Protein AF-0000000073381919 (afdb_homodimer)

Sequence (530 aa):
MAPTLNITHIGTATAILEINGVNFLTDPFFSPAGTTWDLGIAVLKVTEDPALRLNQLPVIDAVLLSHEDHPDNLDDLGRQLLDGRRVFTTVDGAKNLAPRPAVHGMKPWEEIDSIIAGKKFKIIATPTKHVPGDECTGFIITGEDFGHHHDGLPNAIYFTGDTVYIEELDSIADRYHVCAAVMNLGNAHAPNKEDPNGPLMQITMGGKDGARLFRALKADVLVPMHYESWGHFTQFGDELRQAFEDEGISDKVCWLKGGEEVSVLMAPTLNITHIGTATAILEINGVNFLTDPFFSPAGTTWDLGIAVLKVTEDPALRLNQLPVIDAVLLSHEDHPDNLDDLGRQLLDGRRVFTTVDGAKNLAPRPAVHGMKPWEEIDSIIAGKKFKIIATPTKHVPGDECTGFIITGEDFGHHHDGLPNAIYFTGDTVYIEELDSIADRYHVCAAVMNLGNAHAPNKEDPNGPLMQITMGGKDGARLFRALKADVLVPMHYESWGHFTQFGDELRQAFEDEGISDKVCWLKGGEEVSVL

Radius of gyration: 26.04 Å; Cα contacts (8 Å, |Δi|>4): 1425; chains: 2; bounding box: 35×80×71 Å

pLDDT: mean 95.93, std 5.43, range [66.31, 99.0]

Foldseek 3Di:
DAWWWKWAFFAQQWIWTQINNATETFQDAADAFQDWDCPPVDIKGFHHGTLDHPVRDDDHFEYEQFFDPDRSRPNPRRLVVLAPHAYEYAPVRPVVNPPRVRYDHDDAQDWDFDQTPNFTKIWGWHAAFAQPPGGGTKIKIFGPPNDADPVGAGEIAIEGTFHFQDPVLLCLLVHHAHQEYEANEQQFW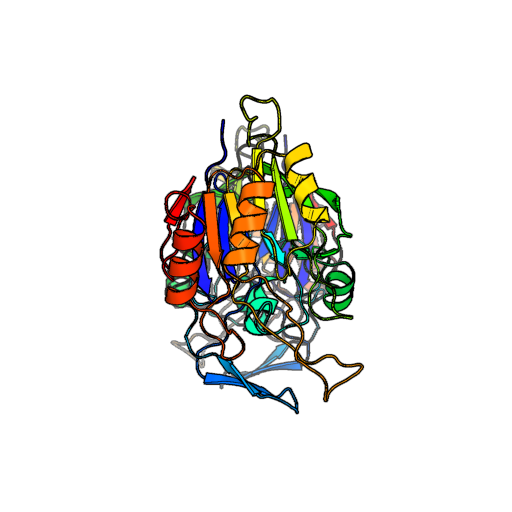AARPVCNPDDTHGGGHHLQRQLVSCVSNVYQAYEYGNNDRIDRGDAHDVNNCVSCVVSPNNVRYDYHDHRDIDTND/DAWWWKWAFFAQQWIWTQINNATETFQDAADAFQDWDCPPVDIKGFHHGGLDHPVRDDDHFEYEQFADPDNSRPNPRRLVVLAPHAYEYAPVRPVVNPPRVRYDHDDAQDWDWDQTPNFTKIWGWHAAFAQPPGGGTKIKIFGPPNDADPVGAGEIAIEGTFHFQDPVLLCLLVHHAHQEYEANEQQFWAARPVCNPDDTHGGGHHLQRQLVSCVSNVYQAYEYGNNDRIDRGDAHDVNNCVSCVVSPNNVRYDYHDHRDIDTND

Solvent-accessible surface area (backbone atoms only — not comparable to full-atom values): 26059 Å² total; per-residue (Å²): 86,75,57,39,32,35,38,28,33,29,38,43,50,14,29,38,43,28,46,74,86,41,29,32,35,25,16,41,40,51,67,47,47,72,45,68,47,80,69,84,88,49,72,49,45,32,70,43,59,36,50,51,55,66,49,53,32,55,58,54,57,31,34,46,32,25,33,59,89,43,57,72,27,27,26,77,70,24,52,51,62,50,42,23,28,40,30,42,29,19,49,65,38,26,61,72,54,52,69,29,70,34,44,39,48,39,51,67,64,37,72,44,81,43,74,53,61,60,38,58,32,37,42,28,27,32,74,45,49,40,56,88,93,52,74,43,21,16,36,38,40,33,38,80,69,18,33,61,42,96,86,66,30,41,28,26,38,34,38,44,30,52,16,36,83,52,78,74,60,40,57,50,40,78,63,28,34,29,53,32,35,38,34,34,31,10,33,25,58,40,68,34,87,92,39,66,86,47,72,65,36,74,27,21,15,35,38,60,45,46,50,52,51,41,60,51,31,62,39,62,29,38,30,70,37,32,33,52,54,45,76,63,43,71,34,39,69,68,57,33,52,49,34,26,47,76,70,69,44,52,92,35,50,50,81,76,45,75,53,36,80,39,81,77,80,87,76,56,39,33,34,37,29,34,28,38,43,52,15,31,38,41,31,46,73,85,41,31,32,35,25,15,41,39,50,67,46,46,74,44,69,47,79,69,84,87,48,71,49,43,31,71,45,59,35,50,52,55,66,48,54,33,55,60,54,57,32,33,48,32,24,32,58,91,42,57,73,27,27,27,78,69,24,52,52,63,51,42,23,28,40,30,42,29,20,50,65,37,28,61,72,54,54,69,30,69,33,45,41,48,40,52,67,65,36,70,44,79,43,75,54,61,59,38,58,31,36,45,27,28,32,73,46,48,41,58,88,94,56,73,44,20,16,38,38,41,34,39,80,69,18,34,61,42,96,87,65,30,41,28,27,38,34,37,45,30,54,16,37,82,51,76,73,60,41,56,50,39,76,62,29,34,29,53,33,37,38,35,35,32,11,33,24,56,40,68,35,88,92,40,66,87,48,72,64,37,73,26,21,15,34,38,61,45,48,50,51,50,42,59,52,29,62,40,64,30,40,30,70,38,31,32,53,53,45,76,63,41,72,36,38,69,68,56,34,52,49,32,29,48,75,70,69,44,54,92,37,51,48,81,75,44,76,55,36,78,38,80,76,80

Nearest PDB structures (foldseek):
  6brm-assembly3_F  TM=8.005E-01  e=1.665E-14  Pectobacterium carotovorum
  6brm-assembly4_G  TM=7.868E-01  e=1.182E-14  Pectobacterium carotovorum
  6brm-assembly4_H  TM=8.138E-01  e=2.216E-14  Pectobacterium carotovorum
  3rpc-assembly2_C  TM=7.813E-01  e=6.952E-14  Veillonella parvula DSM 2008
  2wym-assembly1_A  TM=7.587E-01  e=1.665E-14  Escherichia coli

Structure (mmCIF, N/CA/C/O backbone):
data_AF-0000000073381919-model_v1
#
loop_
_entity.id
_entity.type
_entity.pdbx_description
1 polymer 'Metallo-beta-lactamase domain-containing protein'
#
loop_
_atom_site.group_PDB
_atom_site.id
_atom_site.type_symbol
_atom_site.label_atom_id
_atom_site.label_alt_id
_atom_site.label_comp_id
_atom_site.label_asym_id
_atom_site.label_entity_id
_atom_site.label_seq_id
_atom_site.pdbx_PDB_ins_code
_atom_site.Cartn_x
_atom_site.Cartn_y
_atom_site.Cartn_z
_atom_site.occupancy
_atom_site.B_iso_or_equiv
_atom_site.auth_seq_id
_atom_site.auth_comp_id
_atom_site.auth_asym_id
_atom_site.auth_atom_id
_atom_site.pdbx_PDB_model_num
ATOM 1 N N . MET A 1 1 ? -2.705 23.25 -15.555 1 77.69 1 MET A N 1
ATOM 2 C CA . MET A 1 1 ? -4.004 23.344 -14.891 1 77.69 1 MET A CA 1
ATOM 3 C C . MET A 1 1 ? -3.857 23.219 -13.375 1 77.69 1 MET A C 1
ATOM 5 O O . MET A 1 1 ? -2.906 22.609 -12.891 1 77.69 1 MET A O 1
ATOM 9 N N . ALA A 1 2 ? -4.715 23.922 -12.609 1 90.19 2 ALA A N 1
ATOM 10 C CA . ALA A 1 2 ? -4.691 23.859 -11.148 1 90.19 2 ALA A CA 1
ATOM 11 C C . ALA A 1 2 ? -4.93 22.438 -10.641 1 90.19 2 ALA A C 1
ATOM 13 O O . ALA A 1 2 ? -5.637 21.656 -11.281 1 90.19 2 ALA A O 1
ATOM 14 N N . PRO A 1 3 ? -4.305 22.062 -9.57 1 97.75 3 PRO A N 1
ATOM 15 C CA . PRO A 1 3 ? -4.516 20.719 -9.055 1 97.75 3 PRO A CA 1
ATOM 16 C C . PRO A 1 3 ? -5.93 20.5 -8.516 1 97.75 3 PRO A C 1
ATOM 18 O O . PRO A 1 3 ? -6.586 21.469 -8.102 1 97.75 3 PRO A O 1
ATOM 21 N N . THR A 1 4 ? -6.402 19.266 -8.617 1 98.56 4 THR A N 1
ATOM 22 C CA . THR A 1 4 ? -7.598 18.875 -7.875 1 98.56 4 THR A CA 1
ATOM 23 C C . THR A 1 4 ? -7.227 18.344 -6.496 1 98.56 4 THR A C 1
ATOM 25 O O . THR A 1 4 ? -6.145 17.781 -6.312 1 98.56 4 THR A O 1
ATOM 28 N N . LEU A 1 5 ? -8.109 18.578 -5.531 1 98.81 5 LEU A N 1
ATOM 29 C CA . LEU A 1 5 ? -7.93 18.062 -4.176 1 98.81 5 LEU A CA 1
ATOM 30 C C . LEU A 1 5 ? -9.266 17.641 -3.578 1 98.81 5 LEU A C 1
ATOM 32 O O . LEU A 1 5 ? -10.164 18.469 -3.404 1 98.81 5 LEU A O 1
ATOM 36 N N . ASN A 1 6 ? -9.453 16.375 -3.367 1 98.88 6 ASN A N 1
ATOM 37 C CA . ASN A 1 6 ? -10.531 15.828 -2.555 1 98.88 6 ASN A CA 1
ATOM 38 C C . ASN A 1 6 ? -10.016 15.258 -1.239 1 98.88 6 ASN A C 1
ATOM 40 O O . ASN A 1 6 ? -8.992 14.57 -1.217 1 98.88 6 ASN A O 1
ATOM 44 N N . ILE A 1 7 ? -10.688 15.586 -0.137 1 98.88 7 ILE A N 1
ATOM 45 C CA . ILE A 1 7 ? -10.188 15.148 1.16 1 98.88 7 ILE A CA 1
ATOM 46 C C . ILE A 1 7 ? -11.25 14.305 1.867 1 98.88 7 ILE A C 1
ATOM 48 O O . ILE A 1 7 ? -12.414 14.711 1.953 1 98.88 7 ILE A O 1
ATOM 52 N N . THR A 1 8 ? -10.93 13.141 2.297 1 98.88 8 THR A N 1
ATOM 53 C CA . THR A 1 8 ? -11.695 12.336 3.238 1 98.88 8 THR A CA 1
ATOM 54 C C . THR A 1 8 ? -11.031 12.328 4.613 1 98.88 8 THR A C 1
ATOM 56 O O . THR A 1 8 ? -9.977 11.719 4.793 1 98.88 8 THR A O 1
ATOM 59 N N . HIS A 1 9 ? -11.633 13.039 5.5 1 98.69 9 HIS A N 1
ATOM 60 C CA . HIS A 1 9 ? -11.109 13.07 6.859 1 98.69 9 HIS A CA 1
ATOM 61 C C . HIS A 1 9 ? -11.469 11.797 7.621 1 98.69 9 HIS A C 1
ATOM 63 O O . HIS A 1 9 ? -12.625 11.359 7.59 1 98.69 9 HIS A O 1
ATOM 69 N N . ILE A 1 10 ? -10.539 11.195 8.258 1 98.38 10 ILE A N 1
ATOM 70 C CA . ILE A 1 10 ? -10.773 9.938 8.953 1 98.38 10 ILE A CA 1
ATOM 71 C C . ILE A 1 10 ? -10.812 10.172 10.461 1 98.38 10 ILE A C 1
ATOM 73 O O . ILE A 1 10 ? -11.664 9.617 11.156 1 98.38 10 ILE A O 1
ATOM 77 N N . GLY A 1 11 ? -9.852 10.93 10.914 1 96 11 GLY A N 1
ATOM 78 C CA . GLY A 1 11 ? -9.797 11.273 12.328 1 96 11 GLY A CA 1
ATOM 79 C C . GLY A 1 11 ? -8.531 12.016 12.719 1 96 11 GLY A C 1
ATOM 80 O O . GLY A 1 11 ? -7.453 11.719 12.203 1 96 11 GLY A O 1
ATOM 81 N N . THR A 1 12 ? -8.68 12.945 13.586 1 95 12 THR A N 1
ATOM 82 C CA . THR A 1 12 ? -7.559 13.727 14.102 1 95 12 THR A CA 1
ATOM 83 C C . THR A 1 12 ? -6.719 14.281 12.953 1 95 12 THR A C 1
ATOM 85 O O . THR A 1 12 ? -7.164 15.18 12.227 1 95 12 THR A O 1
ATOM 88 N N . ALA A 1 13 ? -5.469 13.766 12.758 1 97.62 13 ALA A N 1
ATOM 89 C CA . ALA A 1 13 ? -4.582 14.266 11.711 1 97.62 13 ALA A CA 1
ATOM 90 C C . ALA A 1 13 ? -4.594 13.336 10.492 1 97.62 13 ALA A C 1
ATOM 92 O O . ALA A 1 13 ? -3.811 13.523 9.562 1 97.62 13 ALA A O 1
ATOM 93 N N . THR A 1 14 ? -5.484 12.352 10.5 1 98.69 14 THR A N 1
ATOM 94 C CA . THR A 1 14 ? -5.535 11.336 9.445 1 98.69 14 THR A CA 1
ATOM 95 C C . THR A 1 14 ? -6.562 11.711 8.383 1 98.69 14 THR A C 1
ATOM 97 O O . THR A 1 14 ? -7.754 11.836 8.68 1 98.69 14 THR A O 1
ATOM 100 N N . ALA A 1 15 ? -6.121 11.859 7.176 1 98.88 15 ALA A N 1
ATOM 101 C CA . ALA A 1 15 ? -6.992 12.141 6.039 1 98.88 15 ALA A CA 1
ATOM 102 C C . ALA A 1 15 ? -6.418 11.57 4.746 1 98.88 15 ALA A C 1
ATOM 104 O O . ALA A 1 15 ? -5.199 11.453 4.605 1 98.88 15 ALA A O 1
ATOM 105 N N . ILE A 1 16 ? -7.266 11.156 3.869 1 98.94 16 ILE A N 1
ATOM 106 C CA . ILE A 1 16 ? -6.879 10.867 2.492 1 98.94 16 ILE A CA 1
ATOM 107 C C . ILE A 1 16 ? -6.918 12.148 1.664 1 98.94 16 ILE A C 1
ATOM 109 O O . ILE A 1 16 ? -7.961 12.797 1.557 1 98.94 16 ILE A O 1
ATOM 113 N N . LEU A 1 17 ? -5.773 12.594 1.229 1 98.94 17 LEU A N 1
ATOM 114 C CA . LEU A 1 17 ? -5.664 13.672 0.253 1 98.94 17 LEU A CA 1
ATOM 115 C C . LEU A 1 17 ? -5.566 13.117 -1.164 1 98.94 17 LEU A C 1
ATOM 117 O O . LEU A 1 17 ? -4.504 12.648 -1.579 1 98.94 17 LEU A O 1
ATOM 121 N N . GLU A 1 18 ? -6.656 13.094 -1.863 1 98.88 18 GLU A N 1
ATOM 122 C CA . GLU A 1 18 ? -6.602 12.727 -3.275 1 98.88 18 GLU A CA 1
ATOM 123 C C . GLU A 1 18 ? -6.199 13.922 -4.137 1 98.88 18 GLU A C 1
ATOM 125 O O . GLU A 1 18 ? -6.992 14.852 -4.328 1 98.88 18 GLU A O 1
ATOM 130 N N . ILE A 1 19 ? -5.008 13.93 -4.602 1 98.75 19 ILE A N 1
ATOM 131 C CA . ILE A 1 19 ? -4.445 15.016 -5.398 1 98.75 19 ILE A CA 1
ATOM 132 C C . ILE A 1 19 ? -4.242 14.547 -6.84 1 98.75 19 ILE A C 1
ATOM 134 O O . ILE A 1 19 ? -3.408 13.68 -7.105 1 98.75 19 ILE A O 1
ATOM 138 N N . ASN A 1 20 ? -5 15.133 -7.816 1 98.06 20 ASN A N 1
ATOM 139 C CA . ASN A 1 20 ? -4.938 14.742 -9.219 1 98.06 20 ASN A CA 1
ATOM 140 C C . ASN A 1 20 ? -5.059 13.227 -9.383 1 98.06 20 ASN A C 1
ATOM 142 O O . ASN A 1 20 ? -4.324 12.625 -10.164 1 98.06 20 ASN A O 1
ATOM 146 N N . GLY A 1 21 ? -5.855 12.609 -8.594 1 97.5 21 GLY A N 1
ATOM 147 C CA . GLY A 1 21 ? -6.168 11.195 -8.734 1 97.5 21 GLY A CA 1
ATOM 148 C C . GLY A 1 21 ? -5.242 10.297 -7.938 1 97.5 21 GLY A C 1
ATOM 149 O O . GLY A 1 21 ? -5.359 9.07 -7.992 1 97.5 21 GLY A O 1
ATOM 150 N N . VAL A 1 22 ? -4.242 10.852 -7.207 1 98.5 22 VAL A N 1
ATOM 151 C CA . VAL A 1 22 ? -3.285 10.102 -6.402 1 98.5 22 VAL A CA 1
ATOM 152 C C . VAL A 1 22 ? -3.619 10.258 -4.918 1 98.5 22 VAL A C 1
ATOM 154 O O . VAL A 1 22 ? -3.799 11.375 -4.434 1 98.5 22 VAL A O 1
ATOM 157 N N . ASN A 1 23 ? -3.711 9.133 -4.164 1 98.88 23 ASN A N 1
ATOM 158 C CA . ASN A 1 23 ? -4.141 9.172 -2.77 1 98.88 23 ASN A CA 1
ATOM 159 C C . ASN A 1 23 ? -2.947 9.219 -1.818 1 98.88 23 ASN A C 1
ATOM 161 O O . ASN A 1 23 ? -2.164 8.273 -1.744 1 98.88 23 ASN A O 1
ATOM 165 N N . PHE A 1 24 ? -2.828 10.297 -1.091 1 98.94 24 PHE A N 1
ATOM 166 C CA . PHE A 1 24 ? -1.902 10.422 0.029 1 98.94 24 PHE A CA 1
ATOM 167 C C . PHE A 1 24 ? -2.629 10.242 1.355 1 98.94 24 PHE A C 1
ATOM 169 O O . PHE A 1 24 ? -3.738 10.75 1.536 1 98.94 24 PHE A O 1
ATOM 176 N N . LEU A 1 25 ? -2.092 9.484 2.23 1 98.94 25 LEU A N 1
ATOM 177 C CA . LEU A 1 25 ? -2.611 9.344 3.588 1 98.94 25 LEU A CA 1
ATOM 178 C C . LEU A 1 25 ? -1.743 10.109 4.582 1 98.94 25 LEU A C 1
ATOM 180 O O . LEU A 1 25 ? -0.52 9.953 4.59 1 98.94 25 LEU A O 1
ATOM 184 N N . THR A 1 26 ? -2.346 10.977 5.355 1 98.94 26 THR A N 1
ATOM 185 C CA . THR A 1 26 ? -1.575 11.719 6.352 1 98.94 26 THR A CA 1
ATOM 186 C C . THR A 1 26 ? -1.679 11.047 7.719 1 98.94 26 THR A C 1
ATOM 188 O O . THR A 1 26 ? -2.748 10.562 8.102 1 98.94 26 THR A O 1
ATOM 191 N N . ASP A 1 27 ? -0.639 10.883 8.492 1 98.88 27 ASP A N 1
ATOM 192 C CA . ASP A 1 27 ? -0.553 10.562 9.914 1 98.88 27 ASP A CA 1
ATOM 193 C C . ASP A 1 27 ? -1.546 9.461 10.289 1 98.88 27 ASP A C 1
ATOM 195 O O . ASP A 1 27 ? -2.518 9.719 11.008 1 98.88 27 ASP A O 1
ATOM 199 N N . PRO A 1 28 ? -1.252 8.25 9.891 1 98.81 28 PRO A N 1
ATOM 200 C CA . PRO A 1 28 ? -2.213 7.152 10.047 1 98.81 28 PRO A CA 1
ATOM 201 C C . PRO A 1 28 ? -2.484 6.809 11.508 1 98.81 28 PRO A C 1
ATOM 203 O O . PRO A 1 28 ? -1.624 6.234 12.18 1 98.81 28 PRO A O 1
ATOM 206 N N . PHE A 1 29 ? -3.641 7.152 11.961 1 97.88 29 PHE A N 1
ATOM 207 C CA . PHE A 1 29 ? -4.191 6.809 13.266 1 97.88 29 PHE A CA 1
ATOM 208 C C . PHE A 1 29 ? -5.559 6.148 13.117 1 97.88 29 PHE A C 1
ATOM 210 O O . PHE A 1 29 ? -6.465 6.715 12.5 1 97.88 29 PHE A O 1
ATOM 217 N N . PHE A 1 30 ? -5.707 4.848 13.766 1 98.38 30 PHE A N 1
ATOM 218 C CA . PHE A 1 30 ? -6.938 4.121 13.492 1 98.38 30 PHE A CA 1
ATOM 219 C C . PHE A 1 30 ? -7.461 3.447 14.758 1 98.38 30 PHE A C 1
ATOM 221 O O . PHE A 1 30 ? -8.367 2.613 14.695 1 98.38 30 PHE A O 1
ATOM 228 N N . SER A 1 31 ? -6.859 3.727 15.906 1 97.19 31 SER A N 1
ATOM 229 C CA . SER A 1 31 ? -7.344 3.133 17.141 1 97.19 31 SER A CA 1
ATOM 230 C C . SER A 1 31 ? -8.766 3.582 17.453 1 97.19 31 SER A C 1
ATOM 232 O O . SER A 1 31 ? -9.117 4.746 17.25 1 97.19 31 SER A O 1
ATOM 234 N N . PRO A 1 32 ? -9.578 2.727 17.969 1 96.69 32 PRO A N 1
ATOM 235 C CA . PRO A 1 32 ? -10.977 3.059 18.234 1 96.69 32 PRO A CA 1
ATOM 236 C C . PRO A 1 32 ? -11.148 3.906 19.5 1 96.69 32 PRO A C 1
ATOM 238 O O . PRO A 1 32 ? -10.219 4.02 20.297 1 96.69 32 PRO A O 1
ATOM 241 N N . ALA A 1 33 ? -12.391 4.477 19.625 1 95.75 33 ALA A N 1
ATOM 242 C CA . ALA A 1 33 ? -12.773 5.172 20.859 1 95.75 33 ALA A CA 1
ATOM 243 C C . ALA A 1 33 ? -12.523 4.293 22.078 1 95.75 33 ALA A C 1
ATOM 245 O O . ALA A 1 33 ? -12.758 3.082 22.047 1 95.75 33 ALA A O 1
ATOM 246 N N . GLY A 1 34 ? -12.062 4.906 23.109 1 94.12 34 GLY A N 1
ATOM 247 C CA . GLY A 1 34 ? -11.812 4.188 24.344 1 94.12 34 GLY A CA 1
ATOM 248 C C . GLY A 1 34 ? -10.359 3.773 24.5 1 94.12 34 GLY A C 1
ATOM 249 O O . GLY A 1 34 ? -9.93 3.436 25.609 1 94.12 34 GLY A O 1
ATOM 250 N N . THR A 1 35 ? -9.57 3.797 23.406 1 94.69 35 THR A N 1
ATOM 251 C CA . THR A 1 35 ? -8.148 3.516 23.5 1 94.69 35 THR A CA 1
ATOM 252 C C . THR A 1 35 ? -7.449 4.566 24.359 1 94.69 35 THR A C 1
ATOM 254 O O . THR A 1 35 ? -7.738 5.762 24.25 1 94.69 35 THR A O 1
ATOM 257 N N . THR A 1 36 ? -6.52 4.145 25.172 1 92.94 36 THR A N 1
ATOM 258 C CA . THR A 1 36 ? -5.832 5.066 26.078 1 92.94 36 THR A CA 1
ATOM 259 C C . THR A 1 36 ? -4.324 4.828 26.047 1 92.94 36 THR A C 1
ATOM 261 O O . THR A 1 36 ? -3.873 3.723 25.734 1 92.94 36 THR A O 1
ATOM 264 N N . TRP A 1 37 ? -3.607 5.855 26.188 1 90.31 37 TRP A N 1
ATOM 265 C CA . TRP A 1 37 ? -2.17 5.809 26.438 1 90.31 37 TRP A CA 1
ATOM 266 C C . TRP A 1 37 ? -1.821 6.48 27.766 1 90.31 37 TRP A C 1
ATOM 268 O O . TRP A 1 37 ? -2.152 7.648 27.984 1 90.31 37 TRP A O 1
ATOM 278 N N . ASP A 1 38 ? -1.198 5.758 28.594 1 86.69 38 ASP A N 1
ATOM 279 C CA . ASP A 1 38 ? -0.774 6.289 29.891 1 86.69 38 ASP A CA 1
ATOM 280 C C . ASP A 1 38 ? 0.603 6.938 29.797 1 86.69 38 ASP A C 1
ATOM 282 O O . ASP A 1 38 ? 1.613 6.25 29.641 1 86.69 38 ASP A O 1
ATOM 286 N N . LEU A 1 39 ? 0.657 8.25 29.891 1 77 39 LEU A N 1
ATOM 287 C CA . LEU A 1 39 ? 1.909 8.984 29.781 1 77 39 LEU A CA 1
ATOM 288 C C . LEU A 1 39 ? 2.518 9.242 31.156 1 77 39 LEU A C 1
ATOM 290 O O . LEU A 1 39 ? 3.537 9.93 31.266 1 77 39 LEU A O 1
ATOM 294 N N . GLY A 1 40 ? 1.993 8.57 32.156 1 75.31 40 GLY A N 1
ATOM 295 C CA . GLY A 1 40 ? 2.432 8.797 33.531 1 75.31 40 GLY A CA 1
ATOM 296 C C . GLY A 1 40 ? 1.765 10 34.188 1 75.31 40 GLY A C 1
ATOM 297 O O . GLY A 1 40 ? 1.055 9.859 35.156 1 75.31 40 GLY A O 1
ATOM 298 N N . ILE A 1 41 ? 1.952 11.211 33.594 1 67.25 41 ILE A N 1
ATOM 299 C CA . ILE A 1 41 ? 1.439 12.461 34.156 1 67.25 41 ILE A CA 1
ATOM 300 C C . ILE A 1 41 ? 0.031 12.719 33.625 1 67.25 41 ILE A C 1
ATOM 302 O O . ILE A 1 41 ? -0.728 13.492 34.219 1 67.25 41 ILE A O 1
ATOM 306 N N . ALA A 1 42 ? -0.295 12.133 32.531 1 73.25 42 ALA A N 1
ATOM 307 C CA . ALA A 1 42 ? -1.604 12.289 31.891 1 73.25 42 ALA A CA 1
ATOM 308 C C . ALA A 1 42 ? -1.991 11.039 31.109 1 73.25 42 ALA A C 1
ATOM 310 O O . ALA A 1 42 ? -1.125 10.258 30.703 1 73.25 42 ALA A O 1
ATOM 311 N N . VAL A 1 43 ? -3.256 10.82 31.078 1 82.38 43 VAL A N 1
ATOM 312 C CA . VAL A 1 43 ? -3.775 9.742 30.25 1 82.38 43 VAL A CA 1
ATOM 313 C C . VAL A 1 43 ? -4.449 10.328 29 1 82.38 43 VAL A C 1
ATOM 315 O O . VAL A 1 43 ? -5.359 11.156 29.109 1 82.38 43 VAL A O 1
ATOM 318 N N . LEU A 1 44 ? -3.906 9.992 27.875 1 86.12 44 LEU A N 1
ATOM 319 C CA . LEU A 1 44 ? -4.543 10.344 26.609 1 86.12 44 LEU A CA 1
ATOM 320 C C . LEU A 1 44 ? -5.629 9.336 26.25 1 86.12 44 LEU A C 1
ATOM 322 O O . LEU A 1 44 ? -5.438 8.125 26.406 1 86.12 44 LEU A O 1
ATOM 326 N N . LYS A 1 45 ? -6.75 9.875 25.875 1 89.31 45 LYS A N 1
ATOM 327 C CA . LYS A 1 45 ? -7.871 9 25.531 1 89.31 45 LYS A CA 1
ATOM 328 C C . LYS A 1 45 ? -8.492 9.406 24.203 1 89.31 45 LYS A C 1
ATOM 330 O O . LYS A 1 45 ? -8.688 10.594 23.938 1 89.31 45 LYS A O 1
ATOM 335 N N . VAL A 1 46 ? -8.75 8.414 23.406 1 92.69 46 VAL A N 1
ATOM 336 C CA . VAL A 1 46 ? -9.477 8.602 22.156 1 92.69 46 VAL A CA 1
ATOM 337 C C . VAL A 1 46 ? -10.977 8.57 22.422 1 92.69 46 VAL A C 1
ATOM 339 O O . VAL A 1 46 ? -11.484 7.645 23.062 1 92.69 46 VAL A O 1
ATOM 342 N N . THR A 1 47 ? -11.711 9.539 21.906 1 93.44 47 THR A N 1
ATOM 343 C CA . THR A 1 47 ? -13.117 9.641 22.297 1 93.44 47 THR A CA 1
ATOM 344 C C . THR A 1 47 ? -14.023 9.266 21.125 1 93.44 47 THR A C 1
ATOM 346 O O . THR A 1 47 ? -15.219 9.047 21.312 1 93.44 47 THR A O 1
ATOM 349 N N . GLU A 1 48 ? -13.477 9.242 19.969 1 94.38 48 GLU A N 1
ATOM 350 C CA . GLU A 1 48 ? -14.273 8.938 18.781 1 94.38 48 GLU A CA 1
ATOM 351 C C . GLU A 1 48 ? -13.602 7.875 17.922 1 94.38 48 GLU A C 1
ATOM 353 O O . GLU A 1 48 ? -12.375 7.82 17.828 1 94.38 48 GLU A O 1
ATOM 358 N N . ASP A 1 49 ? -14.438 7.035 17.297 1 96.31 49 ASP A N 1
ATOM 359 C CA . ASP A 1 49 ? -13.93 6.07 16.328 1 96.31 49 ASP A CA 1
ATOM 360 C C . ASP A 1 49 ? -13.43 6.77 15.055 1 96.31 49 ASP A C 1
ATOM 362 O O . ASP A 1 49 ? -13.961 7.812 14.672 1 96.31 49 ASP A O 1
ATOM 366 N N . PRO A 1 50 ? -12.352 6.184 14.453 1 97.25 50 PRO A N 1
ATOM 367 C CA . PRO A 1 50 ? -12.039 6.688 13.117 1 97.25 50 PRO A CA 1
ATOM 368 C C . PRO A 1 50 ? -13.211 6.531 12.148 1 97.25 50 PRO A C 1
ATOM 370 O O . PRO A 1 50 ? -13.977 5.566 12.242 1 97.25 50 PRO A O 1
ATOM 373 N N . ALA A 1 51 ? -13.32 7.438 11.266 1 98.12 51 ALA A N 1
ATOM 374 C CA . ALA A 1 51 ? -14.453 7.426 10.336 1 98.12 51 ALA A CA 1
ATOM 375 C C . ALA A 1 51 ? -14.344 6.266 9.352 1 98.12 51 ALA A C 1
ATOM 377 O O . ALA A 1 51 ? -15.352 5.801 8.82 1 98.12 51 ALA A O 1
ATOM 378 N N . LEU A 1 52 ? -13.172 5.809 9.047 1 98.25 52 LEU A N 1
ATOM 379 C CA . LEU A 1 52 ? -12.867 4.625 8.25 1 98.25 52 LEU A CA 1
ATOM 380 C C . LEU A 1 52 ? -11.906 3.703 8.992 1 98.25 52 LEU A C 1
ATOM 382 O O . LEU A 1 52 ? -10.961 4.168 9.633 1 98.25 52 LEU A O 1
ATOM 386 N N . ARG A 1 53 ? -12.125 2.443 8.867 1 97.88 53 ARG A N 1
ATOM 387 C CA . ARG A 1 53 ? -11.188 1.444 9.375 1 97.88 53 ARG A CA 1
ATOM 388 C C . ARG A 1 53 ? -10.164 1.065 8.305 1 97.88 53 ARG A C 1
ATOM 390 O O . ARG A 1 53 ? -10.305 1.441 7.141 1 97.88 53 ARG A O 1
ATOM 397 N N . LEU A 1 54 ? -9.156 0.308 8.758 1 98.5 54 LEU A N 1
ATOM 398 C CA . LEU A 1 54 ? -8.078 -0.082 7.855 1 98.5 54 LEU A CA 1
ATOM 399 C C . LEU A 1 54 ? -8.633 -0.792 6.625 1 98.5 54 LEU A C 1
ATOM 401 O O . LEU A 1 54 ? -8.219 -0.507 5.5 1 98.5 54 LEU A O 1
ATOM 405 N N . ASN A 1 55 ? -9.539 -1.727 6.785 1 98.25 55 ASN A N 1
ATOM 406 C CA . ASN A 1 55 ? -10.055 -2.561 5.703 1 98.25 55 ASN A CA 1
ATOM 407 C C . ASN A 1 55 ? -11.125 -1.832 4.895 1 98.25 55 ASN A C 1
ATOM 409 O O . ASN A 1 55 ? -11.836 -2.449 4.102 1 98.25 55 ASN A O 1
ATOM 413 N N . GLN A 1 56 ? -11.258 -0.51 5.094 1 98.56 56 GLN A N 1
ATOM 414 C CA . GLN A 1 56 ? -12.203 0.295 4.336 1 98.56 56 GLN A CA 1
ATOM 415 C C . GLN A 1 56 ? -11.484 1.315 3.459 1 98.56 56 GLN A C 1
ATOM 417 O O . GLN A 1 56 ? -12.117 2.047 2.697 1 98.56 56 GLN A O 1
ATOM 422 N N . LEU A 1 57 ? -10.203 1.348 3.531 1 98.75 57 LEU A N 1
ATOM 423 C CA . LEU A 1 57 ? -9.414 2.348 2.822 1 98.75 57 LEU A CA 1
ATOM 424 C C . LEU A 1 57 ? -9.367 2.049 1.328 1 98.75 57 LEU A C 1
ATOM 426 O O . LEU A 1 57 ? -9.258 0.889 0.925 1 98.75 57 LEU A O 1
ATOM 430 N N . PRO A 1 58 ? -9.492 3.094 0.484 1 98.56 58 PRO A N 1
ATOM 431 C CA . PRO A 1 58 ? -9.125 2.906 -0.92 1 98.56 58 PRO A CA 1
ATOM 432 C C . PRO A 1 58 ? -7.625 2.688 -1.11 1 98.56 58 PRO A C 1
ATOM 434 O O . PRO A 1 58 ? -6.875 2.648 -0.132 1 98.56 58 PRO A O 1
ATOM 437 N N . VAL A 1 59 ? -7.203 2.523 -2.355 1 98.69 59 VAL A N 1
ATOM 438 C CA . VAL A 1 59 ? -5.773 2.422 -2.625 1 98.69 59 VAL A CA 1
ATOM 439 C C . VAL A 1 59 ? -5.059 3.664 -2.096 1 98.69 59 VAL A C 1
ATOM 441 O O . VAL A 1 59 ? -5.469 4.793 -2.383 1 98.69 59 VAL A O 1
ATOM 444 N N . ILE A 1 60 ? -4.074 3.48 -1.246 1 98.88 60 ILE A N 1
ATOM 445 C CA . ILE A 1 60 ? -3.199 4.535 -0.752 1 98.88 60 ILE A CA 1
ATOM 446 C C . ILE A 1 60 ? -1.848 4.461 -1.461 1 98.88 60 ILE A C 1
ATOM 448 O O . ILE A 1 60 ? -1.185 3.42 -1.436 1 98.88 60 ILE A O 1
ATOM 452 N N . ASP A 1 61 ? -1.462 5.551 -2.064 1 98.81 61 ASP A N 1
ATOM 453 C CA . ASP A 1 61 ? -0.284 5.527 -2.926 1 98.81 61 ASP A CA 1
ATOM 454 C C . ASP A 1 61 ? 0.968 5.941 -2.156 1 98.81 61 ASP A C 1
ATOM 456 O O . ASP A 1 61 ? 2.074 5.508 -2.484 1 98.81 61 ASP A O 1
ATOM 460 N N . ALA A 1 62 ? 0.81 6.77 -1.167 1 98.94 62 ALA A N 1
ATOM 461 C CA . ALA A 1 62 ? 1.921 7.234 -0.34 1 98.94 62 ALA A CA 1
ATOM 462 C C . ALA A 1 62 ? 1.42 7.777 0.995 1 98.94 62 ALA A C 1
ATOM 464 O O . ALA A 1 62 ? 0.228 8.055 1.152 1 98.94 62 ALA A O 1
ATOM 465 N N . VAL A 1 63 ? 2.318 7.871 1.933 1 99 63 VAL A N 1
ATOM 466 C CA . VAL A 1 63 ? 1.988 8.375 3.262 1 99 63 VAL A CA 1
ATOM 467 C C . VAL A 1 63 ? 2.816 9.625 3.559 1 99 63 VAL A C 1
ATOM 469 O O . VAL A 1 63 ? 4.023 9.648 3.301 1 99 63 VAL A O 1
ATOM 472 N N . LEU A 1 64 ? 2.166 10.672 3.904 1 99 64 LEU A N 1
ATOM 473 C CA . LEU A 1 64 ? 2.785 11.844 4.508 1 99 64 LEU A CA 1
ATOM 474 C C . LEU A 1 64 ? 2.697 11.781 6.027 1 99 64 LEU A C 1
ATOM 476 O O . LEU A 1 64 ? 1.644 12.062 6.605 1 99 64 LEU A O 1
ATOM 480 N N . LEU A 1 65 ? 3.791 11.414 6.648 1 98.94 65 LEU A N 1
ATOM 481 C CA . LEU A 1 65 ? 3.85 11.188 8.086 1 98.94 65 LEU A CA 1
ATOM 482 C C . LEU A 1 65 ? 4.598 12.32 8.781 1 98.94 65 LEU A C 1
ATOM 484 O O . LEU A 1 65 ? 5.828 12.391 8.719 1 98.94 65 LEU A O 1
ATOM 488 N N . SER A 1 66 ? 3.832 13.18 9.438 1 98.88 66 SER A N 1
ATOM 489 C CA . SER A 1 66 ? 4.449 14.336 10.07 1 98.88 66 SER A CA 1
ATOM 490 C C . SER A 1 66 ? 5.445 13.914 11.148 1 98.88 66 SER A C 1
ATOM 492 O O . SER A 1 66 ? 6.535 14.484 11.25 1 98.88 66 SER A O 1
ATOM 494 N N . HIS A 1 67 ? 5.09 12.969 11.977 1 98.62 67 HIS A N 1
ATOM 495 C CA . HIS A 1 67 ? 5.996 12.398 12.969 1 98.62 67 HIS A CA 1
ATOM 496 C C . HIS A 1 67 ? 5.461 11.078 13.508 1 98.62 67 HIS A C 1
ATOM 498 O O . HIS A 1 67 ? 4.254 10.828 13.461 1 98.62 67 HIS A O 1
ATOM 504 N N . GLU A 1 68 ? 6.363 10.258 13.969 1 98.06 68 GLU A N 1
ATOM 505 C CA . GLU A 1 68 ? 6 8.875 14.266 1 98.06 68 GLU A CA 1
ATOM 506 C C . GLU A 1 68 ? 5.918 8.633 15.766 1 98.06 68 GLU A C 1
ATOM 508 O O . GLU A 1 68 ? 5.445 7.586 16.203 1 98.06 68 GLU A O 1
ATOM 513 N N . ASP A 1 69 ? 6.289 9.531 16.609 1 95.69 69 ASP A N 1
ATOM 514 C CA . ASP A 1 69 ? 6.543 9.25 18.016 1 95.69 69 ASP A CA 1
ATOM 515 C C . ASP A 1 69 ? 5.367 9.695 18.875 1 95.69 69 ASP A C 1
ATOM 517 O O . ASP A 1 69 ? 5.418 9.594 20.109 1 95.69 69 ASP A O 1
ATOM 521 N N . HIS A 1 70 ? 4.281 10.18 18.312 1 94.06 70 HIS A N 1
ATOM 522 C CA . HIS A 1 70 ? 3.041 10.461 19.031 1 94.06 70 HIS A CA 1
ATOM 523 C C . HIS A 1 70 ? 1.904 9.578 18.531 1 94.06 70 HIS A C 1
ATOM 525 O O . HIS A 1 70 ? 1.64 9.531 17.328 1 94.06 70 HIS A O 1
ATOM 531 N N . PRO A 1 71 ? 1.187 8.977 19.438 1 93.56 71 PRO A N 1
ATOM 532 C CA . PRO A 1 71 ? 0.177 8 19.016 1 93.56 71 PRO A CA 1
ATOM 533 C C . PRO A 1 71 ? -0.987 8.641 18.266 1 93.56 71 PRO A C 1
ATOM 535 O O . PRO A 1 71 ? -1.65 7.969 17.469 1 93.56 71 PRO A O 1
ATOM 538 N N . ASP A 1 72 ? -1.261 9.914 18.5 1 93.88 72 ASP A N 1
ATOM 539 C CA . ASP A 1 72 ? -2.393 10.547 17.828 1 93.88 72 ASP A CA 1
ATOM 540 C C . ASP A 1 72 ? -2.051 10.883 16.391 1 93.88 72 ASP A C 1
ATOM 542 O O . ASP A 1 72 ? -2.926 11.289 15.617 1 93.88 72 ASP A O 1
ATOM 546 N N . ASN A 1 73 ? -0.78 10.664 15.961 1 96.81 73 ASN A N 1
ATOM 547 C CA . ASN A 1 73 ? -0.379 10.852 14.57 1 96.81 73 ASN A CA 1
ATOM 548 C C . ASN A 1 73 ? 0.034 9.539 13.922 1 96.81 73 ASN A C 1
ATOM 550 O O . ASN A 1 73 ? -0.044 9.391 12.703 1 96.81 73 ASN A O 1
ATOM 554 N N . LEU A 1 74 ? 0.489 8.617 14.727 1 98.06 74 LEU A N 1
ATOM 555 C CA . LEU A 1 74 ? 0.786 7.27 14.242 1 98.06 74 LEU A CA 1
ATOM 556 C C . LEU A 1 74 ? 0.615 6.242 15.352 1 98.06 74 LEU A C 1
ATOM 558 O O . LEU A 1 74 ? 1.457 6.145 16.25 1 98.06 74 LEU A O 1
ATOM 562 N N . ASP A 1 75 ? -0.362 5.453 15.266 1 97.5 75 ASP A N 1
ATOM 563 C CA . ASP A 1 75 ? -0.56 4.406 16.266 1 97.5 75 ASP A CA 1
ATOM 564 C C . ASP A 1 75 ? -0.15 3.041 15.719 1 97.5 75 ASP A C 1
ATOM 566 O O . ASP A 1 75 ? 0.451 2.949 14.641 1 97.5 75 ASP A O 1
ATOM 570 N N . ASP A 1 76 ? -0.378 1.989 16.469 1 97.12 76 ASP A N 1
ATOM 571 C CA . ASP A 1 76 ? 0.059 0.652 16.078 1 97.12 76 ASP A CA 1
ATOM 572 C C . ASP A 1 76 ? -0.69 0.169 14.836 1 97.12 76 ASP A C 1
ATOM 574 O O . ASP A 1 76 ? -0.101 -0.458 13.953 1 97.12 76 ASP A O 1
ATOM 578 N N . LEU A 1 77 ? -1.996 0.412 14.773 1 97.94 77 LEU A N 1
ATOM 579 C CA . LEU A 1 77 ? -2.783 0.018 13.609 1 97.94 77 LEU A CA 1
ATOM 580 C C . LEU A 1 77 ? -2.322 0.768 12.367 1 97.94 77 LEU A C 1
ATOM 582 O O . LEU A 1 77 ? -2.133 0.163 11.305 1 97.94 77 LEU A O 1
ATOM 586 N N . GLY A 1 78 ? -2.096 2.062 12.5 1 98.56 78 GLY A N 1
ATOM 587 C CA . GLY A 1 78 ? -1.618 2.865 11.391 1 98.56 78 GLY A CA 1
ATOM 588 C C . GLY A 1 78 ? -0.251 2.438 10.891 1 98.56 78 GLY A C 1
ATOM 589 O O . GLY A 1 78 ? 0.029 2.51 9.688 1 98.56 78 GLY A O 1
ATOM 590 N N . ARG A 1 79 ? 0.601 2.008 11.766 1 98.44 79 ARG A N 1
ATOM 591 C CA . ARG A 1 79 ? 1.953 1.583 11.422 1 98.44 79 ARG A CA 1
ATOM 592 C C . ARG A 1 79 ? 1.926 0.448 10.398 1 98.44 79 ARG A C 1
ATOM 594 O O . ARG A 1 79 ? 2.844 0.314 9.586 1 98.44 79 ARG A O 1
ATOM 601 N N . GLN A 1 80 ? 0.906 -0.371 10.406 1 98.06 80 GLN A N 1
ATOM 602 C CA . GLN A 1 80 ? 0.771 -1.489 9.484 1 98.06 80 GLN A CA 1
ATOM 603 C C . GLN A 1 80 ? 0.698 -1.002 8.039 1 98.06 80 GLN A C 1
ATOM 605 O O . GLN A 1 80 ? 1.118 -1.706 7.117 1 98.06 80 GLN A O 1
ATOM 610 N N . LEU A 1 81 ? 0.186 0.22 7.832 1 98.69 81 LEU A N 1
ATOM 611 C CA . LEU A 1 81 ? -0.005 0.768 6.492 1 98.69 81 LEU A CA 1
ATOM 612 C C . LEU A 1 81 ? 1.322 1.225 5.898 1 98.69 81 LEU A C 1
ATOM 614 O O . LEU A 1 81 ? 1.405 1.513 4.699 1 98.69 81 LEU A O 1
ATOM 618 N N . LEU A 1 82 ? 2.377 1.224 6.707 1 98.88 82 LEU A N 1
ATOM 619 C CA . LEU A 1 82 ? 3.658 1.729 6.227 1 98.88 82 LEU A CA 1
ATOM 620 C C . LEU A 1 82 ? 4.438 0.636 5.504 1 98.88 82 LEU A C 1
ATOM 622 O O . LEU A 1 82 ? 5.355 0.929 4.734 1 98.88 82 LEU A O 1
ATOM 626 N N . ASP A 1 83 ? 4.148 -0.638 5.781 1 98.75 83 ASP A N 1
ATOM 627 C CA . ASP A 1 83 ? 4.867 -1.755 5.18 1 98.75 83 ASP A CA 1
ATOM 628 C C . ASP A 1 83 ? 4.605 -1.832 3.676 1 98.75 83 ASP A C 1
ATOM 630 O O . ASP A 1 83 ? 3.453 -1.928 3.246 1 98.75 83 ASP A O 1
ATOM 634 N N . GLY A 1 84 ? 5.68 -1.805 2.924 1 98.62 84 GLY A N 1
ATOM 635 C CA . GLY A 1 84 ? 5.559 -1.91 1.479 1 98.62 84 GLY A CA 1
ATOM 636 C C . GLY A 1 84 ? 4.992 -0.66 0.834 1 98.62 84 GLY A C 1
ATOM 637 O O . GLY A 1 84 ? 4.387 -0.728 -0.237 1 98.62 84 GLY A O 1
ATOM 638 N N . ARG A 1 85 ? 5.125 0.469 1.51 1 98.81 85 ARG A N 1
ATOM 639 C CA . ARG A 1 85 ? 4.512 1.696 1.012 1 98.81 85 ARG A CA 1
ATOM 640 C C . ARG A 1 85 ? 5.488 2.865 1.086 1 98.81 85 ARG A C 1
ATOM 642 O O . ARG A 1 85 ? 6.289 2.955 2.021 1 98.81 85 ARG A O 1
ATOM 649 N N . ARG A 1 86 ? 5.414 3.768 0.104 1 98.81 86 ARG A N 1
ATOM 650 C CA . ARG A 1 86 ? 6.211 4.988 0.115 1 98.81 86 ARG A CA 1
ATOM 651 C C . ARG A 1 86 ? 5.789 5.91 1.255 1 98.81 86 ARG A C 1
ATOM 653 O O . ARG A 1 86 ? 4.605 6.219 1.402 1 98.81 86 ARG A O 1
ATOM 660 N N . VAL A 1 87 ? 6.738 6.309 2.096 1 98.94 87 VAL A N 1
ATOM 661 C CA . VAL A 1 87 ? 6.477 7.16 3.248 1 98.94 87 VAL A CA 1
ATOM 662 C C . VAL A 1 87 ? 7.473 8.32 3.273 1 98.94 87 VAL A C 1
ATOM 664 O O . VAL A 1 87 ? 8.672 8.117 3.047 1 98.94 87 VAL A O 1
ATOM 667 N N . PHE A 1 88 ? 7.016 9.508 3.406 1 98.94 88 PHE A N 1
ATOM 668 C CA . PHE A 1 88 ? 7.848 10.672 3.699 1 98.94 88 PHE A CA 1
ATOM 669 C C . PHE A 1 88 ? 7.676 11.109 5.148 1 98.94 88 PHE A C 1
ATOM 671 O O . PHE A 1 88 ? 6.547 11.234 5.633 1 98.94 88 PHE A O 1
ATOM 678 N N . THR A 1 89 ? 8.781 11.273 5.867 1 98.94 89 THR A N 1
ATOM 679 C CA . THR A 1 89 ? 8.703 11.625 7.281 1 98.94 89 THR A CA 1
ATOM 680 C C . THR A 1 89 ? 9.977 12.336 7.738 1 98.94 89 THR A C 1
ATOM 682 O O . THR A 1 89 ? 10.75 12.828 6.914 1 98.94 89 THR A O 1
ATOM 685 N N . THR A 1 90 ? 10.109 12.523 9.055 1 98.81 90 THR A N 1
ATOM 686 C CA . THR A 1 90 ? 11.297 13.133 9.641 1 98.81 90 THR A CA 1
ATOM 687 C C . THR A 1 90 ? 12.492 12.188 9.562 1 98.81 90 THR A C 1
ATOM 689 O O . THR A 1 90 ? 12.312 10.977 9.398 1 98.81 90 THR A O 1
ATOM 692 N N . VAL A 1 91 ? 13.703 12.773 9.688 1 98.44 91 VAL A N 1
ATOM 693 C CA . VAL A 1 91 ? 14.914 11.969 9.68 1 98.44 91 VAL A CA 1
ATOM 694 C C . VAL A 1 91 ? 14.883 10.977 10.844 1 98.44 91 VAL A C 1
ATOM 696 O O . VAL A 1 91 ? 15.164 9.789 10.664 1 98.44 91 VAL A O 1
ATOM 699 N N . ASP A 1 92 ? 14.508 11.445 11.984 1 97.88 92 ASP A N 1
ATOM 700 C CA . ASP A 1 92 ? 14.422 10.547 13.133 1 97.88 92 ASP A CA 1
ATOM 701 C C . ASP A 1 92 ? 13.32 9.508 12.938 1 97.88 92 ASP A C 1
ATOM 703 O O . ASP A 1 92 ? 13.477 8.352 13.328 1 97.88 92 ASP A O 1
ATOM 707 N N . GLY A 1 93 ? 12.188 9.953 12.375 1 98.56 93 GLY A N 1
ATOM 708 C CA . GLY A 1 93 ? 11.133 9 12.055 1 98.56 93 GLY A CA 1
ATOM 709 C C . GLY A 1 93 ? 11.594 7.875 11.156 1 98.56 93 GLY A C 1
ATOM 710 O O . GLY A 1 93 ? 11.289 6.707 11.398 1 98.56 93 GLY A O 1
ATOM 711 N N . ALA A 1 94 ? 12.328 8.25 10.102 1 98.69 94 ALA A N 1
ATOM 712 C CA . ALA A 1 94 ? 12.859 7.238 9.188 1 98.69 94 ALA A CA 1
ATOM 713 C C . ALA A 1 94 ? 13.789 6.273 9.922 1 98.69 94 ALA A C 1
ATOM 715 O O . ALA A 1 94 ? 13.75 5.062 9.688 1 98.69 94 ALA A O 1
ATOM 716 N N . LYS A 1 95 ? 14.633 6.816 10.797 1 98.44 95 LYS A N 1
ATOM 717 C CA . LYS A 1 95 ? 15.531 5.977 11.586 1 98.44 95 LYS A CA 1
ATOM 718 C C . LYS A 1 95 ? 14.75 5.016 12.469 1 98.44 95 LYS A C 1
ATOM 720 O O . LYS A 1 95 ? 15.047 3.818 12.516 1 98.44 95 LYS A O 1
ATOM 725 N N . ASN A 1 96 ? 13.734 5.5 13.133 1 98.38 96 ASN A N 1
ATOM 726 C CA . ASN A 1 96 ? 12.953 4.719 14.086 1 98.38 96 ASN A CA 1
ATOM 727 C C . ASN A 1 96 ? 12.086 3.684 13.383 1 98.38 96 ASN A C 1
ATOM 729 O O . ASN A 1 96 ? 11.719 2.666 13.977 1 98.38 96 ASN A O 1
ATOM 733 N N . LEU A 1 97 ? 11.766 3.918 12.148 1 98.62 97 LEU A N 1
ATOM 734 C CA . LEU A 1 97 ? 10.891 3.035 11.391 1 98.62 97 LEU A CA 1
ATOM 735 C C . LEU A 1 97 ? 11.695 2.098 10.5 1 98.62 97 LEU A C 1
ATOM 737 O O . LEU A 1 97 ? 11.125 1.317 9.734 1 98.62 97 LEU A O 1
ATOM 741 N N . ALA A 1 98 ? 13.039 2.248 10.641 1 98.06 98 ALA A N 1
ATOM 742 C CA . ALA A 1 98 ? 13.906 1.311 9.93 1 98.06 98 ALA A CA 1
ATOM 743 C C . ALA A 1 98 ? 13.602 -0.129 10.336 1 98.06 98 ALA A C 1
ATOM 745 O O . ALA A 1 98 ? 13.141 -0.384 11.453 1 98.06 98 ALA A O 1
ATOM 746 N N . PRO A 1 99 ? 13.672 -1.192 9.336 1 98.31 99 PRO A N 1
ATOM 747 C CA . PRO A 1 99 ? 14.414 -1.101 8.078 1 98.31 99 PRO A CA 1
ATOM 748 C C . PRO A 1 99 ? 13.508 -0.924 6.867 1 98.31 99 PRO A C 1
ATOM 750 O O . PRO A 1 99 ? 13.844 -1.365 5.766 1 98.31 99 PRO A O 1
ATOM 753 N N . ARG A 1 100 ? 12.266 -0.399 7.055 1 98.62 100 ARG A N 1
ATOM 754 C CA . ARG A 1 100 ? 11.414 -0.149 5.898 1 98.62 100 ARG A CA 1
ATOM 755 C C . ARG A 1 100 ? 12.164 0.632 4.824 1 98.62 100 ARG A C 1
ATOM 757 O O . ARG A 1 100 ? 12.5 1.803 5.02 1 98.62 100 ARG A O 1
ATOM 764 N N . PRO A 1 101 ? 12.359 0.045 3.648 1 98.38 101 PRO A N 1
ATOM 765 C CA . PRO A 1 101 ? 13.266 0.668 2.678 1 98.38 101 PRO A CA 1
ATOM 766 C C . PRO A 1 101 ? 12.633 1.865 1.97 1 98.38 101 PRO A C 1
ATOM 768 O O . PRO A 1 101 ? 13.344 2.666 1.354 1 98.38 101 PRO A O 1
ATOM 771 N N . ALA A 1 102 ? 11.297 1.986 2.078 1 98.12 102 ALA A N 1
ATOM 772 C CA . ALA A 1 102 ? 10.625 3.033 1.312 1 98.12 102 ALA A CA 1
ATOM 773 C C . ALA A 1 102 ? 10.188 4.18 2.219 1 98.12 102 ALA A C 1
ATOM 775 O O . ALA A 1 102 ? 9.336 4.992 1.838 1 98.12 102 ALA A O 1
ATOM 776 N N . VAL A 1 103 ? 10.68 4.246 3.463 1 98.81 103 VAL A N 1
ATOM 777 C CA . VAL A 1 103 ? 10.469 5.371 4.367 1 98.81 103 VAL A CA 1
ATOM 778 C C . VAL A 1 103 ? 11.602 6.383 4.215 1 98.81 103 VAL A C 1
ATOM 780 O O . VAL A 1 103 ? 12.758 6.07 4.504 1 98.81 103 VAL A O 1
ATOM 783 N N . HIS A 1 104 ? 11.266 7.566 3.783 1 98.75 104 HIS A N 1
ATOM 784 C CA . HIS A 1 104 ? 12.258 8.594 3.496 1 98.75 104 HIS A CA 1
ATOM 785 C C . HIS A 1 104 ? 12.234 9.695 4.555 1 98.75 104 HIS A C 1
ATOM 787 O O . HIS A 1 104 ? 11.211 10.359 4.734 1 98.75 104 HIS A O 1
ATOM 793 N N . GLY A 1 105 ? 13.352 9.828 5.195 1 98.81 105 GLY A N 1
ATOM 794 C CA . GLY A 1 105 ? 13.516 10.938 6.121 1 98.81 105 GLY A CA 1
ATOM 795 C C . GLY A 1 105 ? 13.922 12.234 5.438 1 98.81 105 GLY A C 1
ATOM 796 O O . GLY A 1 105 ? 14.758 12.227 4.535 1 98.81 105 GLY A O 1
ATOM 797 N N . MET A 1 106 ? 13.312 13.305 5.859 1 98.88 106 MET A N 1
ATOM 798 C CA . MET A 1 106 ? 13.57 14.594 5.219 1 98.88 106 MET A CA 1
ATOM 799 C C . MET A 1 106 ? 13.922 15.656 6.258 1 98.88 106 MET A C 1
ATOM 801 O O . MET A 1 106 ? 13.273 15.758 7.297 1 98.88 106 MET A O 1
ATOM 805 N N . LYS A 1 107 ? 14.914 16.453 5.996 1 98.56 107 LYS A N 1
ATOM 806 C CA . LYS A 1 107 ? 15.219 17.656 6.77 1 98.56 107 LYS A CA 1
ATOM 807 C C . LYS A 1 107 ? 14.336 18.828 6.344 1 98.56 107 LYS A C 1
ATOM 809 O O . LYS A 1 107 ? 13.781 18.828 5.242 1 98.56 107 LYS A O 1
ATOM 814 N N . PRO A 1 108 ? 14.195 19.797 7.258 1 98.5 108 PRO A N 1
ATOM 815 C CA . PRO A 1 108 ? 13.438 20.984 6.844 1 98.5 108 PRO A CA 1
ATOM 816 C C . PRO A 1 108 ? 13.914 21.547 5.508 1 98.5 108 PRO A C 1
ATOM 818 O O . PRO A 1 108 ? 15.117 21.703 5.293 1 98.5 108 PRO A O 1
ATOM 821 N N . TRP A 1 109 ? 13.039 21.703 4.586 1 98.75 109 TRP A N 1
ATOM 822 C CA . TRP A 1 109 ? 13.18 22.328 3.271 1 98.75 109 TRP A CA 1
ATOM 823 C C . TRP A 1 109 ? 13.828 21.359 2.285 1 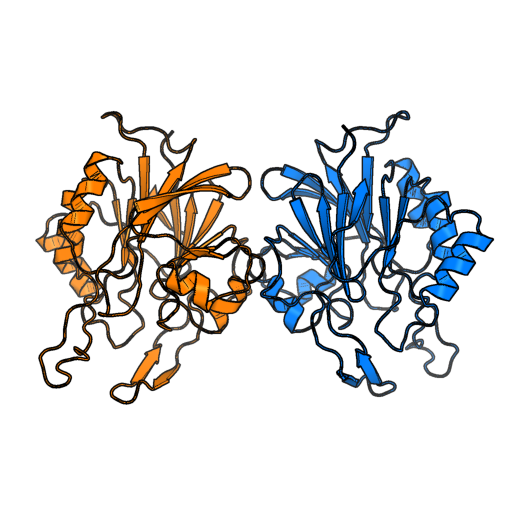98.75 109 TRP A C 1
ATOM 825 O O . TRP A 1 109 ? 14.07 21.719 1.128 1 98.75 109 TRP A O 1
ATOM 835 N N . GLU A 1 110 ? 14.156 20.156 2.756 1 98.81 110 GLU A N 1
ATOM 836 C CA . GLU A 1 110 ? 14.609 19.172 1.787 1 98.81 110 GLU A CA 1
ATOM 837 C C . GLU A 1 110 ? 13.523 18.844 0.772 1 98.81 110 GLU A C 1
ATOM 839 O O . GLU A 1 110 ? 12.344 18.75 1.128 1 98.81 110 GLU A O 1
ATOM 844 N N . GLU A 1 111 ? 13.922 18.719 -0.462 1 98.75 111 GLU A N 1
ATOM 845 C CA . GLU A 1 111 ? 13.023 18.406 -1.569 1 98.75 111 GLU A CA 1
ATOM 846 C C . GLU A 1 111 ? 13.297 17.016 -2.125 1 98.75 111 GLU A C 1
ATOM 848 O O . GLU A 1 111 ? 14.453 16.609 -2.297 1 98.75 111 GLU A O 1
ATOM 853 N N . ILE A 1 112 ? 12.273 16.25 -2.346 1 98.62 112 ILE A N 1
ATOM 854 C CA . ILE A 1 112 ? 12.391 14.93 -2.973 1 98.62 112 ILE A CA 1
ATOM 855 C C . ILE A 1 112 ? 11.484 14.859 -4.199 1 98.62 112 ILE A C 1
ATOM 857 O O . ILE A 1 112 ? 10.266 15.039 -4.09 1 98.62 112 ILE A O 1
ATOM 861 N N . ASP A 1 113 ? 12.117 14.68 -5.383 1 98.62 113 ASP A N 1
ATOM 862 C CA . ASP A 1 113 ? 11.344 14.289 -6.555 1 98.62 113 ASP A CA 1
ATOM 863 C C . ASP A 1 113 ? 10.969 12.812 -6.496 1 98.62 113 ASP A C 1
ATOM 865 O O . ASP A 1 113 ? 11.82 11.961 -6.234 1 98.62 113 ASP A O 1
ATOM 869 N N . SER A 1 114 ? 9.695 12.562 -6.68 1 97.88 114 SER A N 1
ATOM 870 C CA . SER A 1 114 ? 9.234 11.188 -6.57 1 97.88 114 SER A CA 1
ATOM 871 C C . SER A 1 114 ? 8.156 10.883 -7.609 1 97.88 114 SER A C 1
ATOM 873 O O . SER A 1 114 ? 7.305 11.727 -7.895 1 97.88 114 SER A O 1
ATOM 875 N N . ILE A 1 115 ? 8.227 9.688 -8.172 1 97.88 115 ILE A N 1
ATOM 876 C CA . ILE A 1 115 ? 7.145 9.195 -9.008 1 97.88 115 ILE A CA 1
ATOM 877 C C . ILE A 1 115 ? 6.172 8.375 -8.156 1 97.88 115 ILE A C 1
ATOM 879 O O . ILE A 1 115 ? 6.523 7.312 -7.648 1 97.88 115 ILE A O 1
ATOM 883 N N . ILE A 1 116 ? 4.973 8.867 -7.973 1 98.31 116 ILE A N 1
ATOM 884 C CA . ILE A 1 116 ? 3.934 8.234 -7.172 1 98.31 116 ILE A CA 1
ATOM 885 C C . ILE A 1 116 ? 2.711 7.949 -8.039 1 98.31 116 ILE A C 1
ATOM 887 O O . ILE A 1 116 ? 2.107 8.867 -8.594 1 98.31 116 ILE A O 1
ATOM 891 N N . ALA A 1 117 ? 2.383 6.652 -8.125 1 97.25 117 ALA A N 1
ATOM 892 C CA . ALA A 1 117 ? 1.289 6.219 -8.992 1 97.25 117 ALA A CA 1
ATOM 893 C C . ALA A 1 117 ? 1.482 6.727 -10.414 1 97.25 117 ALA A C 1
ATOM 895 O O . ALA A 1 117 ? 0.524 7.156 -11.062 1 97.25 117 ALA A O 1
ATOM 896 N N . GLY A 1 118 ? 2.705 6.82 -10.82 1 96 118 GLY A N 1
ATOM 897 C CA . GLY A 1 118 ? 3.064 7.141 -12.195 1 96 118 GLY A CA 1
ATOM 898 C C . GLY A 1 118 ? 3.125 8.633 -12.461 1 96 118 GLY A C 1
ATOM 899 O O . GLY A 1 118 ? 3.402 9.055 -13.586 1 96 118 GLY A O 1
ATOM 900 N N . LYS A 1 119 ? 2.891 9.438 -11.492 1 97.19 119 LYS A N 1
ATOM 901 C CA . LYS A 1 119 ? 2.934 10.891 -11.633 1 97.19 119 LYS A CA 1
ATOM 902 C C . LYS A 1 119 ? 4.133 11.484 -10.898 1 97.19 119 LYS A C 1
ATOM 904 O O . LYS A 1 119 ? 4.512 11 -9.836 1 97.19 119 LYS A O 1
ATOM 909 N N . LYS A 1 120 ? 4.688 12.508 -11.453 1 97.81 120 LYS A N 1
ATOM 910 C CA . LYS A 1 120 ? 5.855 13.156 -10.859 1 97.81 120 LYS A CA 1
ATOM 911 C C . LYS A 1 120 ? 5.445 14.172 -9.797 1 97.81 120 LYS A C 1
ATOM 913 O O . LYS A 1 120 ? 4.77 15.156 -10.109 1 97.81 120 LYS A O 1
ATOM 918 N N . PHE A 1 121 ? 5.781 13.945 -8.633 1 98.69 121 PHE A N 1
ATOM 919 C CA . PHE A 1 121 ? 5.555 14.867 -7.52 1 98.69 121 PHE A CA 1
ATOM 920 C C . PHE A 1 121 ? 6.879 15.375 -6.961 1 98.69 121 PHE A C 1
ATOM 922 O O . PHE A 1 121 ? 7.91 14.711 -7.098 1 98.69 121 PHE A O 1
ATOM 929 N N . LYS A 1 122 ? 6.859 16.531 -6.5 1 98.75 122 LYS A N 1
ATOM 930 C CA . LYS A 1 122 ? 7.895 17.062 -5.609 1 98.75 122 LYS A CA 1
ATOM 931 C C . LYS A 1 122 ? 7.355 17.25 -4.195 1 98.75 122 LYS A C 1
ATOM 933 O O . LYS A 1 122 ? 6.352 17.938 -3.998 1 98.75 122 LYS A O 1
ATOM 938 N N . ILE A 1 123 ? 7.961 16.547 -3.242 1 98.94 123 ILE A N 1
ATOM 939 C CA . ILE A 1 123 ? 7.602 16.656 -1.832 1 98.94 123 ILE A CA 1
ATOM 940 C C . ILE A 1 123 ? 8.648 17.484 -1.099 1 98.94 123 ILE A C 1
ATOM 942 O O . ILE A 1 123 ? 9.844 17.188 -1.168 1 98.94 123 ILE A O 1
ATOM 946 N N . ILE A 1 124 ? 8.203 18.531 -0.448 1 98.94 124 ILE A N 1
ATOM 947 C CA . ILE A 1 124 ? 9.117 19.406 0.294 1 98.94 124 ILE A CA 1
ATOM 948 C C . ILE A 1 124 ? 8.75 19.375 1.777 1 98.94 124 ILE A C 1
ATOM 950 O O . ILE A 1 124 ? 7.613 19.656 2.15 1 98.94 124 ILE A O 1
ATOM 954 N N . ALA A 1 125 ? 9.727 19.031 2.568 1 98.88 125 ALA A N 1
ATOM 955 C CA . ALA A 1 125 ? 9.516 19.078 4.016 1 98.88 125 ALA A CA 1
ATOM 956 C C . ALA A 1 125 ? 9.586 20.5 4.531 1 98.88 125 ALA A C 1
ATOM 958 O O . ALA A 1 125 ? 10.422 21.297 4.086 1 98.88 125 ALA A O 1
ATOM 959 N N . THR A 1 126 ? 8.711 20.844 5.469 1 98.88 126 THR A N 1
ATOM 960 C CA . THR A 1 126 ? 8.742 22.188 6.051 1 98.88 126 THR A CA 1
ATOM 961 C C . THR A 1 126 ? 9.117 22.125 7.527 1 98.88 126 THR A C 1
ATOM 963 O O . THR A 1 126 ? 8.867 21.109 8.195 1 98.88 126 THR A O 1
ATOM 966 N N . PRO A 1 127 ? 9.727 23.188 8.031 1 98.31 127 PRO A N 1
ATOM 967 C CA . PRO A 1 127 ? 10.023 23.203 9.469 1 98.31 127 PRO A CA 1
ATOM 968 C C . PRO A 1 127 ? 8.766 23.281 10.328 1 98.31 127 PRO A C 1
ATOM 970 O O . PRO A 1 127 ? 7.75 23.828 9.898 1 98.31 127 PRO A O 1
ATOM 973 N N . THR A 1 128 ? 8.875 22.688 11.461 1 98.5 128 THR A N 1
ATOM 974 C CA . THR A 1 128 ? 7.824 22.75 12.477 1 98.5 128 THR A CA 1
ATOM 975 C C . THR A 1 128 ? 8.422 23.016 13.852 1 98.5 128 THR A C 1
ATOM 977 O O . THR A 1 128 ? 9.625 22.812 14.062 1 98.5 128 THR A O 1
ATOM 980 N N . LYS A 1 129 ? 7.703 23.656 14.672 1 97.56 129 LYS A N 1
ATOM 981 C CA . LYS A 1 129 ? 7.953 23.734 16.109 1 97.56 129 LYS A CA 1
ATOM 982 C C . LYS A 1 129 ? 6.828 23.062 16.891 1 97.56 129 LYS A C 1
ATOM 984 O O . LYS A 1 129 ? 5.691 23.531 16.891 1 97.56 129 LYS A O 1
ATOM 989 N N . HIS A 1 130 ? 7.18 21.938 17.484 1 95.94 130 HIS A N 1
ATOM 990 C CA . HIS A 1 130 ? 6.223 21.094 18.188 1 95.94 130 HIS A CA 1
ATOM 991 C C . HIS A 1 130 ? 6.723 20.75 19.594 1 95.94 130 HIS A C 1
ATOM 993 O O . HIS A 1 130 ? 7.148 21.641 20.344 1 95.94 130 HIS A O 1
ATOM 999 N N . VAL A 1 131 ? 6.723 19.516 20.047 1 92.12 131 VAL A N 1
ATOM 1000 C CA . VAL A 1 131 ? 7.246 19.156 21.359 1 92.12 131 VAL A CA 1
ATOM 1001 C C . VAL A 1 131 ? 8.773 19.172 21.328 1 92.12 131 VAL A C 1
ATOM 1003 O O . VAL A 1 131 ? 9.391 18.5 20.5 1 92.12 131 VAL A O 1
ATOM 1006 N N . PRO A 1 132 ? 9.359 20.047 22.234 1 90.56 132 PRO A N 1
ATOM 1007 C CA . PRO A 1 132 ? 10.82 20.109 22.234 1 90.56 132 PRO A CA 1
ATOM 1008 C C . PRO A 1 132 ? 11.469 18.719 22.297 1 90.56 132 PRO A C 1
ATOM 1010 O O . PRO A 1 132 ? 11.062 17.891 23.109 1 90.56 132 PRO A O 1
ATOM 1013 N N . GLY A 1 133 ? 12.375 18.5 21.375 1 88.88 133 GLY A N 1
ATOM 1014 C CA . GLY A 1 133 ? 13.078 17.234 21.359 1 88.88 133 GLY A CA 1
ATOM 1015 C C . GLY A 1 133 ? 12.477 16.219 20.391 1 88.88 133 GLY A C 1
ATOM 1016 O O . GLY A 1 133 ? 13.141 15.273 19.984 1 88.88 133 GLY A O 1
ATOM 1017 N N . ASP A 1 134 ? 11.242 16.375 20.078 1 88.56 134 ASP A N 1
ATOM 1018 C CA . ASP A 1 134 ? 10.57 15.5 19.125 1 88.56 134 ASP A CA 1
ATOM 1019 C C . ASP A 1 134 ? 10.531 16.141 17.734 1 88.56 134 ASP A C 1
ATOM 1021 O O . ASP A 1 134 ? 10.102 17.281 17.594 1 88.56 134 ASP A O 1
ATOM 1025 N N . GLU A 1 135 ? 10.984 15.398 16.766 1 93.75 135 GLU A N 1
ATOM 1026 C CA . GLU A 1 135 ? 10.953 15.938 15.414 1 93.75 135 GLU A CA 1
ATOM 1027 C C . GLU A 1 135 ? 9.562 15.812 14.805 1 93.75 135 GLU A C 1
ATOM 1029 O O . GLU A 1 135 ? 8.875 14.812 15.008 1 93.75 135 GLU A O 1
ATOM 1034 N N . CYS A 1 136 ? 9.156 16.797 14.156 1 98.38 136 CYS A N 1
ATOM 1035 C CA . CYS A 1 136 ? 7.934 16.891 13.375 1 98.38 136 CYS A CA 1
ATOM 1036 C C . CYS A 1 136 ? 8.172 17.656 12.078 1 98.38 136 CYS A C 1
ATOM 1038 O O . CYS A 1 136 ? 9.117 18.438 11.977 1 98.38 136 CYS A O 1
ATOM 1040 N N . THR A 1 137 ? 7.43 17.344 11.055 1 98.81 137 THR A N 1
ATOM 1041 C CA . THR A 1 137 ? 7.578 18.016 9.766 1 98.81 137 THR A CA 1
ATOM 1042 C C . THR A 1 137 ? 6.219 18.25 9.117 1 98.81 137 THR A C 1
ATOM 1044 O O . THR A 1 137 ? 5.246 17.562 9.438 1 98.81 137 THR A O 1
ATOM 1047 N N . GLY A 1 138 ? 6.047 19.312 8.32 1 98.88 138 GLY A N 1
ATOM 1048 C CA . GLY A 1 138 ? 4.992 19.469 7.328 1 98.88 138 GLY A CA 1
ATOM 1049 C C . GLY A 1 138 ? 5.445 19.172 5.914 1 98.88 138 GLY A C 1
ATOM 1050 O O . GLY A 1 138 ? 6.613 18.828 5.691 1 98.88 138 GLY A O 1
ATOM 1051 N N . PHE A 1 139 ? 4.512 19.281 4.957 1 98.94 139 PHE A N 1
ATOM 1052 C CA . PHE A 1 139 ? 4.852 18.953 3.58 1 98.94 139 PHE A CA 1
ATOM 1053 C C . PHE A 1 139 ? 4.207 19.938 2.607 1 98.94 139 PHE A C 1
ATOM 1055 O O . PHE A 1 139 ? 3.02 20.25 2.732 1 98.94 139 PHE A O 1
ATOM 1062 N N . ILE A 1 140 ? 5 20.406 1.7 1 98.94 140 ILE A N 1
ATOM 1063 C CA . ILE A 1 140 ? 4.484 21.031 0.48 1 98.94 140 ILE A CA 1
ATOM 1064 C C . ILE A 1 140 ? 4.492 20 -0.653 1 98.94 140 ILE A C 1
ATOM 1066 O O . ILE A 1 140 ? 5.508 19.344 -0.893 1 98.94 140 ILE A O 1
ATOM 1070 N N . ILE A 1 141 ? 3.352 19.812 -1.266 1 98.94 141 ILE A N 1
ATOM 1071 C CA . ILE A 1 141 ? 3.215 18.891 -2.393 1 98.94 141 ILE A CA 1
ATOM 1072 C C . ILE A 1 141 ? 2.971 19.688 -3.676 1 98.94 141 ILE A C 1
ATOM 1074 O O . ILE A 1 141 ? 2.07 20.516 -3.73 1 98.94 141 ILE A O 1
ATOM 1078 N N . THR A 1 142 ? 3.777 19.469 -4.59 1 98.75 142 THR A N 1
ATOM 1079 C CA . THR A 1 142 ? 3.605 20.031 -5.922 1 98.75 142 THR A CA 1
ATOM 1080 C C . THR A 1 142 ? 4.008 19.031 -6.992 1 98.75 142 THR A C 1
ATOM 1082 O O . THR A 1 142 ? 4.254 17.859 -6.691 1 98.75 142 THR A O 1
ATOM 1085 N N . GLY A 1 143 ? 3.801 19.406 -8.219 1 96.62 143 GLY A N 1
ATOM 1086 C CA . GLY A 1 143 ? 4.109 18.469 -9.281 1 96.62 143 GLY A CA 1
ATOM 1087 C C . GLY A 1 143 ? 4.059 19.094 -10.664 1 96.62 143 GLY A C 1
ATOM 1088 O O . GLY A 1 143 ? 3.709 20.266 -10.812 1 96.62 143 GLY A O 1
ATOM 1089 N N . GLU A 1 144 ? 4.449 18.25 -11.57 1 93.5 144 GLU A N 1
ATOM 1090 C CA . GLU A 1 144 ? 4.523 18.703 -12.953 1 93.5 144 GLU A CA 1
ATOM 1091 C C . GLU A 1 144 ? 3.154 19.125 -13.477 1 93.5 144 GLU A C 1
ATOM 1093 O O . GLU A 1 144 ? 3.051 20.031 -14.297 1 93.5 144 GLU A O 1
ATOM 1098 N N . ASP A 1 145 ? 2.148 18.578 -12.93 1 95.44 145 ASP A N 1
ATOM 1099 C CA . ASP A 1 145 ? 0.822 18.844 -13.477 1 95.44 145 ASP A CA 1
ATOM 1100 C C . ASP A 1 145 ? 0.04 19.797 -12.578 1 95.44 145 ASP A C 1
ATOM 1102 O O . ASP A 1 145 ? -1.186 19.891 -12.672 1 95.44 145 ASP A O 1
ATOM 1106 N N . PHE A 1 146 ? 0.664 20.516 -11.727 1 97.75 146 PHE A N 1
ATOM 1107 C CA . PHE A 1 146 ? -0.017 21.406 -10.797 1 97.75 146 PHE A CA 1
ATOM 1108 C C . PHE A 1 146 ? -0.251 22.766 -11.422 1 97.75 146 PHE A C 1
ATOM 1110 O O . PHE A 1 146 ? -1.069 23.547 -10.93 1 97.75 146 PHE A O 1
ATOM 1117 N N . GLY A 1 147 ? 0.496 23.125 -12.492 1 97.31 147 GLY A N 1
ATOM 1118 C CA . GLY A 1 147 ? 0.382 24.422 -13.133 1 97.31 147 GLY A CA 1
ATOM 1119 C C . GLY A 1 147 ? 0.939 25.547 -12.289 1 97.31 147 GLY A C 1
ATOM 1120 O O . GLY A 1 147 ? 1.685 25.312 -11.336 1 97.31 147 GLY A O 1
ATOM 1121 N N . HIS A 1 148 ? 0.709 26.797 -12.75 1 97.69 148 HIS A N 1
ATOM 1122 C CA . HIS A 1 148 ? 1.223 28 -12.102 1 97.69 148 HIS A CA 1
ATOM 1123 C C . HIS A 1 148 ? 0.101 29 -11.812 1 97.69 148 HIS A C 1
ATOM 1125 O O . HIS A 1 148 ? -0.89 29.047 -12.547 1 97.69 148 HIS A O 1
ATOM 1131 N N . HIS A 1 149 ? 0.321 29.672 -10.719 1 96.56 149 HIS A N 1
ATOM 1132 C CA . HIS A 1 149 ? -0.532 30.828 -10.445 1 96.56 149 HIS A CA 1
ATOM 1133 C C . HIS A 1 149 ? -0.265 31.953 -11.43 1 96.56 149 HIS A C 1
ATOM 1135 O O . HIS A 1 149 ? 0.731 31.938 -12.156 1 96.56 149 HIS A O 1
ATOM 1141 N N . HIS A 1 150 ? -1.18 32.938 -11.484 1 95.62 150 HIS A N 1
ATOM 1142 C CA . HIS A 1 150 ? -1.033 34.062 -12.422 1 95.62 150 HIS A CA 1
ATOM 1143 C C . HIS A 1 150 ? 0.228 34.844 -12.125 1 95.62 150 HIS A C 1
ATOM 1145 O O . HIS A 1 150 ? 0.767 35.531 -13.008 1 95.62 150 HIS A O 1
ATOM 1151 N N . ASP A 1 151 ? 0.715 34.781 -10.953 1 95.62 151 ASP A N 1
ATOM 1152 C CA . ASP A 1 151 ? 1.905 35.531 -10.586 1 95.62 151 ASP A CA 1
ATOM 1153 C C . ASP A 1 151 ? 3.178 34.781 -10.938 1 95.62 151 ASP A C 1
ATOM 1155 O O . ASP A 1 151 ? 4.285 35.219 -10.625 1 95.62 151 ASP A O 1
ATOM 1159 N N . GLY A 1 152 ? 3.053 33.594 -11.43 1 96.94 152 GLY A N 1
ATOM 1160 C CA . GLY A 1 152 ? 4.191 32.844 -11.93 1 96.94 152 GLY A CA 1
ATOM 1161 C C . GLY A 1 152 ? 4.648 31.75 -10.977 1 96.94 152 GLY A C 1
ATOM 1162 O O . GLY A 1 152 ? 5.465 30.891 -11.344 1 96.94 152 GLY A O 1
ATOM 1163 N N . LEU A 1 153 ? 4.156 31.703 -9.789 1 98 153 LEU A N 1
ATOM 1164 C CA . LEU A 1 153 ? 4.582 30.719 -8.797 1 98 153 LEU A CA 1
ATOM 1165 C C . LEU A 1 153 ? 3.922 29.375 -9.055 1 98 153 LEU A C 1
ATOM 1167 O O . LEU A 1 153 ? 2.75 29.312 -9.438 1 98 153 LEU A O 1
ATOM 1171 N N . PRO A 1 154 ? 4.691 28.297 -8.906 1 98.44 154 PRO A N 1
ATOM 1172 C CA . PRO A 1 154 ? 4.055 26.969 -9.023 1 98.44 154 PRO A CA 1
ATOM 1173 C C . PRO A 1 154 ? 2.973 26.75 -7.969 1 98.44 154 PRO A C 1
ATOM 1175 O O . PRO A 1 154 ? 3.133 27.156 -6.816 1 98.44 154 PRO A O 1
ATOM 1178 N N . ASN A 1 155 ? 1.856 26.109 -8.359 1 98.81 155 ASN A N 1
ATOM 1179 C CA . ASN A 1 155 ? 0.796 25.75 -7.426 1 98.81 155 ASN A CA 1
ATOM 1180 C C . ASN A 1 155 ? 1.226 24.609 -6.508 1 98.81 155 ASN A C 1
ATOM 1182 O O . ASN A 1 155 ? 1.993 23.734 -6.91 1 98.81 155 ASN A O 1
ATOM 1186 N N . ALA A 1 156 ? 0.73 24.641 -5.309 1 98.81 156 ALA A N 1
ATOM 1187 C CA . ALA A 1 156 ? 1.095 23.609 -4.328 1 98.81 156 ALA A CA 1
ATOM 1188 C C . ALA A 1 156 ? -0.021 23.406 -3.309 1 98.81 156 ALA A C 1
ATOM 1190 O O . ALA A 1 156 ? -0.943 24.219 -3.215 1 98.81 156 ALA A O 1
ATOM 1191 N N . ILE A 1 157 ? -0.003 22.297 -2.678 1 98.94 157 ILE A N 1
ATOM 1192 C CA . ILE A 1 157 ? -0.799 21.984 -1.497 1 98.94 157 ILE A CA 1
ATOM 1193 C C . ILE A 1 157 ? 0.108 21.875 -0.274 1 98.94 157 ILE A C 1
ATOM 1195 O O . ILE A 1 157 ? 1.197 21.297 -0.347 1 98.94 157 ILE A O 1
ATOM 1199 N N . TYR A 1 158 ? -0.304 22.484 0.773 1 98.94 158 TYR A N 1
ATOM 1200 C CA . TYR A 1 158 ? 0.516 22.516 1.979 1 98.94 158 TYR A CA 1
ATOM 1201 C C . TYR A 1 158 ? -0.174 21.781 3.123 1 98.94 158 TYR A C 1
ATOM 1203 O O . TYR A 1 158 ? -1.326 22.078 3.451 1 98.94 158 TYR A O 1
ATOM 1211 N N . PHE A 1 159 ? 0.4 20.734 3.719 1 98.94 159 PHE A N 1
ATOM 1212 C CA . PHE A 1 159 ? 0.015 20.047 4.945 1 98.94 159 PHE A CA 1
ATOM 1213 C C . PHE A 1 159 ? 0.942 20.438 6.094 1 98.94 159 PHE A C 1
ATOM 1215 O O . PHE A 1 159 ? 2.129 20.094 6.078 1 98.94 159 PHE A O 1
ATOM 1222 N N . THR A 1 160 ? 0.447 21 7.141 1 98.88 160 THR A N 1
ATOM 1223 C CA . THR A 1 160 ? 1.288 21.719 8.086 1 98.88 160 THR A CA 1
ATOM 1224 C C . THR A 1 160 ? 2 20.75 9.023 1 98.88 160 THR A C 1
ATOM 1226 O O . THR A 1 160 ? 3.053 21.078 9.578 1 98.88 160 THR A O 1
ATOM 1229 N N . GLY A 1 161 ? 1.401 19.531 9.219 1 98.56 161 GLY A N 1
ATOM 1230 C CA . GLY A 1 161 ? 1.831 18.797 10.398 1 98.56 161 GLY A CA 1
ATOM 1231 C C . GLY A 1 161 ? 1.532 19.516 11.695 1 98.56 161 GLY A C 1
ATOM 1232 O O . GLY A 1 161 ? 0.786 20.5 11.711 1 98.56 161 GLY A O 1
ATOM 1233 N N . ASP A 1 162 ? 2.1 18.969 12.797 1 98.19 162 ASP A N 1
ATOM 1234 C CA . ASP A 1 162 ? 1.904 19.609 14.094 1 98.19 162 ASP A CA 1
ATOM 1235 C C . ASP A 1 162 ? 2.951 20.703 14.336 1 98.19 162 ASP A C 1
ATOM 1237 O O . ASP A 1 162 ? 4.148 20.406 14.422 1 98.19 162 ASP A O 1
ATOM 1241 N N . THR A 1 163 ? 2.51 21.938 14.406 1 98.5 163 THR A N 1
ATOM 1242 C CA . THR A 1 163 ? 3.436 23.047 14.633 1 98.5 163 THR A CA 1
ATOM 1243 C C . THR A 1 163 ? 2.707 24.234 15.234 1 98.5 163 THR A C 1
ATOM 1245 O O . THR A 1 163 ? 1.5 24.406 15.047 1 98.5 163 THR A O 1
ATOM 1248 N N . VAL A 1 164 ? 3.426 25.031 15.977 1 98.19 164 VAL A N 1
ATOM 1249 C CA . VAL A 1 164 ? 2.979 26.391 16.266 1 98.19 164 VAL A CA 1
ATOM 1250 C C . VAL A 1 164 ? 3.354 27.312 15.109 1 98.19 164 VAL A C 1
ATOM 1252 O O . VAL A 1 164 ? 4.047 26.906 14.18 1 98.19 164 VAL A O 1
ATOM 1255 N N . TYR A 1 165 ? 2.814 28.531 15.148 1 98.44 165 TYR A N 1
ATOM 1256 C CA . TYR A 1 165 ? 3.193 29.5 14.125 1 98.44 165 TYR A CA 1
ATOM 1257 C C . TYR A 1 165 ? 4.672 29.859 14.234 1 98.44 165 TYR A C 1
ATOM 1259 O O . TYR A 1 165 ? 5.152 30.203 15.312 1 98.44 165 TYR A O 1
ATOM 1267 N N . ILE A 1 166 ? 5.359 29.641 13.188 1 97.56 166 ILE A N 1
ATOM 1268 C CA . ILE A 1 166 ? 6.746 30.078 13.078 1 97.56 166 ILE A CA 1
ATOM 1269 C C . ILE A 1 166 ? 6.91 30.969 11.859 1 97.56 166 ILE A C 1
ATOM 1271 O O . ILE A 1 166 ? 6.492 30.625 10.758 1 97.56 166 ILE A O 1
ATOM 1275 N N . GLU A 1 167 ? 7.547 32.094 12.07 1 97.94 167 GLU A N 1
ATOM 1276 C CA . GLU A 1 167 ? 7.645 33.125 11.039 1 97.94 167 GLU A CA 1
ATOM 1277 C C . GLU A 1 167 ? 8.289 32.562 9.773 1 97.94 167 GLU A C 1
ATOM 1279 O O . GLU A 1 167 ? 7.961 33 8.664 1 97.94 167 GLU A O 1
ATOM 1284 N N . GLU A 1 168 ? 9.133 31.625 9.969 1 98.25 168 GLU A N 1
ATOM 1285 C CA . GLU A 1 168 ? 9.844 31.031 8.844 1 98.25 168 GLU A CA 1
ATOM 1286 C C . GLU A 1 168 ? 8.867 30.453 7.82 1 98.25 168 GLU A C 1
ATOM 1288 O O . GLU A 1 168 ? 9.18 30.406 6.625 1 98.25 168 GLU A O 1
ATOM 1293 N N . LEU A 1 169 ? 7.719 30.062 8.195 1 98.56 169 LEU A N 1
ATOM 1294 C CA . LEU A 1 169 ? 6.746 29.438 7.309 1 98.56 169 LEU A CA 1
ATOM 1295 C C . LEU A 1 169 ? 6.18 30.453 6.32 1 98.56 169 LEU A C 1
ATOM 1297 O O . LEU A 1 169 ? 5.648 30.062 5.273 1 98.56 169 LEU A O 1
ATOM 1301 N N . ASP A 1 170 ? 6.32 31.734 6.641 1 98.56 170 ASP A N 1
ATOM 1302 C CA . ASP A 1 170 ? 5.832 32.781 5.75 1 98.56 170 ASP A CA 1
ATOM 1303 C C . ASP A 1 170 ? 6.539 32.719 4.398 1 98.56 170 ASP A C 1
ATOM 1305 O O . ASP A 1 170 ? 5.973 33.125 3.379 1 98.56 170 ASP A O 1
ATOM 1309 N N . SER A 1 171 ? 7.742 32.219 4.398 1 98.31 171 SER A N 1
ATOM 1310 C CA . SER A 1 171 ? 8.57 32.219 3.201 1 98.31 171 SER A CA 1
ATOM 1311 C C . SER A 1 171 ? 8.047 31.25 2.156 1 98.31 171 SER A C 1
ATOM 1313 O O . SER A 1 171 ? 8.453 31.297 0.994 1 98.31 171 SER A O 1
ATOM 1315 N N . ILE A 1 172 ? 7.125 30.359 2.549 1 98.81 172 ILE A N 1
ATOM 1316 C CA . ILE A 1 172 ? 6.504 29.438 1.597 1 98.81 172 ILE A CA 1
ATOM 1317 C C . ILE A 1 172 ? 5.844 30.234 0.471 1 98.81 172 ILE A C 1
ATOM 1319 O O . ILE A 1 172 ? 5.922 29.844 -0.697 1 98.81 172 ILE A O 1
ATOM 1323 N N . ALA A 1 173 ? 5.277 31.375 0.803 1 98.69 173 ALA A N 1
ATOM 1324 C CA . ALA A 1 173 ? 4.539 32.188 -0.152 1 98.69 173 ALA A CA 1
ATOM 1325 C C . ALA A 1 173 ? 5.48 32.812 -1.188 1 98.69 173 ALA A C 1
ATOM 1327 O O . ALA A 1 173 ? 5.035 33.281 -2.238 1 98.69 173 ALA A O 1
ATOM 1328 N N . ASP A 1 174 ? 6.762 32.844 -0.887 1 98.38 174 ASP A N 1
ATOM 1329 C CA . ASP A 1 174 ? 7.75 33.375 -1.816 1 98.38 174 ASP A CA 1
ATOM 1330 C C . ASP A 1 174 ? 8.062 32.375 -2.922 1 98.38 174 ASP A C 1
ATOM 1332 O O . ASP A 1 174 ? 8.594 32.719 -3.973 1 98.38 174 ASP A O 1
ATOM 1336 N N . ARG A 1 175 ? 7.723 31.156 -2.699 1 98.38 175 ARG A N 1
ATOM 1337 C CA . ARG A 1 175 ? 8.195 30.109 -3.604 1 98.38 175 ARG A CA 1
ATOM 1338 C C . ARG A 1 175 ? 7.031 29.375 -4.258 1 98.38 175 ARG A C 1
ATOM 1340 O O . ARG A 1 175 ? 7.172 28.828 -5.355 1 98.38 175 ARG A O 1
ATOM 1347 N N . TYR A 1 176 ? 5.902 29.359 -3.598 1 98.56 176 TYR A N 1
ATOM 1348 C CA . TYR A 1 176 ? 4.758 28.594 -4.07 1 98.56 176 TYR A CA 1
ATOM 1349 C C . TYR A 1 176 ? 3.463 29.375 -3.91 1 98.56 176 TYR A C 1
ATOM 1351 O O . TYR A 1 176 ? 3.336 30.203 -2.994 1 98.56 176 TYR A O 1
ATOM 1359 N N . HIS A 1 177 ? 2.615 29.156 -4.793 1 98.75 177 HIS A N 1
ATOM 1360 C CA . HIS A 1 177 ? 1.225 29.531 -4.543 1 98.75 177 HIS A CA 1
ATOM 1361 C C . HIS A 1 177 ? 0.465 28.391 -3.873 1 98.75 177 HIS A C 1
ATOM 1363 O O . HIS A 1 177 ? 0.209 27.359 -4.496 1 98.75 177 HIS A O 1
ATOM 1369 N N . VAL A 1 178 ? 0.091 28.562 -2.678 1 98.81 178 VAL A N 1
ATOM 1370 C CA . VAL A 1 178 ? -0.599 27.531 -1.918 1 98.81 178 VAL A CA 1
ATOM 1371 C C . VAL A 1 178 ? -2.088 27.547 -2.254 1 98.81 178 VAL A C 1
ATOM 1373 O O . VAL A 1 178 ? -2.824 28.422 -1.799 1 98.81 178 VAL A O 1
ATOM 1376 N N . CYS A 1 179 ? -2.482 26.531 -3.018 1 98.88 179 CYS A N 1
ATOM 1377 C CA . CYS A 1 179 ? -3.889 26.438 -3.393 1 98.88 179 CYS A CA 1
ATOM 1378 C C . CYS A 1 179 ? -4.746 26.031 -2.203 1 98.88 179 CYS A C 1
ATOM 1380 O O . CYS A 1 179 ? -5.863 26.516 -2.035 1 98.88 179 CYS A O 1
ATOM 1382 N N . ALA A 1 180 ? -4.234 25.172 -1.403 1 98.88 180 ALA A N 1
ATOM 1383 C CA . ALA A 1 180 ? -4.906 24.719 -0.191 1 98.88 180 ALA A CA 1
ATOM 1384 C C . ALA A 1 180 ? -3.904 24.484 0.937 1 98.88 180 ALA A C 1
ATOM 1386 O O . ALA A 1 180 ? -2.85 23.875 0.725 1 98.88 180 ALA A O 1
ATOM 1387 N N . ALA A 1 181 ? -4.234 25.016 2.043 1 98.94 181 ALA A N 1
ATOM 1388 C CA . ALA A 1 181 ? -3.475 24.75 3.266 1 98.94 181 ALA A CA 1
ATOM 1389 C C . ALA A 1 181 ? -4.254 23.859 4.215 1 98.94 181 ALA A C 1
ATOM 1391 O O . ALA A 1 181 ? -5.25 24.281 4.809 1 98.94 181 ALA A O 1
ATOM 1392 N N . VAL A 1 182 ? -3.852 22.625 4.348 1 98.94 182 VAL A N 1
ATOM 1393 C CA . VAL A 1 182 ? -4.414 21.672 5.297 1 98.94 182 VAL A CA 1
ATOM 1394 C C . VAL A 1 182 ? -3.697 21.797 6.641 1 98.94 182 VAL A C 1
ATOM 1396 O O . VAL A 1 182 ? -2.521 21.453 6.762 1 98.94 182 VAL A O 1
ATOM 1399 N N . MET A 1 183 ? -4.398 22.266 7.645 1 98.81 183 MET A N 1
ATOM 1400 C CA . MET A 1 183 ? -3.709 22.703 8.859 1 98.81 183 MET A CA 1
ATOM 1401 C C . MET A 1 183 ? -4.113 21.828 10.047 1 98.81 183 MET A C 1
ATOM 1403 O O . MET A 1 183 ? -5.305 21.641 10.305 1 98.81 183 MET A O 1
ATOM 1407 N N . ASN A 1 184 ? -3.135 21.281 10.711 1 98.38 184 ASN A N 1
ATOM 1408 C CA . ASN A 1 184 ? -3.367 20.703 12.023 1 98.38 184 ASN A CA 1
ATOM 1409 C C . ASN A 1 184 ? -3.551 21.781 13.094 1 98.38 184 ASN A C 1
ATOM 1411 O O . ASN A 1 184 ? -2.629 22.547 13.359 1 98.38 184 ASN A O 1
ATOM 1415 N N . LEU A 1 185 ? -4.66 21.812 13.633 1 97.94 185 LEU A N 1
ATOM 1416 C CA . LEU A 1 185 ? -4.992 22.797 14.656 1 97.94 185 LEU A CA 1
ATOM 1417 C C . LEU A 1 185 ? -5.348 22.125 15.969 1 97.94 185 LEU A C 1
ATOM 1419 O O . LEU A 1 185 ? -4.953 20.984 16.219 1 97.94 185 LEU A O 1
ATOM 1423 N N . GLY A 1 186 ? -5.922 22.828 16.938 1 95.75 186 GLY A N 1
ATOM 1424 C CA . GLY A 1 186 ? -6.34 22.25 18.203 1 95.75 186 GLY A CA 1
ATOM 1425 C C . GLY A 1 186 ? -5.742 22.953 19.406 1 95.75 186 GLY A C 1
ATOM 1426 O O . GLY A 1 186 ? -6.184 22.734 20.547 1 95.75 186 GLY A O 1
ATOM 1427 N N . ASN A 1 187 ? -4.766 23.812 19.156 1 96.62 187 ASN A N 1
ATOM 1428 C CA . ASN A 1 187 ? -4.176 24.578 20.25 1 96.62 187 ASN A CA 1
ATOM 1429 C C . ASN A 1 187 ? -3.777 23.672 21.406 1 96.62 187 ASN A C 1
ATOM 1431 O O . ASN A 1 187 ? -4.172 23.922 22.547 1 96.62 187 ASN A O 1
ATOM 1435 N N . ALA A 1 188 ? -3.119 22.656 21.062 1 93.56 188 ALA A N 1
ATOM 1436 C CA . ALA A 1 188 ? -2.666 21.703 22.078 1 93.56 188 ALA A CA 1
ATOM 1437 C C . ALA A 1 188 ? -1.511 22.297 22.891 1 93.56 188 ALA A C 1
ATOM 1439 O O . ALA A 1 188 ? -0.709 23.078 22.375 1 93.56 188 ALA A O 1
ATOM 1440 N N . HIS A 1 189 ? -1.438 21.922 24.203 1 91.62 189 HIS A N 1
ATOM 1441 C CA . HIS A 1 189 ? -0.376 22.344 25.109 1 91.62 189 HIS A CA 1
ATOM 1442 C C . HIS A 1 189 ? 0.253 21.125 25.797 1 91.62 189 HIS A C 1
ATOM 1444 O O . HIS A 1 189 ? -0.429 20.141 26.078 1 91.62 189 HIS A O 1
ATOM 1450 N N . ALA A 1 190 ? 1.481 21.203 25.953 1 87.62 190 ALA A N 1
ATOM 1451 C CA . ALA A 1 190 ? 2.223 20.156 26.641 1 87.62 190 ALA A CA 1
ATOM 1452 C C . ALA A 1 190 ? 3.164 20.734 27.688 1 87.62 190 ALA A C 1
ATOM 1454 O O . ALA A 1 190 ? 3.557 21.891 27.609 1 87.62 190 ALA A O 1
ATOM 1455 N N . PRO A 1 191 ? 3.422 19.875 28.688 1 84.5 191 PRO A N 1
ATOM 1456 C CA . PRO A 1 191 ? 4.398 20.328 29.688 1 84.5 191 PRO A CA 1
ATOM 1457 C C . PRO A 1 191 ? 5.797 20.5 29.094 1 84.5 191 PRO A C 1
ATOM 1459 O O . PRO A 1 191 ? 6.156 19.812 28.141 1 84.5 191 PRO A O 1
ATOM 1462 N N . ASN A 1 192 ? 6.43 21.438 29.672 1 82.25 192 ASN A N 1
ATOM 1463 C CA . ASN A 1 192 ? 7.844 21.562 29.344 1 82.25 192 ASN A CA 1
ATOM 1464 C C . ASN A 1 192 ? 8.695 20.562 30.125 1 82.25 192 ASN A C 1
ATOM 1466 O O . ASN A 1 192 ? 8.641 20.516 31.359 1 82.25 192 ASN A O 1
ATOM 1470 N N . LYS A 1 193 ? 9.43 19.688 29.531 1 78.69 193 LYS A N 1
ATOM 1471 C CA . LYS A 1 193 ? 10.227 18.641 30.156 1 78.69 193 LYS A CA 1
ATOM 1472 C C . LYS A 1 193 ? 11.258 19.219 31.125 1 78.69 193 LYS A C 1
ATOM 1474 O O . LYS A 1 193 ? 11.625 18.594 32.125 1 78.69 193 LYS A O 1
ATOM 1479 N N . GLU A 1 194 ? 11.797 20.484 30.797 1 80.81 194 GLU A N 1
ATOM 1480 C CA . GLU A 1 194 ? 12.812 21.156 31.609 1 80.81 194 GLU A CA 1
ATOM 1481 C C . GLU A 1 194 ? 12.195 21.797 32.844 1 80.81 194 GLU A C 1
ATOM 1483 O O . GLU A 1 194 ? 12.891 22.047 33.844 1 80.81 194 GLU A O 1
ATOM 1488 N N . ASP A 1 195 ? 10.992 22.141 32.75 1 81.5 195 ASP A N 1
ATOM 1489 C CA . ASP A 1 195 ? 10.258 22.719 33.875 1 81.5 195 ASP A CA 1
ATOM 1490 C C . ASP A 1 195 ? 8.859 22.109 33.969 1 81.5 195 ASP A C 1
ATOM 1492 O O . ASP A 1 195 ? 7.863 22.766 33.688 1 81.5 195 ASP A O 1
ATOM 1496 N N . PRO A 1 196 ? 8.781 20.891 34.469 1 76.81 196 PRO A N 1
ATOM 1497 C CA . PRO A 1 196 ? 7.512 20.156 34.469 1 76.81 196 PRO A CA 1
ATOM 1498 C C . PRO A 1 196 ? 6.422 20.844 35.281 1 76.81 196 PRO A C 1
ATOM 1500 O O . PRO A 1 196 ? 5.234 20.594 35.062 1 76.81 196 PRO A O 1
ATOM 1503 N N . ASN A 1 197 ? 6.898 21.656 36.188 1 80.75 197 ASN A N 1
ATOM 1504 C CA . ASN A 1 197 ? 5.93 22.359 37 1 80.75 197 ASN A CA 1
ATOM 1505 C C . ASN A 1 197 ? 5.617 23.75 36.469 1 80.75 197 ASN A C 1
ATOM 1507 O O . ASN A 1 197 ? 4.859 24.5 37.062 1 80.75 197 ASN A O 1
ATOM 1511 N N . GLY A 1 198 ? 6.191 24.047 35.375 1 84.19 198 GLY A N 1
ATOM 1512 C CA . GLY A 1 198 ? 5.961 25.328 34.75 1 84.19 198 GLY A CA 1
ATOM 1513 C C . GLY A 1 198 ? 4.711 25.359 33.875 1 84.19 198 GLY A C 1
ATOM 1514 O O . GLY A 1 198 ? 3.918 24.406 33.906 1 84.19 198 GLY A O 1
ATOM 1515 N N . PRO A 1 199 ? 4.496 26.5 33.312 1 87.75 199 PRO A N 1
ATOM 1516 C CA . PRO A 1 199 ? 3.332 26.625 32.438 1 87.75 199 PRO A CA 1
ATOM 1517 C C . PRO A 1 199 ? 3.396 25.688 31.234 1 87.75 199 PRO A C 1
ATOM 1519 O O . PRO A 1 199 ? 4.488 25.328 30.781 1 87.75 199 PRO A O 1
ATOM 1522 N N . LEU A 1 200 ? 2.238 25.234 30.812 1 89.31 200 LEU A N 1
ATOM 1523 C CA . LEU A 1 200 ? 2.17 24.406 29.625 1 89.31 200 LEU A CA 1
ATOM 1524 C C . LEU A 1 200 ? 2.582 25.188 28.391 1 89.31 200 LEU A C 1
ATOM 1526 O O . LEU A 1 200 ? 2.34 26.406 28.297 1 89.31 200 LEU A O 1
ATOM 1530 N N . MET A 1 201 ? 3.221 24.547 27.531 1 92 201 MET A N 1
ATOM 1531 C CA . MET A 1 201 ? 3.689 25.156 26.297 1 92 201 MET A CA 1
ATOM 1532 C C . MET A 1 201 ? 2.789 24.766 25.125 1 92 201 MET A C 1
ATOM 1534 O O . MET A 1 201 ? 2.416 23.609 24.984 1 92 201 MET A O 1
ATOM 1538 N N . GLN A 1 202 ? 2.434 25.828 24.359 1 95.06 202 GLN A N 1
ATOM 1539 C CA . GLN A 1 202 ? 1.669 25.547 23.141 1 95.06 202 GLN A CA 1
ATOM 1540 C C . GLN A 1 202 ? 2.498 24.734 22.141 1 95.06 202 GLN A C 1
ATOM 1542 O O . GLN A 1 202 ? 3.65 25.078 21.875 1 95.06 202 GLN A O 1
ATOM 1547 N N . ILE A 1 203 ? 1.823 23.625 21.531 1 95.69 203 ILE A N 1
ATOM 1548 C CA . ILE A 1 203 ? 2.623 22.766 20.656 1 95.69 203 ILE A CA 1
ATOM 1549 C C . ILE A 1 203 ? 1.915 22.594 19.312 1 95.69 203 ILE A C 1
ATOM 1551 O O . ILE A 1 203 ? 2.473 22.016 18.375 1 95.69 203 ILE A O 1
ATOM 1555 N N . THR A 1 204 ? 0.714 23.094 19.141 1 97.44 204 THR A N 1
ATOM 1556 C CA . THR A 1 204 ? 0.033 23.203 17.844 1 97.44 204 THR A CA 1
ATOM 1557 C C . THR A 1 204 ? -0.693 24.547 17.734 1 97.44 204 THR A C 1
ATOM 1559 O O . THR A 1 204 ? -1.018 25.172 18.734 1 97.44 204 THR A O 1
ATOM 1562 N N . MET A 1 205 ? -0.98 24.906 16.531 1 98.38 205 MET A N 1
ATOM 1563 C CA . MET A 1 205 ? -1.657 26.172 16.266 1 98.38 205 MET A CA 1
ATOM 1564 C C . MET A 1 205 ? -3.111 26.125 16.719 1 98.38 205 MET A C 1
ATOM 1566 O O . MET A 1 205 ? -3.742 25.062 16.672 1 98.38 205 MET A O 1
ATOM 1570 N N . GLY A 1 206 ? -3.568 27.281 17.156 1 97.81 206 GLY A N 1
ATOM 1571 C CA . GLY A 1 206 ? -5 27.516 17.266 1 97.81 206 GLY A CA 1
ATOM 1572 C C . GLY A 1 206 ? -5.562 28.266 16.062 1 97.81 206 GLY A C 1
ATOM 1573 O O . GLY A 1 206 ? -4.887 28.422 15.047 1 97.81 206 GLY A O 1
ATOM 1574 N N . GLY A 1 207 ? -6.805 28.688 16.203 1 98 207 GLY A N 1
ATOM 1575 C CA . GLY A 1 207 ? -7.477 29.344 15.094 1 98 207 GLY A CA 1
ATOM 1576 C C . GLY A 1 207 ? -6.82 30.656 14.695 1 98 207 GLY A C 1
ATOM 1577 O O . GLY A 1 207 ? -6.691 30.953 13.5 1 98 207 GLY A O 1
ATOM 1578 N N . LYS A 1 208 ? -6.434 31.438 15.68 1 98 208 LYS A N 1
ATOM 1579 C CA . LYS A 1 208 ? -5.812 32.719 15.391 1 98 208 LYS A CA 1
ATOM 1580 C C . LYS A 1 208 ? -4.492 32.531 14.648 1 98 208 LYS A C 1
ATOM 1582 O O . LYS A 1 208 ? -4.238 33.219 13.648 1 98 208 LYS A O 1
ATOM 1587 N N . ASP A 1 209 ? -3.686 31.656 15.188 1 98.38 209 ASP A N 1
ATOM 1588 C CA . ASP A 1 209 ? -2.414 31.359 14.531 1 98.38 209 ASP A CA 1
ATOM 1589 C C . ASP A 1 209 ? -2.637 30.781 13.133 1 98.38 209 ASP A C 1
ATOM 1591 O O . ASP A 1 209 ? -1.904 31.109 12.195 1 98.38 209 ASP A O 1
ATOM 1595 N N . GLY A 1 210 ? -3.596 29.891 13.008 1 98.56 210 GLY A N 1
ATOM 1596 C CA . GLY A 1 210 ? -3.936 29.344 11.703 1 98.56 210 GLY A CA 1
ATOM 1597 C C . GLY A 1 210 ? -4.324 30.406 10.695 1 98.56 210 GLY A C 1
ATOM 1598 O O . GLY A 1 210 ? -3.881 30.375 9.539 1 98.56 210 GLY A O 1
ATOM 1599 N N . ALA A 1 211 ? -5.125 31.344 11.141 1 98.75 211 ALA A N 1
ATOM 1600 C CA . ALA A 1 211 ? -5.547 32.438 10.281 1 98.75 211 ALA A CA 1
ATOM 1601 C C . ALA A 1 211 ? -4.355 33.312 9.875 1 98.75 211 ALA A C 1
ATOM 1603 O O . ALA A 1 211 ? -4.25 33.75 8.727 1 98.75 211 ALA A O 1
ATOM 1604 N N . ARG A 1 212 ? -3.525 33.594 10.836 1 98.69 212 ARG A N 1
ATOM 1605 C CA . ARG A 1 212 ? -2.318 34.344 10.57 1 98.69 212 ARG A CA 1
ATOM 1606 C C . ARG A 1 212 ? -1.467 33.688 9.492 1 98.69 212 ARG A C 1
ATOM 1608 O O . ARG A 1 212 ? -1.056 34.344 8.531 1 98.69 212 ARG A O 1
ATOM 1615 N N . LEU A 1 213 ? -1.195 32.406 9.664 1 98.88 213 LEU A N 1
ATOM 1616 C CA . LEU A 1 213 ? -0.4 31.672 8.68 1 98.88 213 LEU A CA 1
ATOM 1617 C C . LEU A 1 213 ? -1.089 31.656 7.324 1 98.88 213 LEU A C 1
ATOM 1619 O O . LEU A 1 213 ? -0.438 31.828 6.289 1 98.88 213 LEU A O 1
ATOM 1623 N N . PHE A 1 214 ? -2.383 31.469 7.301 1 98.88 214 PHE A N 1
ATOM 1624 C CA . PHE A 1 214 ? -3.174 31.453 6.078 1 98.88 214 PHE A CA 1
ATOM 1625 C C . PHE A 1 214 ? -2.959 32.719 5.281 1 98.88 214 PHE A C 1
ATOM 1627 O O . PHE A 1 214 ? -2.725 32.688 4.074 1 98.88 214 PHE A O 1
ATOM 1634 N N . ARG A 1 215 ? -3.02 33.844 5.965 1 98.62 215 ARG A N 1
ATOM 1635 C CA . ARG A 1 215 ? -2.828 35.156 5.32 1 98.62 215 ARG A CA 1
ATOM 1636 C C . ARG A 1 215 ? -1.392 35.312 4.828 1 98.62 215 ARG A C 1
ATOM 1638 O O . ARG A 1 215 ? -1.159 35.781 3.723 1 98.62 215 ARG A O 1
ATOM 1645 N N . ALA A 1 216 ? -0.491 34.875 5.688 1 98.75 216 ALA A N 1
ATOM 1646 C CA . ALA A 1 216 ? 0.918 35 5.32 1 98.75 216 ALA A CA 1
ATOM 1647 C C . ALA A 1 216 ? 1.218 34.188 4.062 1 98.75 216 ALA A C 1
ATOM 1649 O O . ALA A 1 216 ? 2.039 34.594 3.236 1 98.75 216 ALA A O 1
ATOM 1650 N N . LEU A 1 217 ? 0.55 33.062 3.92 1 98.81 217 LEU A N 1
ATOM 1651 C CA . LEU A 1 217 ? 0.757 32.156 2.795 1 98.81 217 LEU A CA 1
ATOM 1652 C C . LEU A 1 217 ? 0.05 32.656 1.546 1 98.81 217 LEU A C 1
ATOM 1654 O O . LEU A 1 217 ? 0.326 32.219 0.437 1 98.81 217 LEU A O 1
ATOM 1658 N N . LYS A 1 218 ? -0.833 33.594 1.76 1 98.38 218 LYS A N 1
ATOM 1659 C CA . LYS A 1 218 ? -1.712 34.031 0.673 1 98.38 218 LYS A CA 1
ATOM 1660 C C . LYS A 1 218 ? -2.396 32.844 0.023 1 98.38 218 LYS A C 1
ATOM 1662 O O . LYS A 1 218 ? -2.502 32.75 -1.203 1 98.38 218 LYS A O 1
ATOM 1667 N N . ALA A 1 219 ? -2.762 31.844 0.864 1 98.75 219 ALA A N 1
ATOM 1668 C CA . ALA A 1 219 ? -3.369 30.625 0.361 1 98.75 219 ALA A CA 1
ATOM 1669 C C . ALA A 1 219 ? -4.797 30.875 -0.114 1 98.75 219 ALA A C 1
ATOM 1671 O O . ALA A 1 219 ? -5.441 31.828 0.313 1 98.75 219 ALA A O 1
ATOM 1672 N N . ASP A 1 220 ? -5.293 30 -1.026 1 98.69 220 ASP A N 1
ATOM 1673 C CA . ASP A 1 220 ? -6.645 30.156 -1.547 1 98.69 220 ASP A CA 1
ATOM 1674 C C . ASP A 1 220 ? -7.676 29.594 -0.568 1 98.69 220 ASP A C 1
ATOM 1676 O O . ASP A 1 220 ? -8.742 30.172 -0.38 1 98.69 220 ASP A O 1
ATOM 1680 N N . VAL A 1 221 ? -7.41 28.406 0.038 1 98.81 221 VAL A N 1
ATOM 1681 C CA . VAL A 1 221 ? -8.367 27.703 0.893 1 98.81 221 VAL A CA 1
ATOM 1682 C C . VAL A 1 221 ? -7.66 27.172 2.137 1 98.81 221 VAL A C 1
ATOM 1684 O O . VAL A 1 221 ? -6.539 26.672 2.053 1 98.81 221 VAL A O 1
ATOM 1687 N N . LEU A 1 222 ? -8.25 27.375 3.293 1 98.88 222 LEU A N 1
ATOM 1688 C CA . LEU A 1 222 ? -7.805 26.766 4.539 1 98.88 222 LEU A CA 1
ATOM 1689 C C . LEU A 1 222 ? -8.664 25.547 4.887 1 98.88 222 LEU A C 1
ATOM 1691 O O . LEU A 1 222 ? -9.891 25.625 4.867 1 98.88 222 LEU A O 1
ATOM 1695 N N . VAL A 1 223 ? -8.078 24.406 5.137 1 98.88 223 VAL A N 1
ATOM 1696 C CA . VAL A 1 223 ? -8.766 23.188 5.547 1 98.88 223 VAL A CA 1
ATOM 1697 C C . VAL A 1 223 ? -8.328 22.812 6.957 1 98.88 223 VAL A C 1
ATOM 1699 O O . VAL A 1 223 ? -7.227 22.281 7.152 1 98.88 223 VAL A O 1
ATOM 1702 N N . PRO 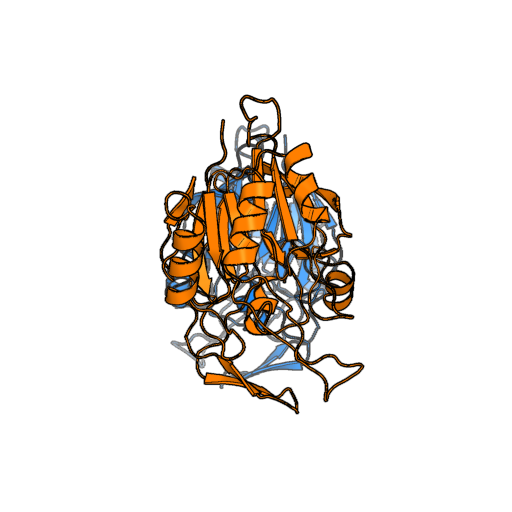A 1 224 ? -9.164 23 7.945 1 98.44 224 PRO A N 1
ATOM 1703 C CA . PRO A 1 224 ? -8.781 22.672 9.32 1 98.44 224 PRO A CA 1
ATOM 1704 C C . PRO A 1 224 ? -8.945 21.188 9.633 1 98.44 224 PRO A C 1
ATOM 1706 O O . PRO A 1 224 ? -9.922 20.562 9.219 1 98.44 224 PRO A O 1
ATOM 1709 N N . MET A 1 225 ? -7.945 20.625 10.336 1 96.62 225 MET A N 1
ATOM 1710 C CA . MET A 1 225 ? -7.977 19.266 10.859 1 96.62 225 MET A CA 1
ATOM 1711 C C . MET A 1 225 ? -7.348 19.203 12.25 1 96.62 225 MET A C 1
ATOM 1713 O O . MET A 1 225 ? -6.844 20.203 12.758 1 96.62 225 MET A O 1
ATOM 1717 N N . HIS A 1 226 ? -7.359 18 12.922 1 95.88 226 HIS A N 1
ATOM 1718 C CA . HIS A 1 226 ? -6.535 17.656 14.07 1 95.88 226 HIS A CA 1
ATOM 1719 C C . HIS A 1 226 ? -7.047 18.328 15.336 1 95.88 226 HIS A C 1
ATOM 1721 O O . HIS A 1 226 ? -6.289 18.547 16.281 1 95.88 226 HIS A O 1
ATOM 1727 N N . TYR A 1 227 ? -8.258 18.766 15.445 1 94.06 227 TYR A N 1
ATOM 1728 C CA . TYR A 1 227 ? -8.734 19.547 16.578 1 94.06 227 TYR A CA 1
ATOM 1729 C C . TYR A 1 227 ? -9.812 18.797 17.344 1 94.06 227 TYR A C 1
ATOM 1731 O O . TYR A 1 227 ? -10.461 19.359 18.234 1 94.06 227 TYR A O 1
ATOM 1739 N N . GLU A 1 228 ? -10.008 17.516 16.953 1 88.19 228 GLU A N 1
ATOM 1740 C CA . GLU A 1 228 ? -11.102 16.766 17.562 1 88.19 228 GLU A CA 1
ATOM 1741 C C . GLU A 1 228 ? -10.617 15.422 18.094 1 88.19 228 GLU A C 1
ATOM 1743 O O . GLU A 1 228 ? -9.484 15.008 17.812 1 88.19 228 GLU A O 1
ATOM 1748 N N . SER A 1 229 ? -11.375 14.82 18.938 1 84.56 229 SER A N 1
ATOM 1749 C CA . SER A 1 229 ? -11.359 13.398 19.281 1 84.56 229 SER A CA 1
ATOM 1750 C C . SER A 1 229 ? -10.352 13.109 20.391 1 84.56 229 SER A C 1
ATOM 1752 O O . SER A 1 229 ? -10.203 11.961 20.812 1 84.56 229 SER A O 1
ATOM 1754 N N . TRP A 1 230 ? -9.625 14.109 20.797 1 84.94 230 TRP A N 1
ATOM 1755 C CA . TRP A 1 230 ? -8.648 13.883 21.859 1 84.94 230 TRP A CA 1
ATOM 1756 C C . TRP A 1 230 ? -8.805 14.922 22.969 1 84.94 230 TRP A C 1
ATOM 1758 O O . TRP A 1 230 ? -9.094 16.094 22.703 1 84.94 230 TRP A O 1
ATOM 1768 N N . GLY A 1 231 ? -8.516 14.57 24.156 1 78.19 231 GLY A N 1
ATOM 1769 C CA . GLY A 1 231 ? -8.719 15.414 25.328 1 78.19 231 GLY A CA 1
ATOM 1770 C C . GLY A 1 231 ? -7.664 16.484 25.484 1 78.19 231 GLY A C 1
ATOM 1771 O O . GLY A 1 231 ? -7.867 17.469 26.203 1 78.19 231 GLY A O 1
ATOM 1772 N N . HIS A 1 232 ? -6.598 16.391 24.812 1 78.12 232 HIS A N 1
ATOM 1773 C CA . HIS A 1 232 ? -5.52 17.359 25 1 78.12 232 HIS A CA 1
ATOM 1774 C C . HIS A 1 232 ? -5.707 18.578 24.109 1 78.12 232 HIS A C 1
ATOM 1776 O O . HIS A 1 232 ? -4.957 19.547 24.219 1 78.12 232 HIS A O 1
ATOM 1782 N N . PHE A 1 233 ? -6.641 18.578 23.25 1 81.62 233 PHE A N 1
ATOM 1783 C CA . PHE A 1 233 ? -6.953 19.781 22.5 1 81.62 233 PHE A CA 1
ATOM 1784 C C . PHE A 1 233 ? -7.738 20.781 23.359 1 81.62 233 PHE A C 1
ATOM 1786 O O . PHE A 1 233 ? -8.547 20.375 24.188 1 81.62 233 PHE A O 1
ATOM 1793 N N . THR A 1 234 ? -7.41 22.078 23.062 1 84 234 THR A N 1
ATOM 1794 C CA . THR A 1 234 ? -8.047 23.109 23.875 1 84 234 THR A CA 1
ATOM 1795 C C . THR A 1 234 ? -8.93 24 23.016 1 84 234 THR A C 1
ATOM 1797 O O . THR A 1 234 ? -9.586 24.922 23.531 1 84 234 THR A O 1
ATOM 1800 N N . GLN A 1 235 ? -8.914 23.859 21.812 1 87.56 235 GLN A N 1
ATOM 1801 C CA . GLN A 1 235 ? -9.773 24.562 20.875 1 87.56 235 GLN A CA 1
ATOM 1802 C C . GLN A 1 235 ? -10.406 23.578 19.875 1 87.56 235 GLN A C 1
ATOM 1804 O O . GLN A 1 235 ? -9.695 22.938 19.094 1 87.56 235 GLN A O 1
ATOM 1809 N N . PHE A 1 236 ? -11.773 23.594 19.906 1 90.56 236 PHE A N 1
ATOM 1810 C CA . PHE A 1 236 ? -12.508 22.656 19.062 1 90.56 236 PHE A CA 1
ATOM 1811 C C . PHE A 1 236 ? -13.227 23.375 17.938 1 90.56 236 PHE A C 1
ATOM 1813 O O . PHE A 1 236 ? -12.898 24.531 17.625 1 90.56 236 PHE A O 1
ATOM 1820 N N . GLY A 1 237 ? -14.109 22.703 17.312 1 92.81 237 GLY A N 1
ATOM 1821 C CA . GLY A 1 237 ? -14.719 23.188 16.078 1 92.81 237 GLY A CA 1
ATOM 1822 C C . GLY A 1 237 ? -15.406 24.516 16.25 1 92.81 237 GLY A C 1
ATOM 1823 O O . GLY A 1 237 ? -15.188 25.438 15.453 1 92.81 237 GLY A O 1
ATOM 1824 N N . ASP A 1 238 ? -16.188 24.641 17.25 1 94.06 238 ASP A N 1
ATOM 1825 C CA . ASP A 1 238 ? -16.938 25.875 17.469 1 94.06 238 ASP A CA 1
ATOM 1826 C C . ASP A 1 238 ? -15.992 27.062 17.734 1 94.06 238 ASP A C 1
ATOM 1828 O O . ASP A 1 238 ? -16.188 28.141 17.172 1 94.06 238 ASP A O 1
ATOM 1832 N N . GLU A 1 239 ? -15.055 26.797 18.531 1 95.62 239 GLU A N 1
ATOM 1833 C CA . GLU A 1 239 ? -14.094 27.844 18.828 1 95.62 239 GLU A CA 1
ATOM 1834 C C . GLU A 1 239 ? -13.266 28.219 17.594 1 95.62 239 GLU A C 1
ATOM 1836 O O . GLU A 1 239 ? -12.914 29.375 17.422 1 95.62 239 GLU A O 1
ATOM 1841 N N . LEU A 1 240 ? -12.922 27.234 16.797 1 96.75 240 LEU A N 1
ATOM 1842 C CA . LEU A 1 240 ? -12.172 27.484 15.57 1 96.75 240 LEU A CA 1
ATOM 1843 C C . LEU A 1 240 ? -13 28.328 14.602 1 96.75 240 LEU A C 1
ATOM 1845 O O . LEU A 1 240 ? -12.484 29.25 13.977 1 96.75 240 LEU A O 1
ATOM 1849 N N . ARG A 1 241 ? -14.273 28.016 14.477 1 97.12 241 ARG A N 1
ATOM 1850 C CA . ARG A 1 241 ? -15.164 28.781 13.609 1 97.12 241 ARG A CA 1
ATOM 1851 C C . ARG A 1 241 ? -15.219 30.25 14.047 1 97.12 241 ARG A C 1
ATOM 1853 O O . ARG A 1 241 ? -15.156 31.141 13.211 1 97.12 241 ARG A O 1
ATOM 1860 N N . GLN A 1 242 ? -15.344 30.406 15.312 1 97.81 242 GLN A N 1
ATOM 1861 C CA . GLN A 1 242 ? -15.383 31.75 15.844 1 97.81 242 GLN A CA 1
ATOM 1862 C C . GLN A 1 242 ? -14.078 32.5 15.57 1 97.81 242 GLN A C 1
ATOM 1864 O O . GLN A 1 242 ? -14.094 33.656 15.18 1 97.81 242 GLN A O 1
ATOM 1869 N N . ALA A 1 243 ? -12.984 31.797 15.773 1 97.69 243 ALA A N 1
ATOM 1870 C CA . ALA A 1 243 ? -11.688 32.406 15.516 1 97.69 243 ALA A CA 1
ATOM 1871 C C . ALA A 1 243 ? -11.562 32.844 14.055 1 97.69 243 ALA A C 1
ATOM 1873 O O . ALA A 1 243 ? -11.078 33.938 13.766 1 97.69 243 ALA A O 1
ATOM 1874 N N . PHE A 1 244 ? -11.992 31.984 13.117 1 98.31 244 PHE A N 1
ATOM 1875 C CA . PHE A 1 244 ? -11.891 32.281 11.695 1 98.31 244 PHE A CA 1
ATOM 1876 C C . PHE A 1 244 ? -12.828 33.438 11.312 1 98.31 244 PHE A C 1
ATOM 1878 O O . PHE A 1 244 ? -12.508 34.25 10.43 1 98.31 244 PHE A O 1
ATOM 1885 N N . GLU A 1 245 ? -13.992 33.469 11.984 1 98.12 245 GLU A N 1
ATOM 1886 C CA . GLU A 1 245 ? -14.898 34.625 11.797 1 98.12 245 GLU A CA 1
ATOM 1887 C C . GLU A 1 245 ? -14.266 35.906 12.273 1 98.12 245 GLU A C 1
ATOM 1889 O O . GLU A 1 245 ? -14.273 36.906 11.555 1 98.12 245 GLU A O 1
ATOM 1894 N N . ASP A 1 246 ? -13.773 35.844 13.445 1 98.25 246 ASP A N 1
ATOM 1895 C CA . ASP A 1 246 ? -13.141 37.031 14.031 1 98.25 246 ASP A CA 1
ATOM 1896 C C . ASP A 1 246 ? -11.984 37.531 13.156 1 98.25 246 ASP A C 1
ATOM 1898 O O . ASP A 1 246 ? -11.727 38.719 13.078 1 98.25 246 ASP A O 1
ATOM 1902 N N . GLU A 1 247 ? -11.289 36.594 12.57 1 97.94 247 GLU A N 1
ATOM 1903 C CA . GLU A 1 247 ? -10.125 36.906 11.758 1 97.94 247 GLU A CA 1
ATOM 1904 C C . GLU A 1 247 ? -10.523 37.219 10.32 1 97.94 247 GLU A C 1
ATOM 1906 O O . GLU A 1 247 ? -9.672 37.594 9.5 1 97.94 247 GLU A O 1
ATOM 1911 N N . GLY A 1 248 ? -11.781 37.062 9.969 1 97.88 248 GLY A N 1
ATOM 1912 C CA . GLY A 1 248 ? -12.32 37.5 8.695 1 97.88 248 GLY A CA 1
ATOM 1913 C C . GLY A 1 248 ? -11.977 36.594 7.551 1 97.88 248 GLY A C 1
ATOM 1914 O O . GLY A 1 248 ? -11.789 37.031 6.414 1 97.88 248 GLY A O 1
ATOM 1915 N N . ILE A 1 249 ? -11.805 35.25 7.82 1 98.19 249 ILE A N 1
ATOM 1916 C CA . ILE A 1 249 ? -11.391 34.375 6.734 1 98.19 249 ILE A CA 1
ATOM 1917 C C . ILE A 1 249 ? -12.398 33.25 6.582 1 98.19 249 ILE A C 1
ATOM 1919 O O . ILE A 1 249 ? -12.125 32.25 5.922 1 98.19 249 ILE A O 1
ATOM 1923 N N . SER A 1 250 ? -13.586 33.344 7.203 1 98.19 250 SER A N 1
ATOM 1924 C CA . SER A 1 250 ? -14.57 32.281 7.23 1 98.19 250 SER A CA 1
ATOM 1925 C C . SER A 1 250 ? -14.938 31.828 5.82 1 98.19 250 SER A C 1
ATOM 1927 O O . SER A 1 250 ? -15.203 30.641 5.594 1 98.19 250 SER A O 1
ATOM 1929 N N . ASP A 1 251 ? -14.922 32.75 4.895 1 98.06 251 ASP A N 1
ATOM 1930 C CA . ASP A 1 251 ? -15.359 32.469 3.535 1 98.06 251 ASP A CA 1
ATOM 1931 C C . ASP A 1 251 ? -14.297 31.656 2.779 1 98.06 251 ASP A C 1
ATOM 1933 O O . ASP A 1 251 ? -14.562 31.125 1.692 1 98.06 251 ASP A O 1
ATOM 1937 N N . LYS A 1 252 ? -13.109 31.484 3.361 1 98.56 252 LYS A N 1
ATOM 1938 C CA . LYS A 1 252 ? -12.008 30.781 2.709 1 98.56 252 LYS A CA 1
ATOM 1939 C C . LYS A 1 252 ? -11.727 29.453 3.385 1 98.56 252 LYS A C 1
ATOM 1941 O O . LYS A 1 252 ? -10.75 28.766 3.055 1 98.56 252 LYS A O 1
ATOM 1946 N N . VAL A 1 253 ? -12.602 29.078 4.316 1 98.81 253 VAL A N 1
ATOM 1947 C CA . VAL A 1 253 ? -12.391 27.844 5.082 1 98.81 253 VAL A CA 1
ATOM 1948 C C . VAL A 1 253 ? -13.25 26.719 4.512 1 98.81 253 VAL A C 1
ATOM 1950 O O . VAL A 1 253 ? -14.445 26.906 4.285 1 98.81 253 VAL A O 1
ATOM 1953 N N . CYS A 1 254 ? -12.625 25.625 4.199 1 98.69 254 CYS A N 1
ATOM 1954 C CA . CYS A 1 254 ? -13.344 24.422 3.797 1 98.69 254 CYS A CA 1
ATOM 1955 C C . CYS A 1 254 ? -13.352 23.391 4.926 1 98.69 254 CYS A C 1
ATOM 1957 O O . CYS A 1 254 ? -12.328 22.781 5.219 1 98.69 254 CYS A O 1
ATOM 1959 N N . TRP A 1 255 ? -14.469 23.25 5.559 1 98.25 255 TRP A N 1
ATOM 1960 C CA . TRP A 1 255 ? -14.625 22.297 6.656 1 98.25 255 TRP A CA 1
ATOM 1961 C C . TRP A 1 255 ? -14.828 20.875 6.125 1 98.25 255 TRP A C 1
ATOM 1963 O O . TRP A 1 255 ? -15.5 20.688 5.109 1 98.25 255 TRP A O 1
ATOM 1973 N N . LEU A 1 256 ? -14.305 19.938 6.863 1 97.69 256 LEU A N 1
ATOM 1974 C CA . LEU A 1 256 ? -14.414 18.531 6.469 1 97.69 256 LEU A CA 1
ATOM 1975 C C . LEU A 1 256 ? -15.492 17.828 7.281 1 97.69 256 LEU A C 1
ATOM 1977 O O . LEU A 1 256 ? -15.945 18.344 8.305 1 97.69 256 LEU A O 1
ATOM 1981 N N . LYS A 1 257 ? -15.914 16.719 6.754 1 92.25 257 LYS A N 1
ATOM 1982 C CA . LYS A 1 257 ? -16.844 15.812 7.418 1 92.25 257 LYS A CA 1
ATOM 1983 C C . LYS A 1 257 ? -16.25 14.406 7.508 1 92.25 257 LYS A C 1
ATOM 1985 O O . LYS A 1 257 ? -15.75 13.875 6.516 1 92.25 257 LYS A O 1
ATOM 1990 N N . GLY A 1 258 ? -16.375 13.844 8.719 1 94.25 258 GLY A N 1
ATOM 1991 C CA . GLY A 1 258 ? -15.758 12.547 8.938 1 94.25 258 GLY A CA 1
ATOM 1992 C C . GLY A 1 258 ? -16.234 11.484 7.965 1 94.25 258 GLY A C 1
ATOM 1993 O O . GLY A 1 258 ? -17.438 11.227 7.867 1 94.25 258 GLY A O 1
ATOM 1994 N N . GLY A 1 259 ? -15.312 10.914 7.223 1 96.81 259 GLY A N 1
ATOM 1995 C CA . GLY A 1 259 ? -15.594 9.766 6.375 1 96.81 259 GLY A CA 1
ATOM 1996 C C . GLY A 1 259 ? -16.156 10.148 5.02 1 96.81 259 GLY A C 1
ATOM 1997 O O . GLY A 1 259 ? -16.328 9.297 4.148 1 96.81 259 GLY A O 1
ATOM 1998 N N . GLU A 1 260 ? -16.438 11.438 4.84 1 97.56 260 GLU A N 1
ATOM 1999 C CA . GLU A 1 260 ? -17.016 11.898 3.58 1 97.56 260 GLU A CA 1
ATOM 2000 C C . GLU A 1 260 ? -15.969 12.602 2.723 1 97.56 260 GLU A C 1
ATOM 2002 O O . GLU A 1 260 ? -15.172 13.391 3.232 1 97.56 260 GLU A O 1
ATOM 2007 N N . GLU A 1 261 ? -16.016 12.242 1.459 1 98.5 261 GLU A N 1
ATOM 2008 C CA . GLU A 1 261 ? -15.133 12.945 0.531 1 98.5 261 GLU A CA 1
ATOM 2009 C C . GLU A 1 261 ? -15.594 14.375 0.3 1 98.5 261 GLU A C 1
ATOM 2011 O O . GLU A 1 261 ? -16.75 14.609 -0.06 1 98.5 261 GLU A O 1
ATOM 2016 N N . VAL A 1 262 ? -14.773 15.328 0.513 1 98.81 262 VAL A N 1
ATOM 2017 C CA . VAL A 1 262 ? -15.062 16.75 0.298 1 98.81 262 VAL A CA 1
ATOM 2018 C C . VAL A 1 262 ? -14.188 17.281 -0.831 1 98.81 262 VAL A C 1
ATOM 2020 O O . VAL A 1 262 ? -12.961 17.125 -0.803 1 98.81 262 VAL A O 1
ATOM 2023 N N . SER A 1 263 ? -14.75 17.859 -1.86 1 98.62 263 SER A N 1
ATOM 2024 C CA . SER A 1 263 ? -14.008 18.516 -2.934 1 98.62 263 SER A CA 1
ATOM 2025 C C . SER A 1 263 ? -13.492 19.891 -2.496 1 98.62 263 SER A C 1
ATOM 2027 O O . SER A 1 263 ? -14.281 20.797 -2.236 1 98.62 263 SER A O 1
ATOM 2029 N N . VAL A 1 264 ? -12.203 20.078 -2.408 1 98.69 264 VAL A N 1
ATOM 2030 C CA . VAL A 1 264 ? -11.602 21.297 -1.88 1 98.69 264 VAL A CA 1
ATOM 2031 C C . VAL A 1 264 ? -11.203 22.219 -3.031 1 98.69 264 VAL A C 1
ATOM 2033 O O . VAL A 1 264 ? -11.414 23.422 -2.967 1 98.69 264 VAL A O 1
ATOM 2036 N N . LEU A 1 265 ? -10.508 21.547 -3.996 1 98.12 265 LEU A N 1
ATOM 2037 C CA . LEU A 1 265 ? -10.07 22.281 -5.18 1 98.12 265 LEU A CA 1
ATOM 2038 C C . LEU A 1 265 ? -10.672 21.672 -6.445 1 98.12 265 LEU A C 1
ATOM 2040 O O . LEU A 1 265 ? -10.719 20.453 -6.586 1 98.12 265 LEU A O 1
ATOM 2044 N N . MET B 1 1 ? 8.312 -3.738 -26.906 1 77.94 1 MET B N 1
ATOM 2045 C CA . MET B 1 1 ? 9.461 -4.414 -26.312 1 77.94 1 MET B CA 1
ATOM 2046 C C . MET B 1 1 ? 9.016 -5.48 -25.312 1 77.94 1 MET B C 1
ATOM 2048 O O . MET B 1 1 ? 7.938 -5.379 -24.734 1 77.94 1 MET B O 1
ATOM 2052 N N . ALA B 1 2 ? 9.766 -6.594 -25.203 1 90.38 2 ALA B N 1
ATOM 2053 C CA . ALA B 1 2 ? 9.453 -7.672 -24.266 1 90.38 2 ALA B CA 1
ATOM 2054 C C . ALA B 1 2 ? 9.461 -7.168 -22.828 1 90.38 2 ALA B C 1
ATOM 2056 O O . ALA B 1 2 ? 10.211 -6.246 -22.484 1 90.38 2 ALA B O 1
ATOM 2057 N N . PRO B 1 3 ? 8.609 -7.68 -22 1 97.75 3 PRO B N 1
ATOM 2058 C CA . PRO B 1 3 ? 8.594 -7.227 -20.609 1 97.75 3 PRO B CA 1
ATOM 2059 C C . PRO B 1 3 ? 9.844 -7.637 -19.828 1 97.75 3 PRO B C 1
ATOM 2061 O O . PRO B 1 3 ? 10.492 -8.625 -20.188 1 97.75 3 PRO B O 1
ATOM 2064 N N . THR B 1 4 ? 10.211 -6.805 -18.859 1 98.56 4 THR B N 1
ATOM 2065 C CA . THR B 1 4 ? 11.195 -7.234 -17.875 1 98.56 4 THR B CA 1
ATOM 2066 C C . THR B 1 4 ? 10.516 -7.906 -16.688 1 98.56 4 THR B C 1
ATOM 2068 O O . THR B 1 4 ? 9.375 -7.594 -16.359 1 98.56 4 THR B O 1
ATOM 2071 N N . LEU B 1 5 ? 11.219 -8.875 -16.094 1 98.81 5 LEU B N 1
ATOM 2072 C CA . LEU B 1 5 ? 10.734 -9.562 -14.906 1 98.81 5 LEU B CA 1
ATOM 2073 C C . LEU B 1 5 ? 11.883 -9.867 -13.953 1 98.81 5 LEU B C 1
ATOM 2075 O O . LEU B 1 5 ? 12.805 -10.609 -14.297 1 98.81 5 LEU B O 1
ATOM 2079 N N . ASN B 1 6 ? 11.914 -9.227 -12.82 1 98.88 6 ASN B N 1
ATOM 2080 C CA . ASN B 1 6 ? 12.758 -9.594 -11.695 1 98.88 6 ASN B CA 1
ATOM 2081 C C . ASN B 1 6 ? 11.945 -10.18 -10.547 1 98.88 6 ASN B C 1
ATOM 2083 O O . ASN B 1 6 ? 10.875 -9.664 -10.203 1 98.88 6 ASN B O 1
ATOM 2087 N N . ILE B 1 7 ? 12.422 -11.297 -9.984 1 98.88 7 ILE B N 1
ATOM 2088 C CA . ILE B 1 7 ? 11.633 -11.953 -8.945 1 98.88 7 ILE B CA 1
ATOM 2089 C C . ILE B 1 7 ? 12.461 -12.055 -7.664 1 98.88 7 ILE B C 1
ATOM 2091 O O . ILE B 1 7 ? 13.617 -12.484 -7.695 1 98.88 7 ILE B O 1
ATOM 2095 N N . THR B 1 8 ? 11.945 -11.594 -6.574 1 98.88 8 THR B N 1
ATOM 2096 C CA . THR B 1 8 ? 12.445 -11.867 -5.23 1 98.88 8 THR B CA 1
ATOM 2097 C C . THR B 1 8 ? 11.523 -12.844 -4.5 1 98.88 8 THR B C 1
ATOM 2099 O O . THR B 1 8 ? 10.398 -12.492 -4.133 1 98.88 8 THR B O 1
ATOM 2102 N N . HIS B 1 9 ? 12 -14.031 -4.371 1 98.75 9 HIS B N 1
ATOM 2103 C CA . HIS B 1 9 ? 11.227 -15.039 -3.652 1 98.75 9 HIS B CA 1
ATOM 2104 C C . HIS B 1 9 ? 11.32 -14.828 -2.145 1 98.75 9 HIS B C 1
ATOM 2106 O O . HIS B 1 9 ? 12.406 -14.617 -1.608 1 98.75 9 HIS B O 1
ATOM 2112 N N . ILE B 1 10 ? 10.227 -14.844 -1.473 1 98.38 10 ILE B N 1
ATOM 2113 C CA . ILE B 1 10 ? 10.203 -14.578 -0.039 1 98.38 10 ILE B CA 1
ATOM 2114 C C . ILE B 1 10 ? 9.969 -15.875 0.725 1 98.38 10 ILE B C 1
ATOM 2116 O O . ILE B 1 10 ? 10.617 -16.125 1.747 1 98.38 10 ILE B O 1
ATOM 2120 N N . GLY B 1 11 ? 9.023 -16.625 0.239 1 96 11 GLY B N 1
ATOM 2121 C CA . GLY B 1 11 ? 8.727 -17.922 0.84 1 96 11 GLY B CA 1
ATOM 2122 C C . GLY B 1 11 ? 7.484 -18.578 0.265 1 96 11 GLY B C 1
ATOM 2123 O O . GLY B 1 11 ? 6.5 -17.891 -0.04 1 96 11 GLY B O 1
ATOM 2124 N N . THR B 1 12 ? 7.543 -19.859 0.123 1 94.94 12 THR B N 1
ATOM 2125 C CA . THR B 1 12 ? 6.426 -20.656 -0.376 1 94.94 12 THR B CA 1
ATOM 2126 C C . THR B 1 12 ? 5.875 -20.047 -1.668 1 94.94 12 THR B C 1
ATOM 2128 O O . THR B 1 12 ? 6.523 -20.109 -2.713 1 94.94 12 THR B O 1
ATOM 2131 N N . ALA B 1 13 ? 4.645 -19.453 -1.637 1 97.62 13 ALA B N 1
ATOM 2132 C CA . ALA B 1 13 ? 4.023 -18.891 -2.834 1 97.62 13 ALA B CA 1
ATOM 2133 C C . ALA B 1 13 ? 4.191 -17.375 -2.879 1 97.62 13 ALA B C 1
ATOM 2135 O O . ALA B 1 13 ? 3.635 -16.703 -3.754 1 97.62 13 ALA B O 1
ATOM 2136 N N . THR B 1 14 ? 4.969 -16.812 -1.947 1 98.69 14 THR B N 1
ATOM 2137 C CA . THR B 1 14 ? 5.133 -15.375 -1.818 1 98.69 14 THR B CA 1
ATOM 2138 C C . THR B 1 14 ? 6.375 -14.898 -2.566 1 98.69 14 THR B C 1
ATOM 2140 O O . THR B 1 14 ? 7.492 -15.32 -2.25 1 98.69 14 THR B O 1
ATOM 2143 N N . ALA B 1 15 ? 6.188 -14.031 -3.516 1 98.88 15 ALA B N 1
ATOM 2144 C CA . ALA B 1 15 ? 7.285 -13.43 -4.266 1 98.88 15 ALA B CA 1
ATOM 2145 C C . ALA B 1 15 ? 6.922 -12.023 -4.742 1 98.88 15 ALA B C 1
ATOM 2147 O O . ALA B 1 15 ? 5.746 -11.727 -4.973 1 98.88 15 ALA B O 1
ATOM 2148 N N . ILE B 1 16 ? 7.887 -11.18 -4.801 1 98.94 16 ILE B N 1
ATOM 2149 C CA . ILE B 1 16 ? 7.754 -9.914 -5.504 1 98.94 16 ILE B CA 1
ATOM 2150 C C . ILE B 1 16 ? 8.07 -10.109 -6.984 1 98.94 16 ILE B C 1
ATOM 2152 O O . ILE B 1 16 ? 9.172 -10.531 -7.34 1 98.94 16 ILE B O 1
ATOM 2156 N N . LEU B 1 17 ? 7.078 -9.953 -7.816 1 98.94 17 LEU B N 1
ATOM 2157 C CA . LEU B 1 17 ? 7.258 -9.891 -9.266 1 98.94 17 LEU B CA 1
ATOM 2158 C C . LEU B 1 17 ? 7.391 -8.445 -9.734 1 98.94 17 LEU B C 1
ATOM 2160 O O . LEU B 1 17 ? 6.395 -7.727 -9.836 1 98.94 17 LEU B O 1
ATOM 2164 N N . GLU B 1 18 ? 8.594 -8.008 -9.938 1 98.88 18 GLU B N 1
ATOM 2165 C CA . GLU B 1 18 ? 8.781 -6.691 -10.547 1 98.88 18 GLU B CA 1
ATOM 2166 C C . GLU B 1 18 ? 8.664 -6.766 -12.062 1 98.88 18 GLU B C 1
ATOM 2168 O O . GLU B 1 18 ? 9.562 -7.289 -12.734 1 98.88 18 GLU B O 1
ATOM 2173 N N . ILE B 1 19 ? 7.59 -6.305 -12.586 1 98.75 19 ILE B N 1
ATOM 2174 C CA . ILE B 1 19 ? 7.297 -6.34 -14.016 1 98.75 19 ILE B CA 1
ATOM 2175 C C . ILE B 1 19 ? 7.336 -4.926 -14.586 1 98.75 19 ILE B C 1
ATOM 2177 O O . ILE B 1 19 ? 6.492 -4.09 -14.258 1 98.75 19 ILE B O 1
ATOM 2181 N N . ASN B 1 20 ? 8.312 -4.637 -15.5 1 98.06 20 ASN B N 1
ATOM 2182 C CA . ASN B 1 20 ? 8.492 -3.311 -16.078 1 98.06 20 ASN B CA 1
ATOM 2183 C C . ASN B 1 20 ? 8.508 -2.223 -15.008 1 98.06 20 ASN B C 1
ATOM 2185 O O . ASN B 1 20 ? 7.883 -1.174 -15.172 1 98.06 20 ASN B O 1
ATOM 2189 N N . GLY B 1 21 ? 9.078 -2.496 -13.891 1 97.5 21 GLY B N 1
ATOM 2190 C CA . GLY B 1 21 ? 9.281 -1.505 -12.844 1 97.5 21 GLY B CA 1
ATOM 2191 C C . GLY B 1 21 ? 8.141 -1.445 -11.852 1 97.5 21 GLY B C 1
ATOM 2192 O O . GLY B 1 21 ? 8.156 -0.626 -10.93 1 97.5 21 GLY B O 1
ATOM 2193 N N . VAL B 1 22 ? 7.074 -2.275 -12.016 1 98.5 22 VAL B N 1
ATOM 2194 C CA . VAL B 1 22 ? 5.914 -2.314 -11.133 1 98.5 22 VAL B CA 1
ATOM 2195 C C . VAL B 1 22 ? 5.965 -3.572 -10.266 1 98.5 22 VAL B C 1
ATOM 2197 O O . VAL B 1 22 ? 6.152 -4.68 -10.781 1 98.5 22 VAL B O 1
ATOM 2200 N N . ASN B 1 23 ? 5.805 -3.43 -8.93 1 98.88 23 ASN B N 1
ATOM 2201 C CA . ASN B 1 23 ? 5.953 -4.551 -8.008 1 98.88 23 ASN B CA 1
ATOM 2202 C C . ASN B 1 23 ? 4.605 -5.199 -7.691 1 98.88 23 ASN B C 1
ATOM 2204 O O . ASN B 1 23 ? 3.74 -4.578 -7.078 1 98.88 23 ASN B O 1
ATOM 2208 N N . PHE B 1 24 ? 4.449 -6.43 -8.078 1 98.94 24 PHE B N 1
ATOM 2209 C CA . PHE B 1 24 ? 3.34 -7.281 -7.664 1 98.94 24 PHE B CA 1
ATOM 2210 C C . PHE B 1 24 ? 3.773 -8.242 -6.566 1 98.94 24 PHE B C 1
ATOM 2212 O O . PHE B 1 24 ? 4.867 -8.812 -6.625 1 98.94 24 PHE B O 1
ATOM 2219 N N . LEU B 1 25 ? 3.006 -8.367 -5.547 1 98.94 25 LEU B N 1
ATOM 2220 C CA . LEU B 1 25 ? 3.234 -9.359 -4.504 1 98.94 25 LEU B CA 1
ATOM 2221 C C . LEU B 1 25 ? 2.264 -10.523 -4.637 1 98.94 25 LEU B C 1
ATOM 2223 O O . LEU B 1 25 ? 1.053 -10.32 -4.754 1 98.94 25 LEU B O 1
ATOM 2227 N N . THR B 1 26 ? 2.779 -11.734 -4.699 1 98.94 26 THR B N 1
ATOM 2228 C CA . THR B 1 26 ? 1.898 -12.891 -4.793 1 98.94 26 THR B CA 1
ATOM 2229 C C . THR B 1 26 ? 1.673 -13.516 -3.416 1 98.94 26 THR B C 1
ATOM 2231 O O . THR B 1 26 ? 2.598 -13.594 -2.605 1 98.94 26 THR B O 1
ATOM 2234 N N . ASP B 1 27 ? 0.496 -13.906 -3.02 1 98.88 27 ASP B N 1
ATOM 2235 C CA . ASP B 1 27 ? 0.106 -14.773 -1.913 1 98.88 27 ASP B CA 1
ATOM 2236 C C . ASP B 1 27 ? 0.903 -14.445 -0.652 1 98.88 27 ASP B C 1
ATOM 2238 O O . ASP B 1 27 ? 1.73 -15.242 -0.209 1 98.88 27 ASP B O 1
ATOM 2242 N N . PRO B 1 28 ? 0.587 -13.336 -0.036 1 98.81 28 PRO B N 1
ATOM 2243 C CA . PRO B 1 28 ? 1.395 -12.836 1.08 1 98.81 28 PRO B CA 1
ATOM 2244 C C . PRO B 1 28 ? 1.341 -13.75 2.301 1 98.81 28 PRO B C 1
ATOM 2246 O O . PRO B 1 28 ? 0.313 -13.82 2.979 1 98.81 28 PRO B O 1
ATOM 2249 N N . PHE B 1 29 ? 2.41 -14.414 2.561 1 97.88 29 PHE B N 1
ATOM 2250 C CA . PHE B 1 29 ? 2.662 -15.234 3.738 1 97.88 29 PHE B CA 1
ATOM 2251 C C . PHE B 1 29 ? 3.963 -14.82 4.418 1 97.88 29 PHE B C 1
ATOM 2253 O O . PHE B 1 29 ? 5.02 -14.797 3.783 1 97.88 29 PHE B O 1
ATOM 2260 N N . PHE B 1 30 ? 3.852 -14.5 5.836 1 98.38 30 PHE B N 1
ATOM 2261 C CA . PHE B 1 30 ? 5.043 -13.938 6.465 1 98.38 30 PHE B CA 1
ATOM 2262 C C . PHE B 1 30 ? 5.238 -14.516 7.859 1 98.38 30 PHE B C 1
ATOM 2264 O O . PHE B 1 30 ? 6.062 -14.016 8.633 1 98.38 30 PHE B O 1
ATOM 2271 N N . SER B 1 31 ? 4.457 -15.508 8.227 1 97.19 31 SER B N 1
ATOM 2272 C CA . SER B 1 31 ? 4.629 -16.125 9.547 1 97.19 31 SER B CA 1
ATOM 2273 C C . SER B 1 31 ? 6 -16.781 9.672 1 97.19 31 SER B C 1
ATOM 2275 O O . SER B 1 31 ? 6.488 -17.391 8.727 1 97.19 31 SER B O 1
ATOM 2277 N N . PRO B 1 32 ? 6.613 -16.672 10.805 1 96.69 32 PRO B N 1
ATOM 2278 C CA . PRO B 1 32 ? 7.957 -17.234 10.992 1 96.69 32 PRO B CA 1
ATOM 2279 C C . PRO B 1 32 ? 7.957 -18.75 11.164 1 96.69 32 PRO B C 1
ATOM 2281 O O . PRO B 1 32 ? 6.902 -19.344 11.391 1 96.69 32 PRO B O 1
ATOM 2284 N N . ALA B 1 33 ? 9.203 -19.312 11.047 1 95.75 33 ALA B N 1
ATOM 2285 C CA . ALA B 1 33 ? 9.398 -20.734 11.352 1 95.75 33 ALA B CA 1
ATOM 2286 C C . ALA B 1 33 ? 8.844 -21.078 12.734 1 95.75 33 ALA B C 1
ATOM 2288 O O . ALA B 1 33 ? 8.961 -20.297 13.672 1 95.75 33 ALA B O 1
ATOM 2289 N N . GLY B 1 34 ? 8.25 -22.203 12.805 1 94 34 GLY B N 1
ATOM 2290 C CA . GLY B 1 34 ? 7.695 -22.672 14.07 1 94 34 GLY B CA 1
ATOM 2291 C C . GLY B 1 34 ? 6.211 -22.391 14.203 1 94 34 GLY B C 1
ATOM 2292 O O . GLY B 1 34 ? 5.539 -22.984 15.055 1 94 34 GLY B O 1
ATOM 2293 N N . THR B 1 35 ? 5.656 -21.5 13.344 1 94.56 35 THR B N 1
ATOM 2294 C CA . THR B 1 35 ? 4.215 -21.266 13.344 1 94.56 35 THR B CA 1
ATOM 2295 C C . THR B 1 35 ? 3.471 -22.547 12.945 1 94.56 35 THR B C 1
ATOM 2297 O O . THR B 1 35 ? 3.889 -23.25 12.023 1 94.56 35 THR B O 1
ATOM 2300 N N . THR B 1 36 ? 2.369 -22.812 13.594 1 92.88 36 THR B N 1
ATOM 2301 C CA . THR B 1 36 ? 1.612 -24.016 13.312 1 92.88 36 THR B CA 1
ATOM 2302 C C . THR B 1 36 ? 0.124 -23.719 13.18 1 92.88 36 THR B C 1
ATOM 2304 O O . THR B 1 36 ? -0.363 -22.734 13.742 1 92.88 36 THR B O 1
ATOM 2307 N N . TRP B 1 37 ? -0.513 -24.438 12.336 1 90.12 37 TRP B N 1
ATOM 2308 C CA . TRP B 1 37 ? -1.969 -24.469 12.242 1 90.12 37 TRP B CA 1
ATOM 2309 C C . TRP B 1 37 ? -2.502 -25.875 12.484 1 90.12 37 TRP B C 1
ATOM 2311 O O . TRP B 1 37 ? -2.102 -26.812 11.805 1 90.12 37 TRP B O 1
ATOM 2321 N N . ASP B 1 38 ? -3.346 -25.984 13.422 1 86.44 38 ASP B N 1
ATOM 2322 C CA . ASP B 1 38 ? -3.959 -27.266 13.742 1 86.44 38 ASP B CA 1
ATOM 2323 C C . ASP B 1 38 ? -5.219 -27.5 12.914 1 86.44 38 ASP B C 1
ATOM 2325 O O . ASP B 1 38 ? -6.242 -26.844 13.133 1 86.44 38 ASP B O 1
ATOM 2329 N N . LEU B 1 39 ? -5.164 -28.422 11.977 1 76.5 39 LEU B N 1
ATOM 2330 C CA . LEU B 1 39 ? -6.293 -28.703 11.094 1 76.5 39 LEU B CA 1
ATOM 2331 C C . LEU B 1 39 ? -7.129 -29.859 11.633 1 76.5 39 LEU B C 1
ATOM 2333 O O . LEU B 1 39 ? -8.07 -30.297 10.984 1 76.5 39 LEU B O 1
ATOM 2337 N N . GLY B 1 40 ? -6.895 -30.219 12.875 1 74.88 40 GLY B N 1
ATOM 2338 C CA . GLY B 1 40 ? -7.562 -31.359 13.469 1 74.88 40 GLY B CA 1
ATOM 2339 C C . GLY B 1 40 ? -6.918 -32.688 13.102 1 74.88 40 GLY B C 1
ATOM 2340 O O . GLY B 1 40 ? -6.445 -33.406 13.977 1 74.88 40 GLY B O 1
ATOM 2341 N N . ILE B 1 41 ? -6.848 -33 11.773 1 66.31 41 ILE B N 1
ATOM 2342 C CA . ILE B 1 41 ? -6.328 -34.281 11.281 1 66.31 41 ILE B CA 1
ATOM 2343 C C . ILE B 1 41 ? -4.828 -34.156 11.039 1 66.31 41 ILE B C 1
ATOM 2345 O O . ILE B 1 41 ? -4.125 -35.156 10.961 1 66.31 41 ILE B O 1
ATOM 2349 N N . ALA B 1 42 ? -4.355 -33 10.883 1 72.81 42 ALA B N 1
ATOM 2350 C CA . ALA B 1 42 ? -2.938 -32.75 10.633 1 72.81 42 ALA B CA 1
ATOM 2351 C C . ALA B 1 42 ? -2.533 -31.359 11.156 1 72.81 42 ALA B C 1
ATOM 2353 O O . ALA B 1 42 ? -3.377 -30.469 11.305 1 72.81 42 ALA B O 1
ATOM 2354 N N . VAL B 1 43 ? -1.312 -31.312 11.57 1 82.12 43 VAL B N 1
ATOM 2355 C CA . VAL B 1 43 ? -0.748 -30.016 11.961 1 82.12 43 VAL B CA 1
ATOM 2356 C C . VAL B 1 43 ? 0.2 -29.516 10.883 1 82.12 43 VAL B C 1
ATOM 2358 O O . VAL B 1 43 ? 1.146 -30.203 10.5 1 82.12 43 VAL B O 1
ATOM 2361 N N . LEU B 1 44 ? -0.152 -28.391 10.32 1 85.88 44 LEU B N 1
ATOM 2362 C CA . LEU B 1 44 ? 0.748 -27.719 9.391 1 85.88 44 LEU B CA 1
ATOM 2363 C C . LEU B 1 44 ? 1.779 -26.875 10.148 1 85.88 44 LEU B C 1
ATOM 2365 O O . LEU B 1 44 ? 1.444 -26.203 11.117 1 85.88 44 LEU B O 1
ATOM 2369 N N . LYS B 1 45 ? 2.998 -27.047 9.719 1 89.25 45 LYS B N 1
ATOM 2370 C CA . LYS B 1 45 ? 4.078 -26.312 10.391 1 89.25 45 LYS B CA 1
ATOM 2371 C C . LYS B 1 45 ? 4.977 -25.609 9.383 1 89.25 45 LYS B C 1
ATOM 2373 O O . LYS B 1 45 ? 5.328 -26.188 8.344 1 89.25 45 LYS B O 1
ATOM 2378 N N . VAL B 1 46 ? 5.289 -24.406 9.688 1 92.69 46 VAL B N 1
ATOM 2379 C CA . VAL B 1 46 ? 6.254 -23.641 8.906 1 92.69 46 VAL B CA 1
ATOM 2380 C C . VAL B 1 46 ? 7.668 -23.953 9.391 1 92.69 46 VAL B C 1
ATOM 2382 O O . VAL B 1 46 ? 7.953 -23.875 10.586 1 92.69 46 VAL B O 1
ATOM 2385 N N . THR B 1 47 ? 8.57 -24.266 8.484 1 93.38 47 THR B N 1
ATOM 2386 C CA . THR B 1 47 ? 9.883 -24.75 8.914 1 93.38 47 THR B CA 1
ATOM 2387 C C . THR B 1 47 ? 10.961 -23.703 8.664 1 93.38 47 THR B C 1
ATOM 2389 O O . THR B 1 47 ? 12.07 -23.812 9.18 1 93.38 47 THR B O 1
ATOM 2392 N N . GLU B 1 48 ? 10.656 -22.75 7.844 1 94.44 48 GLU B N 1
ATOM 2393 C CA . GLU B 1 48 ? 11.633 -21.734 7.496 1 94.44 48 GLU B CA 1
ATOM 2394 C C . GLU B 1 48 ? 11.047 -20.328 7.637 1 94.44 48 GLU B C 1
ATOM 2396 O O . GLU B 1 48 ? 9.859 -20.125 7.379 1 94.44 48 GLU B O 1
ATOM 2401 N N . ASP B 1 49 ? 11.898 -19.391 8.047 1 96.31 49 ASP B N 1
ATOM 2402 C CA . ASP B 1 49 ? 11.5 -17.984 8.078 1 96.31 49 ASP B CA 1
ATOM 2403 C C . ASP B 1 49 ? 11.32 -17.438 6.664 1 96.31 49 ASP B C 1
ATOM 2405 O O . ASP B 1 49 ? 12.016 -17.859 5.734 1 96.31 49 ASP B O 1
ATOM 2409 N N . PRO B 1 50 ? 10.312 -16.5 6.523 1 97.31 50 PRO B N 1
ATOM 2410 C CA . PRO B 1 50 ? 10.328 -15.781 5.25 1 97.31 50 PRO B CA 1
ATOM 2411 C C . PRO B 1 50 ? 11.641 -15.055 4.996 1 97.31 50 PRO B C 1
ATOM 2413 O O . PRO B 1 50 ? 12.281 -14.578 5.941 1 97.31 50 PRO B O 1
ATOM 2416 N N . ALA B 1 51 ? 12.008 -14.969 3.781 1 98.12 51 ALA B N 1
ATOM 2417 C CA . ALA B 1 51 ? 13.297 -14.367 3.441 1 98.12 51 ALA B CA 1
ATOM 2418 C C . ALA B 1 51 ? 13.273 -12.859 3.697 1 98.12 51 ALA B C 1
ATOM 2420 O O . ALA B 1 51 ? 14.328 -12.25 3.916 1 98.12 51 ALA B O 1
ATOM 2421 N N . LEU B 1 52 ? 12.148 -12.227 3.631 1 98.25 52 LEU B N 1
ATOM 2422 C CA . LEU B 1 52 ? 11.898 -10.836 3.984 1 98.25 52 LEU B CA 1
ATOM 2423 C C . LEU B 1 52 ? 10.734 -10.711 4.957 1 98.25 52 LEU B C 1
ATOM 2425 O O . LEU B 1 52 ? 9.727 -11.414 4.816 1 98.25 52 LEU B O 1
ATOM 2429 N N . ARG B 1 53 ? 10.859 -9.844 5.891 1 97.88 53 ARG B N 1
ATOM 2430 C CA . ARG B 1 53 ? 9.758 -9.492 6.781 1 97.88 53 ARG B CA 1
ATOM 2431 C C . ARG B 1 53 ? 8.938 -8.344 6.207 1 97.88 53 ARG B C 1
ATOM 2433 O O . ARG B 1 53 ? 9.344 -7.707 5.23 1 97.88 53 ARG B O 1
ATOM 2440 N N . LEU B 1 54 ? 7.797 -8.102 6.859 1 98.5 54 LEU B N 1
ATOM 2441 C CA . LEU B 1 54 ? 6.887 -7.062 6.383 1 98.5 54 LEU B CA 1
ATOM 2442 C C . LEU B 1 54 ? 7.602 -5.719 6.27 1 98.5 54 LEU B C 1
ATOM 2444 O O . LEU B 1 54 ? 7.445 -5.008 5.277 1 98.5 54 LEU B O 1
ATOM 2448 N N . ASN B 1 55 ? 8.367 -5.324 7.258 1 98.25 55 ASN B N 1
ATOM 2449 C CA . ASN B 1 55 ? 9.008 -4.016 7.328 1 98.25 55 ASN B CA 1
ATOM 2450 C C . ASN B 1 55 ? 10.273 -3.963 6.473 1 98.25 55 ASN B C 1
ATOM 2452 O O . ASN B 1 55 ? 11.062 -3.023 6.586 1 98.25 55 ASN B O 1
ATOM 2456 N N . GLN B 1 56 ? 10.484 -4.98 5.617 1 98.56 56 GLN B N 1
ATOM 2457 C CA . GLN B 1 56 ? 11.633 -5.008 4.719 1 98.56 56 GLN B CA 1
ATOM 2458 C C . GLN B 1 56 ? 11.188 -4.934 3.26 1 98.56 56 GLN B C 1
ATOM 2460 O O . GLN B 1 56 ? 12.023 -4.879 2.354 1 98.56 56 GLN B O 1
ATOM 2465 N N . LEU B 1 57 ? 9.922 -4.898 3.033 1 98.75 57 LEU B N 1
ATOM 2466 C CA . LEU B 1 57 ? 9.375 -4.926 1.68 1 98.75 57 LEU B CA 1
ATOM 2467 C C . LEU B 1 57 ? 9.609 -3.592 0.974 1 98.75 57 LEU B C 1
ATOM 2469 O O . LEU B 1 57 ? 9.469 -2.531 1.585 1 98.75 57 LEU B O 1
ATOM 2473 N N . PRO B 1 58 ? 9.992 -3.625 -0.315 1 98.56 58 PRO B N 1
ATOM 2474 C CA . PRO B 1 58 ? 9.891 -2.402 -1.115 1 98.56 58 PRO B CA 1
ATOM 2475 C C . PRO B 1 58 ? 8.445 -1.979 -1.362 1 98.56 58 PRO B C 1
ATOM 2477 O O . PRO B 1 58 ? 7.516 -2.629 -0.875 1 98.56 58 PRO B O 1
ATOM 2480 N N . VAL B 1 59 ? 8.258 -0.89 -2.086 1 98.69 59 VAL B N 1
ATOM 2481 C CA . VAL B 1 59 ? 6.906 -0.484 -2.457 1 98.69 59 VAL B CA 1
ATOM 2482 C C . VAL B 1 59 ? 6.219 -1.614 -3.219 1 98.69 59 VAL B C 1
ATOM 2484 O O . VAL B 1 59 ? 6.773 -2.152 -4.18 1 98.69 59 VAL B O 1
ATOM 2487 N N . ILE B 1 60 ? 5.074 -2.055 -2.748 1 98.88 60 ILE B N 1
ATOM 2488 C CA . ILE B 1 60 ? 4.219 -3.025 -3.42 1 98.88 60 ILE B CA 1
ATOM 2489 C C . ILE B 1 60 ? 3.033 -2.309 -4.062 1 98.88 60 ILE B C 1
ATOM 2491 O O . ILE B 1 60 ? 2.287 -1.595 -3.387 1 98.88 60 ILE B O 1
ATOM 2495 N N . ASP B 1 61 ? 2.873 -2.51 -5.344 1 98.81 61 ASP B N 1
ATOM 2496 C CA . ASP B 1 61 ? 1.892 -1.729 -6.086 1 98.81 61 ASP B CA 1
ATOM 2497 C C . ASP B 1 61 ? 0.557 -2.467 -6.176 1 98.81 61 ASP B C 1
ATOM 2499 O O . ASP B 1 61 ? -0.5 -1.838 -6.262 1 98.81 61 ASP B O 1
ATOM 2503 N N . ALA B 1 62 ? 0.595 -3.77 -6.152 1 98.94 62 ALA B N 1
ATOM 2504 C CA . ALA B 1 62 ? -0.609 -4.594 -6.215 1 98.94 62 ALA B CA 1
ATOM 2505 C C . ALA B 1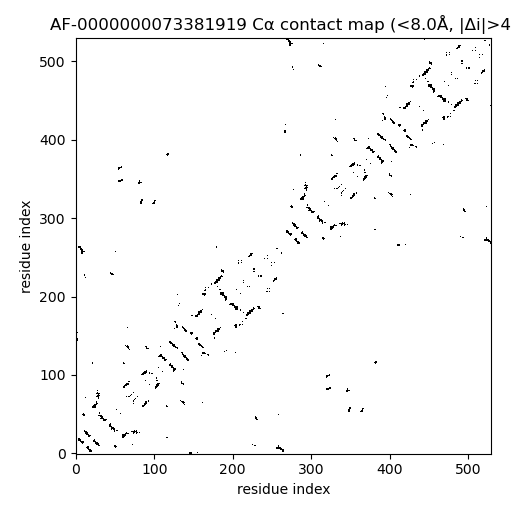 62 ? -0.332 -6.008 -5.703 1 98.94 62 ALA B C 1
ATOM 2507 O O . ALA B 1 62 ? 0.827 -6.41 -5.578 1 98.94 62 ALA B O 1
ATOM 2508 N N . VAL B 1 63 ? -1.386 -6.695 -5.379 1 99 63 VAL B N 1
ATOM 2509 C CA . VAL B 1 63 ? -1.278 -8.062 -4.879 1 99 63 VAL B CA 1
ATOM 2510 C C . VAL B 1 63 ? -2.031 -9.016 -5.805 1 99 63 VAL B C 1
ATOM 2512 O O . VAL B 1 63 ? -3.154 -8.727 -6.227 1 99 63 VAL B O 1
ATOM 2515 N N . LEU B 1 64 ? -1.368 -10.016 -6.262 1 99 64 LEU B N 1
ATOM 2516 C CA . LEU B 1 64 ? -1.982 -11.172 -6.902 1 99 64 LEU B CA 1
ATOM 2517 C C . LEU B 1 64 ? -2.199 -12.297 -5.895 1 99 64 LEU B C 1
ATOM 2519 O O . LEU B 1 64 ? -1.256 -13.008 -5.539 1 99 64 LEU B O 1
ATOM 2523 N N . LEU B 1 65 ? -3.426 -12.43 -5.445 1 98.94 65 LEU B N 1
ATOM 2524 C CA . LEU B 1 65 ? -3.781 -13.375 -4.395 1 98.94 65 LEU B CA 1
ATOM 2525 C C . LEU B 1 65 ? -4.543 -14.562 -4.965 1 98.94 65 LEU B C 1
ATOM 2527 O O . LEU B 1 65 ? -5.723 -14.445 -5.301 1 98.94 65 LEU B O 1
ATOM 2531 N N . SER B 1 66 ? -3.838 -15.68 -5.07 1 98.88 66 SER B N 1
ATOM 2532 C CA . SER B 1 66 ? -4.457 -16.859 -5.684 1 98.88 66 SER B CA 1
ATOM 2533 C C . SER B 1 66 ? -5.676 -17.312 -4.891 1 98.88 66 SER B C 1
ATOM 2535 O O . SER B 1 66 ? -6.703 -17.672 -5.469 1 98.88 66 SER B O 1
ATOM 2537 N N . HIS B 1 67 ? -5.574 -17.375 -3.58 1 98.62 67 HIS B N 1
ATOM 2538 C CA . HIS B 1 67 ? -6.703 -17.688 -2.711 1 98.62 67 HIS B CA 1
ATOM 2539 C C . HIS B 1 67 ? -6.41 -17.281 -1.267 1 98.62 67 HIS B C 1
ATOM 2541 O O . HIS B 1 67 ? -5.246 -17.203 -0.867 1 98.62 67 HIS B O 1
ATOM 2547 N N . GLU B 1 68 ? -7.469 -17.031 -0.542 1 98 68 GLU B N 1
ATOM 2548 C CA . GLU B 1 68 ? -7.297 -16.406 0.767 1 98 68 GLU B CA 1
ATOM 2549 C C . GLU B 1 68 ? -7.547 -17.406 1.892 1 98 68 GLU B C 1
ATOM 2551 O O . GLU B 1 68 ? -7.289 -17.109 3.061 1 98 68 GLU B O 1
ATOM 2556 N N . ASP B 1 69 ? -7.992 -18.578 1.641 1 95.56 69 ASP B N 1
ATOM 2557 C CA . ASP B 1 69 ? -8.539 -19.453 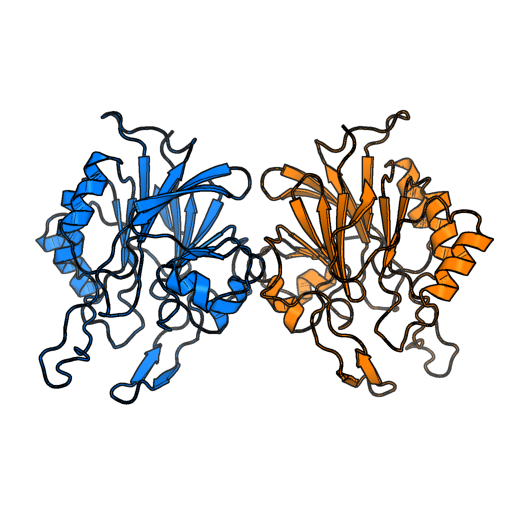2.672 1 95.56 69 ASP B CA 1
ATOM 2558 C C . ASP B 1 69 ? -7.516 -20.516 3.104 1 95.56 69 ASP B C 1
ATOM 2560 O O . ASP B 1 69 ? -7.82 -21.375 3.918 1 95.56 69 ASP B O 1
ATOM 2564 N N . HIS B 1 70 ? -6.293 -20.484 2.615 1 94.12 70 HIS B N 1
ATOM 2565 C CA . HIS B 1 70 ? -5.195 -21.312 3.092 1 94.12 70 HIS B CA 1
ATOM 2566 C C . HIS B 1 70 ? -4.074 -20.469 3.676 1 94.12 70 HIS B C 1
ATOM 2568 O O . HIS B 1 70 ? -3.59 -19.531 3.025 1 94.12 70 HIS B O 1
ATOM 2574 N N . PRO B 1 71 ? -3.594 -20.844 4.836 1 93.56 71 PRO B N 1
ATOM 2575 C CA . PRO B 1 71 ? -2.619 -19.984 5.523 1 93.56 71 PRO B CA 1
ATOM 2576 C C . PRO B 1 71 ? -1.275 -19.922 4.797 1 93.56 71 PRO B C 1
ATOM 2578 O O . PRO B 1 71 ? -0.536 -18.953 4.941 1 93.56 71 PRO B O 1
ATOM 2581 N N . ASP B 1 72 ? -0.942 -20.953 4.027 1 93.88 72 ASP B N 1
ATOM 2582 C CA . ASP B 1 72 ? 0.353 -20.953 3.352 1 93.88 72 ASP B CA 1
ATOM 2583 C C . ASP B 1 72 ? 0.334 -20.031 2.131 1 93.88 72 ASP B C 1
ATOM 2585 O O . ASP B 1 72 ? 1.375 -19.797 1.517 1 93.88 72 ASP B O 1
ATOM 2589 N N . ASN B 1 73 ? -0.848 -19.453 1.791 1 96.81 73 ASN B N 1
ATOM 2590 C CA . ASN B 1 73 ? -0.949 -18.484 0.706 1 96.81 73 ASN B CA 1
ATOM 2591 C C . ASN B 1 73 ? -1.353 -17.109 1.223 1 96.81 73 ASN B C 1
ATOM 2593 O O . ASN B 1 73 ? -1.065 -16.094 0.586 1 96.81 73 ASN B O 1
ATOM 2597 N N . LEU B 1 74 ? -2.031 -17.078 2.338 1 98.06 74 LEU B N 1
ATOM 2598 C CA . LEU B 1 74 ? -2.352 -15.82 3.002 1 98.06 74 LEU B CA 1
ATOM 2599 C C . LEU B 1 74 ? -2.496 -16.016 4.508 1 98.06 74 LEU B C 1
ATOM 2601 O O . LEU B 1 74 ? -3.496 -16.578 4.969 1 98.06 74 LEU B O 1
ATOM 2605 N N . ASP B 1 75 ? -1.596 -15.531 5.246 1 97.44 75 ASP B N 1
ATOM 2606 C CA . ASP B 1 75 ? -1.697 -15.641 6.699 1 97.44 75 ASP B CA 1
ATOM 2607 C C . ASP B 1 75 ? -2.117 -14.305 7.316 1 97.44 75 ASP B C 1
ATOM 2609 O O . ASP B 1 75 ? -2.498 -13.375 6.605 1 97.44 75 ASP B O 1
ATOM 2613 N N . ASP B 1 76 ? -2.133 -14.227 8.625 1 97.06 76 ASP B N 1
ATOM 2614 C CA . ASP B 1 76 ? -2.607 -13.031 9.32 1 97.06 76 ASP B CA 1
ATOM 2615 C C . ASP B 1 76 ? -1.677 -11.844 9.062 1 97.06 76 ASP B C 1
ATOM 2617 O O . ASP B 1 76 ? -2.137 -10.711 8.883 1 97.06 76 ASP B O 1
ATOM 2621 N N . LEU B 1 77 ? -0.372 -12.07 9.094 1 97.94 77 LEU B N 1
ATOM 2622 C CA . LEU B 1 77 ? 0.589 -11.008 8.828 1 97.94 77 LEU B CA 1
ATOM 2623 C C . LEU B 1 77 ? 0.454 -10.5 7.395 1 97.94 77 LEU B C 1
ATOM 2625 O O . LEU B 1 77 ? 0.42 -9.289 7.16 1 97.94 77 LEU B O 1
ATOM 2629 N N . GLY B 1 78 ? 0.324 -11.422 6.457 1 98.56 78 GLY B N 1
ATOM 2630 C CA . GLY B 1 78 ? 0.149 -11.047 5.062 1 98.56 78 GLY B CA 1
ATOM 2631 C C . GLY B 1 78 ? -1.128 -10.266 4.809 1 98.56 78 GLY B C 1
ATOM 2632 O O . GLY B 1 78 ? -1.159 -9.375 3.959 1 98.56 78 GLY B O 1
ATOM 2633 N N . ARG B 1 79 ? -2.168 -10.586 5.508 1 98.44 79 ARG B N 1
ATOM 2634 C CA . ARG B 1 79 ? -3.459 -9.93 5.352 1 98.44 79 ARG B CA 1
ATOM 2635 C C . ARG B 1 79 ? -3.338 -8.422 5.586 1 98.44 79 ARG B C 1
ATOM 2637 O O . ARG B 1 79 ? -4.086 -7.637 5.004 1 98.44 79 ARG B O 1
ATOM 2644 N N . GLN B 1 80 ? -2.424 -7.984 6.414 1 98.12 80 GLN B N 1
ATOM 2645 C CA . GLN B 1 80 ? -2.213 -6.574 6.715 1 98.12 80 GLN B CA 1
ATOM 2646 C C . GLN B 1 80 ? -1.812 -5.801 5.461 1 98.12 80 GLN B C 1
ATOM 2648 O O . GLN B 1 80 ? -2.113 -4.609 5.336 1 98.12 80 GLN B O 1
ATOM 2653 N N . LEU B 1 81 ? -1.153 -6.477 4.508 1 98.69 81 LEU B N 1
ATOM 2654 C CA . LEU B 1 81 ? -0.652 -5.832 3.301 1 98.69 81 LEU B CA 1
ATOM 2655 C C . LEU B 1 81 ? -1.789 -5.555 2.322 1 98.69 81 LEU B C 1
ATOM 2657 O O . LEU B 1 81 ? -1.607 -4.824 1.345 1 98.69 81 LEU B O 1
ATOM 2661 N N . LEU B 1 82 ? -2.986 -6.066 2.619 1 98.88 82 LEU B N 1
ATOM 2662 C CA . LEU B 1 82 ? -4.098 -5.902 1.69 1 98.88 82 LEU B CA 1
ATOM 2663 C C . LEU B 1 82 ? -4.816 -4.578 1.927 1 98.88 82 LEU B C 1
ATOM 2665 O O . LEU B 1 82 ? -5.543 -4.094 1.056 1 98.88 82 LEU B O 1
ATOM 2669 N N . ASP B 1 83 ? -4.699 -3.998 3.121 1 98.75 83 ASP B N 1
ATOM 2670 C CA . ASP B 1 83 ? -5.383 -2.756 3.465 1 98.75 83 ASP B CA 1
ATOM 2671 C C . ASP B 1 83 ? -4.84 -1.585 2.646 1 98.75 83 ASP B C 1
ATOM 2673 O O . ASP B 1 83 ? -3.643 -1.3 2.68 1 98.75 83 ASP B O 1
ATOM 2677 N N . GLY B 1 84 ? -5.742 -0.931 1.95 1 98.62 84 GLY B N 1
ATOM 2678 C CA . GLY B 1 84 ? -5.352 0.225 1.159 1 98.62 84 GLY B CA 1
ATOM 2679 C C . GLY B 1 84 ? -4.559 -0.141 -0.081 1 98.62 84 GLY B C 1
ATOM 2680 O O . GLY B 1 84 ? -3.76 0.661 -0.573 1 98.62 84 GLY B O 1
ATOM 2681 N N . ARG B 1 85 ? -4.719 -1.371 -0.547 1 98.81 85 ARG B N 1
ATOM 2682 C CA . ARG B 1 85 ? -3.912 -1.834 -1.67 1 98.81 85 ARG B CA 1
ATOM 2683 C C . ARG B 1 85 ? -4.77 -2.553 -2.703 1 98.81 85 ARG B C 1
ATOM 2685 O O . ARG B 1 85 ? -5.719 -3.26 -2.35 1 98.81 85 ARG B O 1
ATOM 2692 N N . ARG B 1 86 ? -4.426 -2.383 -3.986 1 98.81 86 ARG B N 1
ATOM 2693 C CA . ARG B 1 86 ? -5.094 -3.102 -5.066 1 98.81 86 ARG B CA 1
ATOM 2694 C C . ARG B 1 86 ? -4.82 -4.598 -4.98 1 98.81 86 ARG B C 1
ATOM 2696 O O . ARG B 1 86 ? -3.664 -5.02 -4.891 1 98.81 86 ARG B O 1
ATOM 2703 N N . VAL B 1 87 ? -5.871 -5.406 -4.949 1 98.94 87 VAL B N 1
ATOM 2704 C CA . VAL B 1 87 ? -5.758 -6.855 -4.836 1 98.94 87 VAL B CA 1
ATOM 2705 C C . VAL B 1 87 ? -6.633 -7.523 -5.895 1 98.94 87 VAL B C 1
ATOM 2707 O O . VAL B 1 87 ? -7.773 -7.117 -6.117 1 98.94 87 VAL B O 1
ATOM 2710 N N . PHE B 1 88 ? -6.109 -8.438 -6.633 1 98.94 88 PHE B N 1
ATOM 2711 C CA . PHE B 1 88 ? -6.871 -9.328 -7.496 1 98.94 88 PHE B CA 1
ATOM 2712 C C . PHE B 1 88 ? -6.949 -10.734 -6.898 1 98.94 88 PHE B C 1
ATOM 2714 O O . PHE B 1 88 ? -5.934 -11.289 -6.473 1 98.94 88 PHE B O 1
ATOM 2721 N N . THR B 1 89 ? -8.156 -11.273 -6.797 1 98.94 89 THR B N 1
ATOM 2722 C CA . THR B 1 89 ? -8.32 -12.586 -6.176 1 98.94 89 THR B CA 1
ATOM 2723 C C . THR B 1 89 ? -9.594 -13.266 -6.676 1 98.94 89 THR B C 1
ATOM 2725 O O . THR B 1 89 ? -10.148 -12.875 -7.707 1 98.94 89 THR B O 1
ATOM 2728 N N . THR B 1 90 ? -9.977 -14.391 -6.027 1 98.81 90 THR B N 1
ATOM 2729 C CA . THR B 1 90 ? -11.195 -15.109 -6.363 1 98.81 90 THR B CA 1
ATOM 2730 C C . THR B 1 90 ? -12.43 -14.328 -5.914 1 98.81 90 THR B C 1
ATOM 2732 O O . THR B 1 90 ? -12.328 -13.445 -5.062 1 98.81 90 THR B O 1
ATOM 2735 N N . VAL B 1 91 ? -13.578 -14.68 -6.547 1 98.5 91 VAL B N 1
ATOM 2736 C CA . VAL B 1 91 ? -14.836 -14.047 -6.156 1 98.5 91 VAL B CA 1
ATOM 2737 C C . VAL B 1 91 ? -15.109 -14.32 -4.68 1 98.5 91 VAL B C 1
ATOM 2739 O O . VAL B 1 91 ? -15.453 -13.406 -3.928 1 98.5 91 VAL B O 1
ATOM 2742 N N . ASP B 1 92 ? -14.875 -15.539 -4.258 1 97.94 92 ASP B N 1
ATOM 2743 C CA . ASP B 1 92 ? -15.055 -15.883 -2.852 1 97.94 92 ASP B CA 1
ATOM 2744 C C . ASP B 1 92 ? -14.062 -15.133 -1.971 1 97.94 92 ASP B C 1
ATOM 2746 O O . ASP B 1 92 ? -14.422 -14.664 -0.887 1 97.94 92 ASP B O 1
ATOM 2750 N N . GLY B 1 93 ? -12.844 -15.062 -2.441 1 98.56 93 GLY B N 1
ATOM 2751 C CA . GLY B 1 93 ? -11.844 -14.305 -1.702 1 98.56 93 GLY B CA 1
ATOM 2752 C C . GLY B 1 93 ? -12.234 -12.852 -1.494 1 98.56 93 GLY B C 1
ATOM 2753 O O . GLY B 1 93 ? -12.086 -12.32 -0.394 1 98.56 93 GLY B O 1
ATOM 2754 N N . ALA B 1 94 ? -12.719 -12.234 -2.572 1 98.69 94 ALA B N 1
ATOM 2755 C CA . ALA B 1 94 ? -13.156 -10.844 -2.469 1 98.69 94 ALA B CA 1
ATOM 2756 C C . ALA B 1 94 ? -14.289 -10.695 -1.462 1 98.69 94 ALA B C 1
ATOM 2758 O O . ALA B 1 94 ? -14.312 -9.742 -0.68 1 98.69 94 ALA B O 1
ATOM 2759 N N . LYS B 1 95 ? -15.242 -11.625 -1.501 1 98.5 95 LYS B N 1
ATOM 2760 C CA . LYS B 1 95 ? -16.344 -11.602 -0.552 1 98.5 95 LYS B CA 1
ATOM 2761 C C . LYS B 1 95 ? -15.852 -11.734 0.883 1 98.5 95 LYS B C 1
ATOM 2763 O O . LYS B 1 95 ? -16.25 -10.977 1.762 1 98.5 95 LYS B O 1
ATOM 2768 N N . ASN B 1 96 ? -14.953 -12.648 1.119 1 98.38 96 ASN B N 1
ATOM 2769 C CA . ASN B 1 96 ? -14.453 -12.945 2.457 1 98.38 96 ASN B CA 1
ATOM 2770 C C . ASN B 1 96 ? -13.562 -11.828 2.984 1 98.38 96 ASN B C 1
ATOM 2772 O O . ASN B 1 96 ? -13.422 -11.656 4.195 1 98.38 96 ASN B O 1
ATOM 2776 N N . LEU B 1 97 ? -12.977 -11.078 2.105 1 98.62 97 LEU B N 1
ATOM 2777 C CA . LEU B 1 97 ? -12.047 -10.016 2.484 1 98.62 97 LEU B CA 1
ATOM 2778 C C . LEU B 1 97 ? -12.75 -8.664 2.492 1 98.62 97 LEU B C 1
ATOM 2780 O O . LEU B 1 97 ? -12.117 -7.633 2.73 1 98.62 97 LEU B O 1
ATOM 2784 N N . ALA B 1 98 ? -14.07 -8.727 2.201 1 98.06 98 ALA B N 1
ATOM 2785 C CA . ALA B 1 98 ? -14.859 -7.504 2.309 1 98.06 98 ALA B CA 1
ATOM 2786 C C . ALA B 1 98 ? -14.781 -6.918 3.715 1 98.06 98 ALA B C 1
ATOM 2788 O O . ALA B 1 98 ? -14.578 -7.652 4.688 1 98.06 98 ALA B O 1
ATOM 2789 N N . PRO B 1 99 ? -14.758 -5.465 3.895 1 98.31 99 PRO B N 1
ATOM 2790 C CA . PRO B 1 99 ? -15.219 -4.496 2.898 1 98.31 99 PRO B CA 1
ATOM 2791 C C . PRO B 1 99 ? -14.07 -3.773 2.195 1 98.31 99 PRO B C 1
ATOM 2793 O O . PRO B 1 99 ? -14.219 -2.611 1.805 1 98.31 99 PRO B O 1
ATOM 2796 N N . ARG B 1 100 ? -12.859 -4.391 2.141 1 98.62 100 ARG B N 1
ATOM 2797 C CA . ARG B 1 100 ? -11.781 -3.748 1.405 1 98.62 100 ARG B CA 1
ATOM 2798 C C . ARG B 1 100 ? -12.219 -3.361 -0.002 1 98.62 100 ARG B C 1
ATOM 2800 O O . ARG B 1 100 ? -12.469 -4.23 -0.84 1 98.62 100 ARG B O 1
ATOM 2807 N N . PRO B 1 101 ? -12.25 -2.057 -0.313 1 98.38 101 PRO B N 1
ATOM 2808 C CA . PRO B 1 101 ? -12.875 -1.633 -1.567 1 98.38 101 PRO B CA 1
ATOM 2809 C C . PRO B 1 101 ? -12.008 -1.915 -2.789 1 98.38 101 PRO B C 1
ATOM 2811 O O . PRO B 1 101 ? -12.5 -1.895 -3.92 1 98.38 101 PRO B O 1
ATOM 2814 N N . ALA B 1 102 ? -10.711 -2.189 -2.551 1 98.06 102 ALA B N 1
ATOM 2815 C CA . ALA B 1 102 ? -9.797 -2.338 -3.684 1 98.06 102 ALA B CA 1
ATOM 2816 C C . ALA B 1 102 ? -9.453 -3.805 -3.922 1 98.06 102 ALA B C 1
ATOM 2818 O O . ALA B 1 102 ? -8.477 -4.117 -4.613 1 98.06 102 ALA B O 1
ATOM 2819 N N . VAL B 1 103 ? -10.172 -4.754 -3.303 1 98.81 103 VAL B N 1
ATOM 2820 C CA . VAL B 1 103 ? -10.039 -6.184 -3.559 1 98.81 103 VAL B CA 1
ATOM 2821 C C . VAL B 1 103 ? -11.023 -6.609 -4.645 1 98.81 103 VAL B C 1
ATOM 2823 O O . VAL B 1 103 ? -12.242 -6.523 -4.457 1 98.81 103 VAL B O 1
ATOM 2826 N N . HIS B 1 104 ? -10.508 -7.078 -5.746 1 98.81 104 HIS B N 1
ATOM 2827 C CA . HIS B 1 104 ? -11.32 -7.426 -6.902 1 98.81 104 HIS B CA 1
ATOM 2828 C C . HIS B 1 104 ? -11.414 -8.938 -7.082 1 98.81 104 HIS B C 1
ATOM 2830 O O . HIS B 1 104 ? -10.391 -9.609 -7.273 1 98.81 104 HIS B O 1
ATOM 2836 N N . GLY B 1 105 ? -12.609 -9.414 -7.012 1 98.81 105 GLY B N 1
ATOM 2837 C CA . GLY B 1 105 ? -12.859 -10.812 -7.312 1 98.81 105 GLY B CA 1
ATOM 2838 C C . GLY B 1 105 ? -13 -11.094 -8.797 1 98.81 105 GLY B C 1
ATOM 2839 O O . GLY B 1 105 ? -13.633 -10.32 -9.523 1 98.81 105 GLY B O 1
ATOM 2840 N N . MET B 1 106 ? -12.398 -12.172 -9.219 1 98.88 106 MET B N 1
ATOM 2841 C CA . MET B 1 106 ? -12.406 -12.492 -10.648 1 98.88 106 MET B CA 1
ATOM 2842 C C . MET B 1 106 ? -12.859 -13.93 -10.875 1 98.88 106 MET B C 1
ATOM 2844 O O . MET B 1 106 ? -12.422 -14.844 -10.172 1 98.88 106 MET B O 1
ATOM 2848 N N . LYS B 1 107 ? -13.695 -14.156 -11.836 1 98.62 107 LYS B N 1
ATOM 2849 C CA . LYS B 1 107 ? -14.047 -15.484 -12.32 1 98.62 107 LYS B CA 1
ATOM 2850 C C . LYS B 1 107 ? -12.992 -16 -13.297 1 98.62 107 LYS B C 1
ATOM 2852 O O . LYS B 1 107 ? -12.242 -15.219 -13.883 1 98.62 107 LYS B O 1
ATOM 2857 N N . PRO B 1 108 ? -12.953 -17.328 -13.445 1 98.44 108 PRO B N 1
ATOM 2858 C CA . PRO B 1 108 ? -12.031 -17.844 -14.453 1 98.44 108 PRO B CA 1
ATOM 2859 C C . PRO B 1 108 ? -12.172 -17.156 -15.805 1 98.44 108 PRO B C 1
ATOM 2861 O O . PRO B 1 108 ? -13.289 -16.984 -16.297 1 98.44 108 PRO B O 1
ATOM 2864 N N . TRP B 1 109 ? -11.117 -16.641 -16.328 1 98.75 109 TRP B N 1
ATOM 2865 C CA . TRP B 1 109 ? -10.938 -16.016 -17.641 1 98.75 109 TRP B CA 1
ATOM 2866 C C . TRP B 1 109 ? -11.461 -14.586 -17.641 1 98.75 109 TRP B C 1
ATOM 2868 O O . TRP B 1 109 ? -11.43 -13.914 -18.672 1 98.75 109 TRP B O 1
ATOM 2878 N N . GLU B 1 110 ? -11.992 -14.148 -16.516 1 98.81 110 GLU B N 1
ATOM 2879 C CA . GLU B 1 110 ? -12.344 -12.727 -16.453 1 98.81 110 GLU B CA 1
ATOM 2880 C C . GLU B 1 110 ? -11.109 -11.852 -16.609 1 98.81 110 GLU B C 1
ATOM 2882 O O . GLU B 1 110 ? -10.031 -12.172 -16.094 1 98.81 110 GLU B O 1
ATOM 2887 N N . GLU B 1 111 ? -11.273 -10.789 -17.359 1 98.75 111 GLU B N 1
ATOM 2888 C CA . GLU B 1 111 ? -10.211 -9.836 -17.625 1 98.75 111 GLU B CA 1
ATOM 2889 C C . GLU B 1 111 ? -10.492 -8.492 -16.969 1 98.75 111 GLU B C 1
ATOM 2891 O O . GLU B 1 111 ? -11.625 -8 -17 1 98.75 111 GLU B O 1
ATOM 2896 N N . ILE B 1 112 ? -9.523 -7.926 -16.312 1 98.69 112 ILE B N 1
ATOM 2897 C CA . ILE B 1 112 ? -9.641 -6.594 -15.727 1 98.69 112 ILE B CA 1
ATOM 2898 C C . ILE B 1 112 ? -8.523 -5.699 -16.25 1 98.69 112 ILE B C 1
ATOM 2900 O O . ILE B 1 112 ? -7.34 -6.004 -16.078 1 98.69 112 ILE B O 1
ATOM 2904 N N . ASP B 1 113 ? -8.914 -4.621 -16.969 1 98.62 113 ASP B N 1
ATOM 2905 C CA . ASP B 1 113 ? -7.969 -3.547 -17.25 1 98.62 113 ASP B CA 1
ATOM 2906 C C . ASP B 1 113 ? -7.746 -2.676 -16.016 1 98.62 113 ASP B C 1
ATOM 2908 O O . ASP B 1 113 ? -8.711 -2.25 -15.375 1 98.62 113 ASP B O 1
ATOM 2912 N N . SER B 1 114 ? -6.496 -2.49 -15.695 1 97.94 114 SER B N 1
ATOM 2913 C CA . SER B 1 114 ? -6.191 -1.73 -14.492 1 97.94 114 SER B CA 1
ATOM 2914 C C . SER B 1 114 ? -4.965 -0.843 -14.688 1 97.94 114 SER B C 1
ATOM 2916 O O . SER B 1 114 ? -4 -1.247 -15.344 1 97.94 114 SER B O 1
ATOM 2918 N N . ILE B 1 115 ? -5.035 0.358 -14.148 1 97.88 115 ILE B N 1
ATOM 2919 C CA . ILE B 1 115 ? -3.857 1.216 -14.078 1 97.88 115 ILE B CA 1
ATOM 2920 C C . ILE B 1 115 ? -3.145 1.001 -12.742 1 97.88 115 ILE B C 1
ATOM 2922 O O . ILE B 1 115 ? -3.688 1.32 -11.688 1 97.88 115 ILE B O 1
ATOM 2926 N N . ILE B 1 116 ? -1.967 0.433 -12.773 1 98.31 116 ILE B N 1
ATOM 2927 C CA . ILE B 1 116 ? -1.165 0.138 -11.594 1 98.31 116 ILE B CA 1
ATOM 2928 C C . ILE B 1 116 ? 0.173 0.869 -11.68 1 98.31 116 ILE B C 1
ATOM 2930 O O . ILE B 1 116 ? 0.953 0.641 -12.609 1 98.31 116 ILE B O 1
ATOM 2934 N N . ALA B 1 117 ? 0.394 1.742 -10.68 1 97.25 117 ALA B N 1
ATOM 2935 C CA . ALA B 1 117 ? 1.59 2.582 -10.672 1 97.25 117 ALA B CA 1
ATOM 2936 C C . ALA B 1 117 ? 1.727 3.352 -11.984 1 97.25 117 ALA B C 1
ATOM 2938 O O . ALA B 1 117 ? 2.828 3.473 -12.523 1 97.25 117 ALA B O 1
ATOM 2939 N N . GLY B 1 118 ? 0.629 3.715 -12.539 1 95.94 118 GLY B N 1
ATOM 2940 C CA . GLY B 1 118 ? 0.578 4.586 -13.703 1 95.94 118 GLY B CA 1
ATOM 2941 C C . GLY B 1 118 ? 0.701 3.832 -15.016 1 95.94 118 GLY B C 1
ATOM 2942 O O . GLY B 1 118 ? 0.678 4.438 -16.094 1 95.94 118 GLY B O 1
ATOM 2943 N N . LYS B 1 119 ? 0.81 2.545 -14.984 1 97.19 119 LYS B N 1
ATOM 2944 C CA . LYS B 1 119 ? 0.926 1.725 -16.188 1 97.19 119 LYS B CA 1
ATOM 2945 C C . LYS B 1 119 ? -0.338 0.9 -16.406 1 97.19 119 LYS B C 1
ATOM 2947 O O . LYS B 1 119 ? -0.962 0.435 -15.453 1 97.19 119 LYS B O 1
ATOM 2952 N N . LYS B 1 120 ? -0.675 0.711 -17.641 1 97.81 120 LYS B N 1
ATOM 2953 C CA . LYS B 1 120 ? -1.874 -0.045 -18 1 97.81 120 LYS B CA 1
ATOM 2954 C C . LYS B 1 120 ? -1.586 -1.543 -18.031 1 97.81 120 LYS B C 1
ATOM 2956 O O . LYS B 1 120 ? -0.778 -2.002 -18.844 1 97.81 120 LYS B O 1
ATOM 2961 N N . PHE B 1 121 ? -2.17 -2.258 -17.203 1 98.69 121 PHE B N 1
ATOM 2962 C CA . PHE B 1 121 ? -2.082 -3.713 -17.172 1 98.69 121 PHE B CA 1
ATOM 2963 C C . PHE B 1 121 ? -3.438 -4.344 -17.469 1 98.69 121 PHE B C 1
ATOM 2965 O O . PHE B 1 121 ? -4.477 -3.721 -17.25 1 98.69 121 PHE B O 1
ATOM 2972 N N . LYS B 1 122 ? -3.396 -5.441 -18.062 1 98.75 122 LYS B N 1
ATOM 2973 C CA . LYS B 1 122 ? -4.531 -6.363 -18.109 1 98.75 122 LYS B CA 1
ATOM 2974 C C . LYS B 1 122 ? -4.262 -7.613 -17.281 1 98.75 122 LYS B C 1
ATOM 2976 O O . LYS B 1 122 ? -3.254 -8.297 -17.484 1 98.75 122 LYS B O 1
ATOM 2981 N N . ILE B 1 123 ? -5.102 -7.82 -16.266 1 98.94 123 ILE B N 1
ATOM 2982 C CA . ILE B 1 123 ? -5.02 -9 -15.406 1 98.94 123 ILE B CA 1
ATOM 2983 C C . ILE B 1 123 ? -6.105 -10 -15.797 1 98.94 123 ILE B C 1
ATOM 2985 O O . ILE B 1 123 ? -7.289 -9.648 -15.852 1 98.94 123 ILE B O 1
ATOM 2989 N N . ILE B 1 124 ? -5.711 -11.211 -16.094 1 98.94 124 ILE B N 1
ATOM 2990 C CA . ILE B 1 124 ? -6.66 -12.25 -16.469 1 98.94 124 ILE B CA 1
ATOM 2991 C C . ILE B 1 124 ? -6.602 -13.398 -15.469 1 98.94 124 ILE B C 1
ATOM 2993 O O . ILE B 1 124 ? -5.531 -13.969 -15.227 1 98.94 124 ILE B O 1
ATOM 2997 N N . ALA B 1 125 ? -7.734 -13.688 -14.906 1 98.88 125 ALA B N 1
ATOM 2998 C CA . ALA B 1 125 ? -7.809 -14.836 -14.008 1 98.88 125 ALA B CA 1
ATOM 2999 C C . ALA B 1 125 ? -7.848 -16.141 -14.789 1 98.88 125 ALA B C 1
ATOM 3001 O O . ALA B 1 125 ? -8.5 -16.234 -15.828 1 98.88 125 ALA B O 1
ATOM 3002 N N . THR B 1 126 ? -7.145 -17.156 -14.289 1 98.88 126 THR B N 1
ATOM 3003 C CA . THR B 1 126 ? -7.168 -18.453 -14.953 1 98.88 126 THR B CA 1
ATOM 3004 C C . THR B 1 126 ? -7.828 -19.5 -14.062 1 98.88 126 THR B C 1
ATOM 3006 O O . THR B 1 126 ? -7.801 -19.391 -12.836 1 98.88 126 THR B O 1
ATOM 3009 N N . PRO B 1 127 ? -8.43 -20.516 -14.688 1 98.31 127 PRO B N 1
ATOM 3010 C CA . PRO B 1 127 ? -9 -21.578 -13.859 1 98.31 127 PRO B CA 1
ATOM 3011 C C . PRO B 1 127 ? -7.934 -22.406 -13.141 1 98.31 127 PRO B C 1
ATOM 3013 O O . PRO B 1 127 ? -6.809 -22.531 -13.633 1 98.31 127 PRO B O 1
ATOM 3016 N N . THR B 1 128 ? -8.305 -22.875 -12.023 1 98.5 128 THR B N 1
ATOM 3017 C CA . THR B 1 128 ? -7.477 -23.781 -11.242 1 98.5 128 THR B CA 1
ATOM 3018 C C . THR B 1 128 ? -8.305 -24.938 -10.711 1 98.5 128 THR B C 1
ATOM 3020 O O . THR B 1 128 ? -9.531 -24.859 -10.648 1 98.5 128 THR B O 1
ATOM 3023 N N . LYS B 1 129 ? -7.703 -26.047 -10.562 1 97.56 129 LYS B N 1
ATOM 3024 C CA . LYS B 1 129 ? -8.227 -27.172 -9.773 1 97.56 129 LYS B CA 1
ATOM 3025 C C . LYS B 1 129 ? -7.34 -27.453 -8.562 1 97.56 129 LYS B C 1
ATOM 3027 O O . LYS B 1 129 ? -6.188 -27.859 -8.711 1 97.56 129 LYS B O 1
ATOM 3032 N N . HIS B 1 130 ? -7.891 -27.141 -7.418 1 95.94 130 HIS B N 1
ATOM 3033 C CA . HIS B 1 130 ? -7.176 -27.234 -6.148 1 95.94 130 HIS B CA 1
ATOM 3034 C C . HIS B 1 130 ? -7.969 -28.047 -5.129 1 95.94 130 HIS B C 1
ATOM 3036 O O . HIS B 1 130 ? -8.453 -29.141 -5.434 1 95.94 130 HIS B O 1
ATOM 3042 N N . VAL B 1 131 ? -8.164 -27.625 -3.885 1 92.12 131 VAL B N 1
ATOM 3043 C CA . VAL B 1 131 ? -8.961 -28.344 -2.906 1 92.12 131 VAL B CA 1
ATOM 3044 C C . VAL B 1 131 ? -10.445 -28.219 -3.248 1 92.12 131 VAL B C 1
ATOM 3046 O O . VAL B 1 131 ? -10.961 -27.094 -3.375 1 92.12 131 VAL B O 1
ATOM 3049 N N . PRO B 1 132 ? -11.102 -29.422 -3.473 1 90.44 132 PRO B N 1
ATOM 3050 C CA . PRO B 1 132 ? -12.516 -29.344 -3.824 1 90.44 132 PRO B CA 1
ATOM 3051 C C . PRO B 1 132 ? -13.312 -28.453 -2.867 1 90.44 132 PRO B C 1
ATOM 3053 O O . PRO B 1 132 ? -13.18 -28.578 -1.647 1 90.44 132 PRO B O 1
ATOM 3056 N N . GLY B 1 133 ? -14.07 -27.562 -3.467 1 88.88 133 GLY B N 1
ATOM 3057 C CA . GLY B 1 133 ? -14.898 -26.672 -2.666 1 88.88 133 GLY B CA 1
ATOM 3058 C C . GLY B 1 133 ? -14.234 -25.344 -2.371 1 88.88 133 GLY B C 1
ATOM 3059 O O . GLY B 1 133 ? -14.914 -24.359 -2.035 1 88.88 133 GLY B O 1
ATOM 3060 N N . ASP B 1 134 ? -12.945 -25.297 -2.402 1 89.31 134 ASP B N 1
ATOM 3061 C CA . ASP B 1 134 ? -12.211 -24.047 -2.207 1 89.31 134 ASP B CA 1
ATOM 3062 C C . ASP B 1 134 ? -11.922 -23.359 -3.543 1 89.31 134 ASP B C 1
ATOM 3064 O O . ASP B 1 134 ? -11.688 -24.031 -4.551 1 89.31 134 ASP B O 1
ATOM 3068 N N . GLU B 1 135 ? -12.016 -22.062 -3.535 1 93.5 135 GLU B N 1
ATOM 3069 C CA . GLU B 1 135 ? -11.68 -21.344 -4.758 1 93.5 135 GLU B CA 1
ATOM 3070 C C . GLU B 1 135 ? -10.203 -20.953 -4.785 1 93.5 135 GLU B C 1
ATOM 3072 O O . GLU B 1 135 ? -9.625 -20.609 -3.754 1 93.5 135 GLU B O 1
ATOM 3077 N N . CYS B 1 136 ? -9.641 -21.062 -5.883 1 98.38 136 CYS B N 1
ATOM 3078 C CA . CYS B 1 136 ? -8.273 -20.672 -6.219 1 98.38 136 CYS B CA 1
ATOM 3079 C C . CYS B 1 136 ? -8.188 -20.156 -7.648 1 98.38 136 CYS B C 1
ATOM 3081 O O . CYS B 1 136 ? -9.023 -20.5 -8.484 1 98.38 136 CYS B O 1
ATOM 3083 N N . THR B 1 137 ? -7.301 -19.266 -7.91 1 98.81 137 THR B N 1
ATOM 3084 C CA . THR B 1 137 ? -7.137 -18.703 -9.25 1 98.81 137 THR B CA 1
ATOM 3085 C C . THR B 1 137 ? -5.66 -18.5 -9.57 1 98.81 137 THR B C 1
ATOM 3087 O O . THR B 1 137 ? -4.828 -18.406 -8.664 1 98.81 137 THR B O 1
ATOM 3090 N N . GLY B 1 138 ? -5.238 -18.578 -10.836 1 98.88 138 GLY B N 1
ATOM 3091 C CA . GLY B 1 138 ? -4 -18.031 -11.375 1 98.88 138 GLY B CA 1
ATOM 3092 C C . GLY B 1 138 ? -4.195 -16.719 -12.102 1 98.88 138 GLY B C 1
ATOM 3093 O O . GLY B 1 138 ? -5.32 -16.219 -12.211 1 98.88 138 GLY B O 1
ATOM 3094 N N . PHE B 1 139 ? -3.084 -16.156 -12.609 1 98.94 139 PHE B N 1
ATOM 3095 C CA . PHE B 1 139 ? -3.178 -14.867 -13.266 1 98.94 139 PHE B CA 1
ATOM 3096 C C . PHE B 1 139 ? -2.268 -14.812 -14.492 1 98.94 139 PHE B C 1
ATOM 3098 O O . PHE B 1 139 ? -1.11 -15.234 -14.43 1 98.94 139 PHE B O 1
ATOM 3105 N N . ILE B 1 140 ? -2.816 -14.344 -15.578 1 98.94 140 ILE B N 1
ATOM 3106 C CA . ILE B 1 140 ? -2.02 -13.859 -16.703 1 98.94 140 ILE B CA 1
ATOM 3107 C C . ILE B 1 140 ? -1.902 -12.336 -16.625 1 98.94 140 ILE B C 1
ATOM 3109 O O . ILE B 1 140 ? -2.906 -11.641 -16.469 1 98.94 140 ILE B O 1
ATOM 3113 N N . ILE B 1 141 ? -0.688 -11.852 -16.625 1 98.94 141 ILE B N 1
ATOM 3114 C CA . ILE B 1 141 ? -0.42 -10.422 -16.609 1 98.94 141 ILE B CA 1
ATOM 3115 C C . ILE B 1 141 ? 0.14 -9.977 -17.953 1 98.94 141 ILE B C 1
ATOM 3117 O O . ILE B 1 141 ? 1.105 -10.555 -18.453 1 98.94 141 ILE B O 1
ATOM 3121 N N . THR B 1 142 ? -0.481 -9.07 -18.516 1 98.75 142 THR B N 1
ATOM 3122 C CA . THR B 1 142 ? -0.005 -8.438 -19.734 1 98.75 142 THR B CA 1
ATOM 3123 C C . THR B 1 142 ? -0.285 -6.934 -19.703 1 98.75 142 THR B C 1
ATOM 3125 O O . THR B 1 142 ? -0.708 -6.398 -18.688 1 98.75 142 THR B O 1
ATOM 3128 N N . GLY B 1 143 ? 0.192 -6.258 -20.703 1 96.62 143 GLY B N 1
ATOM 3129 C CA . GLY B 1 143 ? 0.009 -4.816 -20.703 1 96.62 143 GLY B CA 1
ATOM 3130 C C . GLY B 1 143 ? 0.387 -4.168 -22.031 1 96.62 143 GLY B C 1
ATOM 3131 O O . GLY B 1 143 ? 0.865 -4.84 -22.938 1 96.62 143 GLY B O 1
ATOM 3132 N N . GLU B 1 144 ? 0.104 -2.906 -22.016 1 93.56 144 GLU B N 1
ATOM 3133 C CA . GLU B 1 144 ? 0.341 -2.129 -23.234 1 93.56 144 GLU B CA 1
ATOM 3134 C C . GLU B 1 144 ? 1.819 -2.129 -23.609 1 93.56 144 GLU B C 1
ATOM 3136 O O . GLU B 1 144 ? 2.166 -2.1 -24.797 1 93.56 144 GLU B O 1
ATOM 3141 N N . ASP B 1 145 ? 2.646 -2.295 -22.656 1 95.5 145 ASP B N 1
ATOM 3142 C CA . ASP B 1 145 ? 4.074 -2.17 -22.938 1 95.5 145 ASP B CA 1
ATOM 3143 C C . ASP B 1 145 ? 4.75 -3.539 -22.969 1 95.5 145 ASP B C 1
ATOM 3145 O O . ASP B 1 145 ? 5.973 -3.635 -22.844 1 95.5 145 ASP B O 1
ATOM 3149 N N . PHE B 1 146 ? 4.043 -4.59 -23.109 1 97.75 146 PHE B N 1
ATOM 3150 C CA . PHE B 1 146 ? 4.605 -5.938 -23.078 1 97.75 146 PHE B CA 1
ATOM 3151 C C . PHE B 1 146 ? 5.082 -6.359 -24.469 1 97.75 146 PHE B C 1
ATOM 3153 O O . PHE B 1 146 ? 5.852 -7.312 -24.594 1 97.75 146 PHE B O 1
ATOM 3160 N N . GLY B 1 147 ? 4.59 -5.691 -25.547 1 97.31 147 GLY B N 1
ATOM 3161 C CA . GLY B 1 147 ? 4.949 -6.055 -26.906 1 97.31 147 GLY B CA 1
ATOM 3162 C C . GLY B 1 147 ? 4.34 -7.367 -27.359 1 97.31 147 GLY B C 1
ATOM 3163 O O . GLY B 1 147 ? 3.412 -7.879 -26.719 1 97.31 147 GLY B O 1
ATOM 3164 N N . HIS B 1 148 ? 4.758 -7.832 -28.547 1 97.69 148 HIS B N 1
ATOM 3165 C CA . HIS B 1 148 ? 4.234 -9.047 -29.156 1 97.69 148 HIS B CA 1
ATOM 3166 C C . HIS B 1 148 ? 5.363 -10.008 -29.516 1 97.69 148 HIS B C 1
ATOM 3168 O O . HIS B 1 148 ? 6.477 -9.578 -29.828 1 97.69 148 HIS B O 1
ATOM 3174 N N . HIS B 1 149 ? 5 -11.25 -29.406 1 96.62 149 HIS B N 1
ATOM 3175 C CA . HIS B 1 149 ? 5.883 -12.281 -29.938 1 96.62 149 HIS B CA 1
ATOM 3176 C C . HIS B 1 149 ? 5.91 -12.234 -31.469 1 96.62 149 HIS B C 1
ATOM 3178 O O . HIS B 1 149 ? 5.078 -11.57 -32.094 1 96.62 149 HIS B O 1
ATOM 3184 N N . HIS B 1 150 ? 6.91 -12.914 -32.062 1 95.62 150 HIS B N 1
ATOM 3185 C CA . HIS B 1 150 ? 7.051 -12.906 -33.531 1 95.62 150 HIS B CA 1
ATOM 3186 C C . HIS B 1 150 ? 5.832 -13.523 -34.188 1 95.62 150 HIS B C 1
ATOM 3188 O O . HIS B 1 150 ? 5.539 -13.227 -35.344 1 95.62 150 HIS B O 1
ATOM 3194 N N . ASP B 1 151 ? 5.113 -14.328 -33.531 1 95.62 151 ASP B N 1
ATOM 3195 C CA . ASP B 1 151 ? 3.947 -14.984 -34.094 1 95.62 151 ASP B CA 1
ATOM 3196 C C . ASP B 1 151 ? 2.701 -14.117 -33.969 1 95.62 151 ASP B C 1
ATOM 3198 O O . ASP B 1 151 ? 1.602 -14.539 -34.344 1 95.62 151 ASP B O 1
ATOM 3202 N N . GLY B 1 152 ? 2.814 -12.984 -33.344 1 96.94 152 GLY B N 1
ATOM 3203 C CA . GLY B 1 152 ? 1.729 -12.016 -33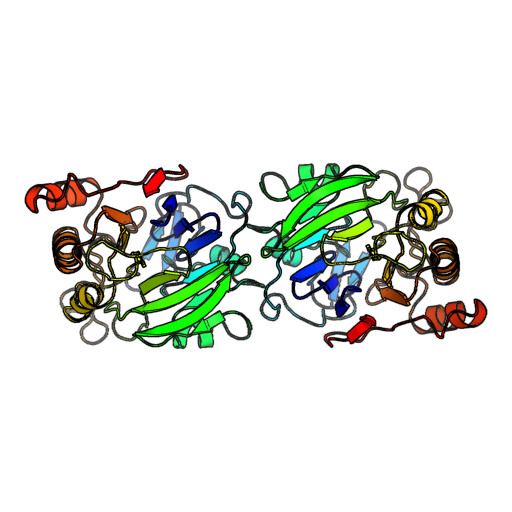.281 1 96.94 152 GLY B CA 1
ATOM 3204 C C . GLY B 1 152 ? 1.001 -12.008 -31.969 1 96.94 152 GLY B C 1
ATOM 3205 O O . GLY B 1 152 ? 0.197 -11.109 -31.703 1 96.94 152 GLY B O 1
ATOM 3206 N N . LEU B 1 153 ? 1.253 -12.93 -31.109 1 98 153 LEU B N 1
ATOM 3207 C CA . LEU B 1 153 ? 0.562 -13.016 -29.828 1 98 153 LEU B CA 1
ATOM 3208 C C . LEU B 1 153 ? 1.135 -12.008 -28.828 1 98 153 LEU B C 1
ATOM 3210 O O . LEU B 1 153 ? 2.348 -11.789 -28.797 1 98 153 LEU B O 1
ATOM 3214 N N . PRO B 1 154 ? 0.258 -11.359 -28.062 1 98.44 154 PRO B N 1
ATOM 3215 C CA . PRO B 1 154 ? 0.786 -10.484 -27.016 1 98.44 154 PRO B CA 1
ATOM 3216 C C . PRO B 1 154 ? 1.619 -11.242 -25.984 1 98.44 154 PRO B C 1
ATOM 3218 O O . PRO B 1 154 ? 1.275 -12.367 -25.609 1 98.44 154 PRO B O 1
ATOM 3221 N N . ASN B 1 155 ? 2.727 -10.633 -25.531 1 98.81 155 ASN B N 1
ATOM 3222 C CA . ASN B 1 155 ? 3.547 -11.211 -24.469 1 98.81 155 ASN B CA 1
ATOM 3223 C C . ASN B 1 155 ? 2.848 -11.141 -23.109 1 98.81 155 ASN B C 1
ATOM 3225 O O . ASN B 1 155 ? 2.096 -10.203 -22.844 1 98.81 155 ASN B O 1
ATOM 3229 N N . ALA B 1 156 ? 3.098 -12.117 -22.297 1 98.81 156 ALA B N 1
ATOM 3230 C CA . ALA B 1 156 ? 2.461 -12.172 -20.984 1 98.81 156 ALA B CA 1
ATOM 3231 C C . ALA B 1 156 ? 3.334 -12.922 -19.969 1 98.81 156 ALA B C 1
ATOM 3233 O O . ALA B 1 156 ? 4.289 -13.602 -20.359 1 98.81 156 ALA B O 1
ATOM 3234 N N . ILE B 1 157 ? 3.088 -12.688 -18.734 1 98.94 157 ILE B N 1
ATOM 3235 C CA . ILE B 1 157 ? 3.607 -13.461 -17.609 1 98.94 157 ILE B CA 1
ATOM 3236 C C . ILE B 1 157 ? 2.473 -14.242 -16.953 1 98.94 157 ILE B C 1
ATOM 3238 O O . ILE B 1 157 ? 1.371 -13.719 -16.781 1 98.94 157 ILE B O 1
ATOM 3242 N N . TYR B 1 158 ? 2.734 -15.469 -16.703 1 98.94 158 TYR B N 1
ATOM 3243 C CA . TYR B 1 158 ? 1.701 -16.328 -16.125 1 98.94 158 TYR B CA 1
ATOM 3244 C C . TYR B 1 158 ? 2.084 -16.797 -14.734 1 98.94 158 TYR B C 1
ATOM 3246 O O . TYR B 1 158 ? 3.172 -17.328 -14.531 1 98.94 158 TYR B O 1
ATOM 3254 N N . PHE B 1 159 ? 1.306 -16.516 -13.68 1 98.94 159 PHE B N 1
ATOM 3255 C CA . PHE B 1 159 ? 1.38 -17.047 -12.328 1 98.94 159 PHE B CA 1
ATOM 3256 C C . PHE B 1 159 ? 0.287 -18.078 -12.086 1 98.94 159 PHE B C 1
ATOM 3258 O O . PHE B 1 159 ? -0.899 -17.734 -12.07 1 98.94 159 PHE B O 1
ATOM 3265 N N . THR B 1 160 ? 0.628 -19.281 -11.781 1 98.81 160 THR B N 1
ATOM 3266 C CA . THR B 1 160 ? -0.311 -20.391 -11.914 1 98.81 160 THR B CA 1
ATOM 3267 C C . THR B 1 160 ? -1.276 -20.422 -10.727 1 98.81 160 THR B C 1
ATOM 3269 O O . THR B 1 160 ? -2.381 -20.953 -10.844 1 98.81 160 THR B O 1
ATOM 3272 N N . GLY B 1 161 ? -0.846 -19.844 -9.562 1 98.56 161 GLY B N 1
ATOM 3273 C CA . GLY B 1 161 ? -1.563 -20.219 -8.359 1 98.56 161 GLY B CA 1
ATOM 3274 C C . GLY B 1 161 ? -1.464 -21.703 -8.047 1 98.56 161 GLY B C 1
ATOM 3275 O O . GLY B 1 161 ? -0.647 -22.406 -8.641 1 98.56 161 GLY B O 1
ATOM 3276 N N . ASP B 1 162 ? -2.279 -22.141 -7.066 1 98.25 162 ASP B N 1
ATOM 3277 C CA . ASP B 1 162 ? -2.287 -23.547 -6.707 1 98.25 162 ASP B CA 1
ATOM 3278 C C . ASP B 1 162 ? -3.258 -24.344 -7.586 1 98.25 162 ASP B C 1
ATOM 3280 O O . ASP B 1 162 ? -4.469 -24.109 -7.535 1 98.25 162 ASP B O 1
ATOM 3284 N N . THR B 1 163 ? -2.727 -25.234 -8.398 1 98.5 163 THR B N 1
ATOM 3285 C CA . THR B 1 163 ? -3.574 -26.031 -9.273 1 98.5 163 THR B CA 1
ATOM 3286 C C . THR B 1 163 ? -2.873 -27.328 -9.68 1 98.5 163 THR B C 1
ATOM 3288 O O . THR B 1 163 ? -1.643 -27.391 -9.68 1 98.5 163 THR B O 1
ATOM 3291 N N . VAL B 1 164 ? -3.65 -28.328 -9.969 1 98.12 164 VAL B N 1
ATOM 3292 C CA . VAL B 1 164 ? -3.145 -29.469 -10.734 1 98.12 164 VAL B CA 1
ATOM 3293 C C . VAL B 1 164 ? -3.205 -29.141 -12.227 1 98.12 164 VAL B C 1
ATOM 3295 O O . VAL B 1 164 ? -3.742 -28.109 -12.625 1 98.12 164 VAL B O 1
ATOM 3298 N N . TYR B 1 165 ? -2.57 -29.984 -13.016 1 98.44 165 TYR B N 1
ATOM 3299 C CA . TYR B 1 165 ? -2.652 -29.797 -14.461 1 98.44 165 TYR B CA 1
ATOM 3300 C C . TYR B 1 165 ? -4.082 -29.984 -14.953 1 98.44 165 TYR B C 1
ATOM 3302 O O . TYR B 1 165 ? -4.73 -30.984 -14.648 1 98.44 165 TYR B O 1
ATOM 3310 N N . ILE B 1 166 ? -4.578 -28.984 -15.562 1 97.5 166 ILE B N 1
ATOM 3311 C CA . ILE B 1 166 ? -5.871 -29.062 -16.234 1 97.5 166 ILE B CA 1
ATOM 3312 C C . ILE B 1 166 ? -5.715 -28.688 -17.703 1 97.5 166 ILE B C 1
ATOM 3314 O O . ILE B 1 166 ? -5.129 -27.656 -18.031 1 97.5 166 ILE B O 1
ATOM 3318 N N . GLU B 1 167 ? -6.277 -29.5 -18.547 1 97.88 167 GLU B N 1
ATOM 3319 C CA . GLU B 1 167 ? -6.082 -29.359 -20 1 97.88 167 GLU B CA 1
ATOM 3320 C C . GLU B 1 167 ? -6.516 -27.984 -20.484 1 97.88 167 GLU B C 1
ATOM 3322 O O . GLU B 1 167 ? -5.945 -27.438 -21.422 1 97.88 167 GLU B O 1
ATOM 3327 N N . GLU B 1 168 ? -7.457 -27.453 -19.797 1 98.25 168 GLU B N 1
ATOM 3328 C CA . GLU B 1 168 ? -7.988 -26.156 -20.172 1 98.25 168 GLU B CA 1
ATOM 3329 C C . GLU B 1 168 ? -6.887 -25.094 -20.188 1 98.25 168 GLU B C 1
ATOM 3331 O O . GLU B 1 168 ? -6.961 -24.125 -20.938 1 98.25 168 GLU B O 1
ATOM 3336 N N . LEU B 1 169 ? -5.871 -25.234 -19.438 1 98.56 169 LEU B N 1
ATOM 3337 C CA . LEU B 1 169 ? -4.805 -24.25 -19.312 1 98.56 169 LEU B CA 1
ATOM 3338 C C . LEU B 1 169 ? -3.969 -24.203 -20.594 1 98.56 169 LEU B C 1
ATOM 3340 O O . LEU B 1 169 ? -3.283 -23.203 -20.844 1 98.56 169 LEU B O 1
ATOM 3344 N N . ASP B 1 170 ? -4.055 -25.266 -21.391 1 98.56 170 ASP B N 1
ATOM 3345 C CA . ASP B 1 170 ? -3.303 -25.297 -22.641 1 98.56 170 ASP B CA 1
ATOM 3346 C C . ASP B 1 170 ? -3.736 -24.172 -23.578 1 98.56 170 ASP B C 1
ATOM 3348 O O . ASP B 1 170 ? -2.949 -23.703 -24.406 1 98.56 170 ASP B O 1
ATOM 3352 N N . SER B 1 171 ? -4.953 -23.75 -23.438 1 98.31 171 SER B N 1
ATOM 3353 C CA . SER B 1 171 ? -5.531 -22.766 -24.344 1 98.31 171 SER B CA 1
ATOM 3354 C C . SER B 1 171 ? -4.898 -21.391 -24.156 1 98.31 171 SER B C 1
ATOM 3356 O O . SER B 1 171 ? -5.07 -20.5 -24.984 1 98.31 171 SER B O 1
ATOM 3358 N N . ILE B 1 172 ? -4.164 -21.188 -23.031 1 98.81 172 ILE B N 1
ATOM 3359 C CA . ILE B 1 172 ? -3.457 -19.938 -22.797 1 98.81 172 ILE B CA 1
ATOM 3360 C C . ILE B 1 172 ? -2.523 -19.641 -23.969 1 98.81 172 ILE B C 1
ATOM 3362 O O . ILE B 1 172 ? -2.406 -18.5 -24.406 1 98.81 172 ILE B O 1
ATOM 3366 N N . ALA B 1 173 ? -1.928 -20.672 -24.531 1 98.69 173 ALA B N 1
ATOM 3367 C CA . ALA B 1 173 ? -0.948 -20.547 -25.609 1 98.69 173 ALA B CA 1
ATOM 3368 C C . ALA B 1 173 ? -1.608 -20.062 -26.891 1 98.69 173 ALA B C 1
ATOM 3370 O O . ALA B 1 173 ? -0.927 -19.609 -27.812 1 98.69 173 ALA B O 1
ATOM 3371 N N . ASP B 1 174 ? -2.914 -20.188 -26.969 1 98.38 174 ASP B N 1
ATOM 3372 C CA . ASP B 1 174 ? -3.65 -19.734 -28.156 1 98.38 174 ASP B CA 1
ATOM 3373 C C . ASP B 1 174 ? -3.838 -18.219 -28.125 1 98.38 174 ASP B C 1
ATOM 3375 O O . ASP B 1 174 ? -4.121 -17.609 -29.172 1 98.38 174 ASP B O 1
ATOM 3379 N N . ARG B 1 175 ? -3.656 -17.641 -27 1 98.38 175 ARG B N 1
ATOM 3380 C CA . ARG B 1 175 ? -4.039 -16.234 -26.859 1 98.38 175 ARG B CA 1
ATOM 3381 C C . ARG B 1 175 ? -2.838 -15.375 -26.469 1 98.38 175 ARG B C 1
ATOM 3383 O O . ARG B 1 175 ? -2.812 -14.172 -26.75 1 98.38 175 ARG B O 1
ATOM 3390 N N . TYR B 1 176 ? -1.861 -15.984 -25.828 1 98.56 176 TYR B N 1
ATOM 3391 C CA . TYR B 1 176 ? -0.722 -15.234 -25.312 1 98.56 176 TYR B CA 1
ATOM 3392 C C . TYR B 1 176 ? 0.583 -15.984 -25.562 1 98.56 176 TYR B C 1
ATOM 3394 O O . TYR B 1 176 ? 0.603 -17.219 -25.594 1 98.56 176 TYR B O 1
ATOM 3402 N N . HIS B 1 177 ? 1.566 -15.234 -25.781 1 98.75 177 HIS B N 1
ATOM 3403 C CA . HIS B 1 177 ? 2.91 -15.789 -25.641 1 98.75 177 HIS B CA 1
ATOM 3404 C C . HIS B 1 177 ? 3.42 -15.641 -24.219 1 98.75 177 HIS B C 1
ATOM 3406 O O . HIS B 1 177 ? 3.697 -14.523 -23.766 1 98.75 177 HIS B O 1
ATOM 3412 N N . VAL B 1 178 ? 3.566 -16.703 -23.531 1 98.81 178 VAL B N 1
ATOM 3413 C CA . VAL B 1 178 ? 3.998 -16.672 -22.141 1 98.81 178 VAL B CA 1
ATOM 3414 C C . VAL B 1 178 ? 5.52 -16.562 -22.078 1 98.81 178 VAL B C 1
ATOM 3416 O O . VAL B 1 178 ? 6.23 -17.547 -22.328 1 98.81 178 VAL B O 1
ATOM 3419 N N . CYS B 1 179 ? 5.965 -15.375 -21.703 1 98.88 179 CYS B N 1
ATOM 3420 C CA . CYS B 1 179 ? 7.402 -15.156 -21.594 1 98.88 179 CYS B CA 1
ATOM 3421 C C . CYS B 1 179 ? 7.969 -15.875 -20.375 1 98.88 179 CYS B C 1
ATOM 3423 O O . CYS B 1 179 ? 9.07 -16.422 -20.422 1 98.88 179 CYS B O 1
ATOM 3425 N N . ALA B 1 180 ? 7.227 -15.898 -19.328 1 98.88 180 ALA B N 1
ATOM 3426 C CA . ALA B 1 180 ? 7.605 -16.578 -18.094 1 98.88 180 ALA B CA 1
ATOM 3427 C C . ALA B 1 180 ? 6.387 -17.203 -17.422 1 98.88 180 ALA B C 1
ATOM 3429 O O . ALA B 1 180 ? 5.344 -16.562 -17.297 1 98.88 180 ALA B O 1
ATOM 3430 N N . ALA B 1 181 ? 6.543 -18.406 -17.078 1 98.94 181 ALA B N 1
ATOM 3431 C CA . ALA B 1 181 ? 5.543 -19.109 -16.266 1 98.94 181 ALA B CA 1
ATOM 3432 C C . ALA B 1 181 ? 6.035 -19.328 -14.844 1 98.94 181 ALA B C 1
ATOM 3434 O O . ALA B 1 181 ? 6.926 -20.141 -14.602 1 98.94 181 ALA B O 1
ATOM 3435 N N . VAL B 1 182 ? 5.512 -18.594 -13.898 1 98.94 182 VAL B N 1
ATOM 3436 C CA . VAL B 1 182 ? 5.789 -18.75 -12.477 1 98.94 182 VAL B CA 1
ATOM 3437 C C . VAL B 1 182 ? 4.84 -19.797 -11.883 1 98.94 182 VAL B C 1
ATOM 3439 O O . VAL B 1 182 ? 3.637 -19.547 -11.766 1 98.94 182 VAL B O 1
ATOM 3442 N N . MET B 1 183 ? 5.375 -20.922 -11.484 1 98.81 183 MET B N 1
ATOM 3443 C CA . MET B 1 183 ? 4.504 -22.062 -11.195 1 98.81 183 MET B CA 1
ATOM 3444 C C . MET B 1 183 ? 4.586 -22.453 -9.719 1 98.81 183 MET B C 1
ATOM 3446 O O . MET B 1 183 ? 5.68 -22.625 -9.188 1 98.81 183 MET B O 1
ATOM 3450 N N . ASN B 1 184 ? 3.447 -22.5 -9.086 1 98.38 184 ASN B N 1
ATOM 3451 C CA . ASN B 1 184 ? 3.361 -23.156 -7.785 1 98.38 184 ASN B CA 1
ATOM 3452 C C . ASN B 1 184 ? 3.432 -24.672 -7.91 1 98.38 184 ASN B C 1
ATOM 3454 O O . ASN B 1 184 ? 2.547 -25.297 -8.508 1 98.38 184 ASN B O 1
ATOM 3458 N N . LEU B 1 185 ? 4.418 -25.219 -7.387 1 97.94 185 LEU B N 1
ATOM 3459 C CA . LEU B 1 185 ? 4.637 -26.656 -7.445 1 97.94 185 LEU B CA 1
ATOM 3460 C C . LEU B 1 185 ? 4.66 -27.25 -6.043 1 97.94 185 LEU B C 1
ATOM 3462 O O . LEU B 1 185 ? 4.121 -26.672 -5.102 1 97.94 185 LEU B O 1
ATOM 3466 N N . GLY B 1 186 ? 5.086 -28.5 -5.883 1 95.69 186 GLY B N 1
ATOM 3467 C CA . GLY B 1 186 ? 5.199 -29.141 -4.578 1 95.69 186 GLY B CA 1
ATOM 3468 C C . GLY B 1 186 ? 4.445 -30.453 -4.48 1 95.69 186 GLY B C 1
ATOM 3469 O O . GLY B 1 186 ? 4.637 -31.203 -3.531 1 95.69 186 GLY B O 1
ATOM 3470 N N . ASN B 1 187 ? 3.643 -30.719 -5.484 1 96.69 187 ASN B N 1
ATOM 3471 C CA . ASN B 1 187 ? 2.924 -31.984 -5.504 1 96.69 187 ASN B CA 1
ATOM 3472 C C . ASN B 1 187 ? 2.225 -32.25 -4.176 1 96.69 187 ASN B C 1
ATOM 3474 O O . ASN B 1 187 ? 2.412 -33.312 -3.574 1 96.69 187 ASN B O 1
ATOM 3478 N N . ALA B 1 188 ? 1.547 -31.281 -3.734 1 93.75 188 ALA B N 1
ATOM 3479 C CA . ALA B 1 188 ? 0.819 -31.406 -2.473 1 93.75 188 ALA B CA 1
ATOM 3480 C C . ALA B 1 188 ? -0.412 -32.312 -2.639 1 93.75 188 ALA B C 1
ATOM 3482 O O . ALA B 1 188 ? -1.023 -32.344 -3.711 1 93.75 188 ALA B O 1
ATOM 3483 N N . HIS B 1 189 ? -0.763 -33.031 -1.563 1 91.69 189 HIS B N 1
ATOM 3484 C CA . HIS B 1 189 ? -1.937 -33.906 -1.52 1 91.69 189 HIS B CA 1
ATOM 3485 C C . HIS B 1 189 ? -2.795 -33.625 -0.294 1 91.69 189 HIS B C 1
ATOM 3487 O O . HIS B 1 189 ? -2.271 -33.25 0.765 1 91.69 189 HIS B O 1
ATOM 3493 N N . ALA B 1 190 ? -4.016 -33.656 -0.491 1 87.56 190 ALA B N 1
ATOM 3494 C CA . ALA B 1 190 ? -4.969 -33.438 0.591 1 87.56 190 ALA B CA 1
ATOM 3495 C C . ALA B 1 190 ? -6.043 -34.531 0.615 1 87.56 190 ALA B C 1
ATOM 3497 O O . ALA B 1 190 ? -6.305 -35.156 -0.403 1 87.56 190 ALA B O 1
ATOM 3498 N N . PRO B 1 191 ? -6.57 -34.719 1.837 1 84.56 191 PRO B N 1
ATOM 3499 C CA . PRO B 1 191 ? -7.672 -35.688 1.904 1 84.56 191 PRO B CA 1
ATOM 3500 C C . PRO B 1 191 ? -8.906 -35.219 1.138 1 84.56 191 PRO B C 1
ATOM 3502 O O . PRO B 1 191 ? -9.133 -34 0.999 1 84.56 191 PRO B O 1
ATOM 3505 N N . ASN B 1 192 ? -9.555 -36.219 0.643 1 82.31 192 ASN B N 1
ATOM 3506 C CA . ASN B 1 192 ? -10.859 -35.906 0.057 1 82.31 192 ASN B CA 1
ATOM 3507 C C . ASN B 1 192 ? -11.938 -35.781 1.129 1 82.31 192 ASN B C 1
ATOM 3509 O O . ASN B 1 192 ? -12.133 -36.688 1.938 1 82.31 192 ASN B O 1
ATOM 3513 N N . LYS B 1 193 ? -12.609 -34.688 1.317 1 79.62 193 LYS B N 1
ATOM 3514 C CA . LYS B 1 193 ? -13.609 -34.406 2.344 1 79.62 193 LYS B CA 1
ATOM 3515 C C . LYS B 1 193 ? -14.75 -35.438 2.281 1 79.62 193 LYS B C 1
ATOM 3517 O O . LYS B 1 193 ? -15.375 -35.719 3.301 1 79.62 193 LYS B O 1
ATOM 3522 N N . GLU B 1 194 ? -15.102 -35.938 1.009 1 80.88 194 GLU B N 1
ATOM 3523 C CA . GLU B 1 194 ? -16.188 -36.906 0.799 1 80.88 194 GLU B CA 1
ATOM 3524 C C . GLU B 1 194 ? -15.773 -38.312 1.183 1 80.88 194 GLU B C 1
ATOM 3526 O O . GLU B 1 194 ? -16.625 -39.156 1.457 1 80.88 194 GLU B O 1
ATOM 3531 N N . ASP B 1 195 ? -14.531 -38.562 1.093 1 81.62 195 ASP B N 1
ATOM 3532 C CA . ASP B 1 195 ? -13.984 -39.844 1.491 1 81.62 195 ASP B CA 1
ATOM 3533 C C . ASP B 1 195 ? -12.695 -39.656 2.301 1 81.62 195 ASP B C 1
ATOM 3535 O O . ASP B 1 195 ? -11.602 -39.969 1.816 1 81.62 195 ASP B O 1
ATOM 3539 N N . PRO B 1 196 ? -12.828 -39.281 3.562 1 76.88 196 PRO B N 1
ATOM 3540 C CA . PRO B 1 196 ? -11.656 -38.906 4.367 1 76.88 196 PRO B CA 1
ATOM 3541 C C . PRO B 1 196 ? -10.695 -40.094 4.562 1 76.88 196 PRO B C 1
ATOM 3543 O O . PRO B 1 196 ? -9.516 -39.875 4.859 1 76.88 196 PRO B O 1
ATOM 3546 N N . ASN B 1 197 ? -11.258 -41.219 4.398 1 81 197 ASN B N 1
ATOM 3547 C CA . ASN B 1 197 ? -10.406 -42.406 4.574 1 81 197 ASN B CA 1
ATOM 3548 C C . ASN B 1 197 ? -9.867 -42.906 3.238 1 81 197 ASN B C 1
ATOM 3550 O O . ASN B 1 197 ? -9.18 -43.938 3.188 1 81 197 ASN B O 1
ATOM 3554 N N . GLY B 1 198 ? -10.195 -42.219 2.217 1 84.31 198 GLY B N 1
ATOM 3555 C CA . GLY B 1 198 ? -9.734 -42.562 0.888 1 84.31 198 GLY B CA 1
ATOM 3556 C C . GLY B 1 198 ? -8.336 -42.062 0.584 1 84.31 198 GLY B C 1
ATOM 3557 O O . GLY B 1 198 ? -7.66 -41.531 1.469 1 84.31 198 GLY B O 1
ATOM 3558 N N . PRO B 1 199 ? -7.902 -42.375 -0.599 1 87.88 199 PRO B N 1
ATOM 3559 C CA . PRO B 1 199 ? -6.582 -41.875 -1.007 1 87.88 199 PRO B CA 1
ATOM 3560 C C . PRO B 1 199 ? -6.5 -40.375 -1.034 1 87.88 199 PRO B C 1
ATOM 3562 O O . PRO B 1 199 ? -7.508 -39.688 -1.26 1 87.88 199 PRO B O 1
ATOM 3565 N N . LEU B 1 200 ? -5.332 -39.875 -0.713 1 89.31 200 LEU B N 1
ATOM 3566 C CA . LEU B 1 200 ? -5.109 -38.438 -0.803 1 89.31 200 LEU B CA 1
ATOM 3567 C C . LEU B 1 200 ? -5.199 -37.938 -2.25 1 89.31 200 LEU B C 1
ATOM 3569 O O . LEU B 1 200 ? -4.832 -38.688 -3.172 1 89.31 200 LEU B O 1
ATOM 3573 N N . MET B 1 201 ? -5.723 -36.844 -2.406 1 92.06 201 MET B N 1
ATOM 3574 C CA . MET B 1 201 ? -5.883 -36.25 -3.73 1 92.06 201 MET B CA 1
ATOM 3575 C C . MET B 1 201 ? -4.812 -35.188 -3.984 1 92.06 201 MET B C 1
ATOM 3577 O O . MET B 1 201 ? -4.527 -34.344 -3.115 1 92.06 201 MET B O 1
ATOM 3581 N N . GLN B 1 202 ? -4.223 -35.312 -5.195 1 95.06 202 GLN B N 1
ATOM 3582 C CA . GLN B 1 202 ? -3.268 -34.281 -5.582 1 95.06 202 GLN B CA 1
ATOM 3583 C C . GLN B 1 202 ? -3.955 -32.938 -5.746 1 95.06 202 GLN B C 1
ATOM 3585 O O . GLN B 1 202 ? -4.996 -32.844 -6.398 1 95.06 202 GLN B O 1
ATOM 3590 N N . ILE B 1 203 ? -3.283 -31.797 -5.137 1 95.69 203 ILE B N 1
ATOM 3591 C CA . ILE B 1 203 ? -3.973 -30.516 -5.184 1 95.69 203 ILE B CA 1
ATOM 3592 C C . ILE B 1 203 ? -3.037 -29.453 -5.75 1 95.69 203 ILE B C 1
ATOM 3594 O O . ILE B 1 203 ? -3.453 -28.312 -5.992 1 95.69 203 ILE B O 1
ATOM 3598 N N . THR B 1 204 ? -1.783 -29.734 -6.004 1 97.44 204 THR B N 1
ATOM 3599 C CA . THR B 1 204 ? -0.859 -28.891 -6.746 1 97.44 204 THR B CA 1
ATOM 3600 C C . THR B 1 204 ? -0.004 -29.719 -7.699 1 97.44 204 THR B C 1
ATOM 3602 O O . THR B 1 204 ? 0.173 -30.922 -7.492 1 97.44 204 THR B O 1
ATOM 3605 N N . MET B 1 205 ? 0.54 -29.062 -8.672 1 98.38 205 MET B N 1
ATOM 3606 C CA . MET B 1 205 ? 1.37 -29.734 -9.664 1 98.38 205 MET B CA 1
ATOM 3607 C C . MET B 1 205 ? 2.697 -30.188 -9.055 1 98.38 205 MET B C 1
ATOM 3609 O O . MET B 1 205 ? 3.221 -29.531 -8.156 1 98.38 205 MET B O 1
ATOM 3613 N N . GLY B 1 206 ? 3.172 -31.312 -9.57 1 97.81 206 GLY B N 1
ATOM 3614 C CA . GLY B 1 206 ? 4.57 -31.672 -9.414 1 97.81 206 GLY B CA 1
ATOM 3615 C C . GLY B 1 206 ? 5.426 -31.281 -10.609 1 97.81 206 GLY B C 1
ATOM 3616 O O . GLY B 1 206 ? 4.98 -30.531 -11.477 1 97.81 206 GLY B O 1
ATOM 3617 N N . GLY B 1 207 ? 6.652 -31.766 -10.602 1 98.06 207 GLY B N 1
ATOM 3618 C CA . GLY B 1 207 ? 7.582 -31.422 -11.664 1 98.06 207 GLY B CA 1
ATOM 3619 C C . GLY B 1 207 ? 7.137 -31.891 -13.031 1 98.06 207 GLY B C 1
ATOM 3620 O O . GLY B 1 207 ? 7.273 -31.156 -14.023 1 98.06 207 GLY B O 1
ATOM 3621 N N . LYS B 1 208 ? 6.637 -33.094 -13.094 1 98 208 LYS B N 1
ATOM 3622 C CA . LYS B 1 208 ? 6.203 -33.656 -14.375 1 98 208 LYS B CA 1
ATOM 3623 C C . LYS B 1 208 ? 5.043 -32.875 -14.961 1 98 208 LYS B C 1
ATOM 3625 O O . LYS B 1 208 ? 5.051 -32.5 -16.141 1 98 208 LYS B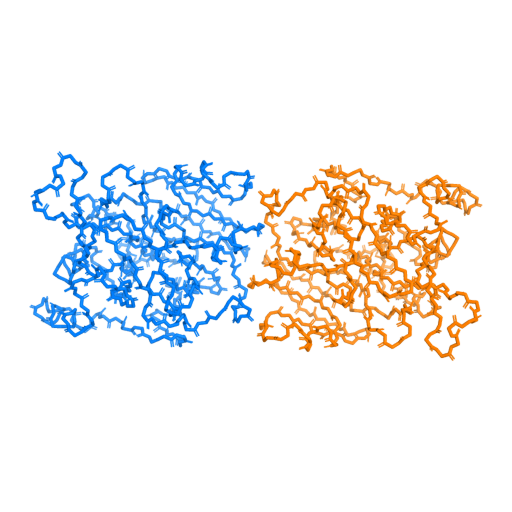 O 1
ATOM 3630 N N . ASP B 1 209 ? 4.059 -32.625 -14.102 1 98.38 209 ASP B N 1
ATOM 3631 C CA . ASP B 1 209 ? 2.918 -31.828 -14.531 1 98.38 209 ASP B CA 1
ATOM 3632 C C . ASP B 1 209 ? 3.35 -30.406 -14.914 1 98.38 209 ASP B C 1
ATOM 3634 O O . ASP B 1 209 ? 2.848 -29.844 -15.891 1 98.38 209 ASP B O 1
ATOM 3638 N N . GLY B 1 210 ? 4.238 -29.828 -14.125 1 98.56 210 GLY B N 1
ATOM 3639 C CA . GLY B 1 210 ? 4.77 -28.5 -14.453 1 98.56 210 GLY B CA 1
ATOM 3640 C C . GLY B 1 210 ? 5.445 -28.453 -15.805 1 98.56 210 GLY B C 1
ATOM 3641 O O . GLY B 1 210 ? 5.23 -27.516 -16.578 1 98.56 210 GLY B O 1
ATOM 3642 N N . ALA B 1 211 ? 6.223 -29.469 -16.094 1 98.75 211 ALA B N 1
ATOM 3643 C CA . ALA B 1 211 ? 6.902 -29.562 -17.375 1 98.75 211 ALA B CA 1
ATOM 3644 C C . ALA B 1 211 ? 5.898 -29.703 -18.516 1 98.75 211 ALA B C 1
ATOM 3646 O O . ALA B 1 211 ? 6.059 -29.094 -19.578 1 98.75 211 ALA B O 1
ATOM 3647 N N . ARG B 1 212 ? 4.926 -30.531 -18.281 1 98.75 212 ARG B N 1
ATOM 3648 C CA . ARG B 1 212 ? 3.867 -30.719 -19.281 1 98.75 212 ARG B CA 1
ATOM 3649 C C . ARG B 1 212 ? 3.184 -29.391 -19.594 1 98.75 212 ARG B C 1
ATOM 3651 O O . ARG B 1 212 ? 3.029 -29.047 -20.766 1 98.75 212 ARG B O 1
ATOM 3658 N N . LEU B 1 213 ? 2.766 -28.672 -18.578 1 98.88 213 LEU B N 1
ATOM 3659 C CA . LEU B 1 213 ? 2.109 -27.391 -18.766 1 98.88 213 LEU B CA 1
ATOM 3660 C C . LEU B 1 213 ? 3.045 -26.406 -19.469 1 98.88 213 LEU B C 1
ATOM 3662 O O . LEU B 1 213 ? 2.627 -25.672 -20.375 1 98.88 213 LEU B O 1
ATOM 3666 N N . PHE B 1 214 ? 4.297 -26.375 -19.094 1 98.88 214 PHE B N 1
ATOM 3667 C CA . PHE B 1 214 ? 5.305 -25.516 -19.688 1 98.88 214 PHE B CA 1
ATOM 3668 C C . PHE B 1 214 ? 5.367 -25.703 -21.188 1 98.88 214 PHE B C 1
ATOM 3670 O O . PHE B 1 214 ? 5.367 -24.734 -21.953 1 98.88 214 PHE B O 1
ATOM 3677 N N . ARG B 1 215 ? 5.391 -26.953 -21.609 1 98.62 215 ARG B N 1
ATOM 3678 C CA . ARG B 1 215 ? 5.445 -27.266 -23.031 1 98.62 215 ARG B CA 1
ATOM 3679 C C . ARG B 1 215 ? 4.152 -26.875 -23.734 1 98.62 215 ARG B C 1
ATOM 3681 O O . ARG B 1 215 ? 4.184 -26.328 -24.844 1 98.62 215 ARG B O 1
ATOM 3688 N N . ALA B 1 216 ? 3.078 -27.188 -23.062 1 98.75 216 ALA B N 1
ATOM 3689 C CA . ALA B 1 216 ? 1.782 -26.844 -23.641 1 98.75 216 ALA B CA 1
ATOM 3690 C C . ALA B 1 216 ? 1.658 -25.344 -23.859 1 98.75 216 ALA B C 1
ATOM 3692 O O . ALA B 1 216 ? 1.053 -24.891 -24.844 1 98.75 216 ALA B O 1
ATOM 3693 N N . LEU B 1 217 ? 2.238 -24.562 -22.969 1 98.81 217 LEU B N 1
ATOM 3694 C CA . LEU B 1 217 ? 2.174 -23.109 -23.016 1 98.81 217 LEU B CA 1
ATOM 3695 C C . LEU B 1 217 ? 3.152 -22.562 -24.047 1 98.81 217 LEU B C 1
ATOM 3697 O O . LEU B 1 217 ? 3.057 -21.391 -24.438 1 98.81 217 LEU B O 1
ATOM 3701 N N . LYS B 1 218 ? 4.059 -23.406 -24.453 1 98.38 218 LYS B N 1
ATOM 3702 C CA . LYS B 1 218 ? 5.168 -22.922 -25.281 1 98.38 218 LYS B CA 1
ATOM 3703 C C . LYS B 1 218 ? 5.855 -21.719 -24.625 1 98.38 218 LYS B C 1
ATOM 3705 O O . LYS B 1 218 ? 6.191 -20.75 -25.312 1 98.38 218 LYS B O 1
ATOM 3710 N N . ALA B 1 219 ? 5.953 -21.766 -23.297 1 98.75 219 ALA B N 1
ATOM 3711 C CA . ALA B 1 219 ? 6.531 -20.656 -22.547 1 98.75 219 ALA B CA 1
ATOM 3712 C C . ALA B 1 219 ? 8.039 -20.578 -22.75 1 98.75 219 ALA B C 1
ATOM 3714 O O . ALA B 1 219 ? 8.68 -21.578 -23.094 1 98.75 219 ALA B O 1
ATOM 3715 N N . ASP B 1 220 ? 8.633 -19.375 -22.562 1 98.69 220 ASP B N 1
ATOM 3716 C CA . ASP B 1 220 ? 10.07 -19.188 -22.734 1 98.69 220 ASP B CA 1
ATOM 3717 C C . ASP B 1 220 ? 10.836 -19.672 -21.5 1 98.69 220 ASP B C 1
ATOM 3719 O O . ASP B 1 220 ? 11.891 -20.297 -21.625 1 98.69 220 ASP B O 1
ATOM 3723 N N . VAL B 1 221 ? 10.344 -19.359 -20.281 1 98.81 221 VAL B N 1
ATOM 3724 C CA . VAL B 1 221 ? 11.047 -19.641 -19.047 1 98.81 221 VAL B CA 1
ATOM 3725 C C . VAL B 1 221 ? 10.07 -20.188 -18 1 98.81 221 VAL B C 1
ATOM 3727 O O . VAL B 1 221 ? 8.945 -19.688 -17.891 1 98.81 221 VAL B O 1
ATOM 3730 N N . LEU B 1 222 ? 10.445 -21.25 -17.312 1 98.88 222 LEU B N 1
ATOM 3731 C CA . LEU B 1 222 ? 9.711 -21.766 -16.156 1 98.88 222 LEU B CA 1
ATOM 3732 C C . LEU B 1 222 ? 10.367 -21.328 -14.859 1 98.88 222 LEU B C 1
ATOM 3734 O O . LEU B 1 222 ? 11.586 -21.469 -14.688 1 98.88 222 LEU B O 1
ATOM 3738 N N . VAL B 1 223 ? 9.648 -20.734 -13.961 1 98.88 223 VAL B N 1
ATOM 3739 C CA . VAL B 1 223 ? 10.125 -20.328 -12.641 1 98.88 223 VAL B CA 1
ATOM 3740 C C . VAL B 1 223 ? 9.391 -21.109 -11.562 1 98.88 223 VAL B C 1
ATOM 3742 O O . VAL B 1 223 ? 8.227 -20.812 -11.258 1 98.88 223 VAL B O 1
ATOM 3745 N N . PRO B 1 224 ? 10.039 -22.062 -10.938 1 98.44 224 PRO B N 1
ATOM 3746 C CA . PRO B 1 224 ? 9.359 -22.859 -9.906 1 98.44 224 PRO B CA 1
ATOM 3747 C C . PRO B 1 224 ? 9.32 -22.172 -8.547 1 98.44 224 PRO B C 1
ATOM 3749 O O . PRO B 1 224 ? 10.312 -21.547 -8.141 1 98.44 224 PRO B O 1
ATOM 3752 N N . MET B 1 225 ? 8.164 -22.234 -7.883 1 96.69 225 MET B N 1
ATOM 3753 C CA . MET B 1 225 ? 7.965 -21.766 -6.512 1 96.69 225 MET B CA 1
ATOM 3754 C C . MET B 1 225 ? 7.07 -22.734 -5.73 1 96.69 225 MET B C 1
ATOM 3756 O O . MET B 1 225 ? 6.574 -23.719 -6.285 1 96.69 225 MET B O 1
ATOM 3760 N N . HIS B 1 226 ? 6.836 -22.469 -4.398 1 96.12 226 HIS B N 1
ATOM 3761 C CA . HIS B 1 226 ? 5.773 -23.062 -3.59 1 96.12 226 HIS B CA 1
ATOM 3762 C C . HIS B 1 226 ? 6.086 -24.516 -3.242 1 96.12 226 HIS B C 1
ATOM 3764 O O . HIS B 1 226 ? 5.172 -25.328 -3.078 1 96.12 226 HIS B O 1
ATOM 3770 N N . TYR B 1 227 ? 7.293 -24.953 -3.229 1 94.19 227 TYR B N 1
ATOM 3771 C CA . TYR B 1 227 ? 7.613 -26.375 -3.031 1 94.19 227 TYR B CA 1
ATOM 3772 C C . TYR B 1 227 ? 8.461 -26.562 -1.778 1 94.19 227 TYR B C 1
ATOM 3774 O O . TYR B 1 227 ? 9.016 -27.641 -1.559 1 94.19 227 TYR B O 1
ATOM 3782 N N . GLU B 1 228 ? 8.57 -25.469 -0.995 1 88.5 228 GLU B N 1
ATOM 3783 C CA . GLU B 1 228 ? 9.453 -25.531 0.161 1 88.5 228 GLU B CA 1
ATOM 3784 C C . GLU B 1 228 ? 8.758 -25.047 1.425 1 88.5 228 GLU B C 1
ATOM 3786 O O . GLU B 1 228 ? 7.656 -24.5 1.358 1 88.5 228 GLU B O 1
ATOM 3791 N N . SER B 1 229 ? 9.289 -25.359 2.555 1 84.44 229 SER B N 1
ATOM 3792 C CA . SER B 1 229 ? 9.07 -24.703 3.842 1 84.44 229 SER B CA 1
ATOM 3793 C C . SER B 1 229 ? 7.848 -25.266 4.551 1 84.44 229 SER B C 1
ATOM 3795 O O . SER B 1 229 ? 7.523 -24.859 5.668 1 84.44 229 SER B O 1
ATOM 3797 N N . TRP B 1 230 ? 7.133 -26.156 3.9 1 84.62 230 TRP B N 1
ATOM 3798 C CA . TRP B 1 230 ? 5.953 -26.734 4.531 1 84.62 230 TRP B CA 1
ATOM 3799 C C . TRP B 1 230 ? 5.98 -28.25 4.449 1 84.62 230 TRP B C 1
ATOM 3801 O O . TRP B 1 230 ? 6.426 -28.812 3.445 1 84.62 230 TRP B O 1
ATOM 3811 N N . GLY B 1 231 ? 5.438 -28.906 5.395 1 78.31 231 GLY B N 1
ATOM 3812 C CA . GLY B 1 231 ? 5.496 -30.359 5.52 1 78.31 231 GLY B CA 1
ATOM 3813 C C . GLY B 1 231 ? 4.539 -31.078 4.586 1 78.31 231 GLY B C 1
ATOM 3814 O O . GLY B 1 231 ? 4.695 -32.281 4.328 1 78.31 231 GLY B O 1
ATOM 3815 N N . HIS B 1 232 ? 3.625 -30.422 4.023 1 78.19 232 HIS B N 1
ATOM 3816 C CA . HIS B 1 232 ? 2.623 -31.094 3.203 1 78.19 232 HIS B CA 1
ATOM 3817 C C . HIS B 1 232 ? 3.096 -31.219 1.759 1 78.19 232 HIS B C 1
ATOM 3819 O O . HIS B 1 232 ? 2.439 -31.875 0.943 1 78.19 232 HIS B O 1
ATOM 3825 N N . PHE B 1 233 ? 4.176 -30.656 1.403 1 82.06 233 PHE B N 1
ATOM 3826 C CA . PHE B 1 233 ? 4.734 -30.875 0.077 1 82.06 233 PHE B CA 1
ATOM 3827 C C . PHE B 1 233 ? 5.43 -32.219 0.007 1 82.06 233 PHE B C 1
ATOM 3829 O O . PHE B 1 233 ? 6.016 -32.688 0.992 1 82.06 233 PHE B O 1
ATOM 3836 N N . THR B 1 234 ? 5.285 -32.812 -1.219 1 84.25 234 THR B N 1
ATOM 3837 C CA . THR B 1 234 ? 5.855 -34.156 -1.377 1 84.25 234 THR B CA 1
ATOM 3838 C C . THR B 1 234 ? 6.965 -34.156 -2.422 1 84.25 234 THR B C 1
ATOM 3840 O O . THR B 1 234 ? 7.602 -35.188 -2.664 1 84.25 234 THR B O 1
ATOM 3843 N N . GLN B 1 235 ? 7.164 -33.125 -3.059 1 88.06 235 GLN B N 1
ATOM 3844 C CA . GLN B 1 235 ? 8.258 -32.938 -4.004 1 88.06 235 GLN B CA 1
ATOM 3845 C C . GLN B 1 235 ? 8.977 -31.609 -3.756 1 88.06 235 GLN B C 1
ATOM 3847 O O . GLN B 1 235 ? 8.375 -30.547 -3.883 1 88.06 235 GLN B O 1
ATOM 3852 N N . PHE B 1 236 ? 10.289 -31.766 -3.459 1 90.94 23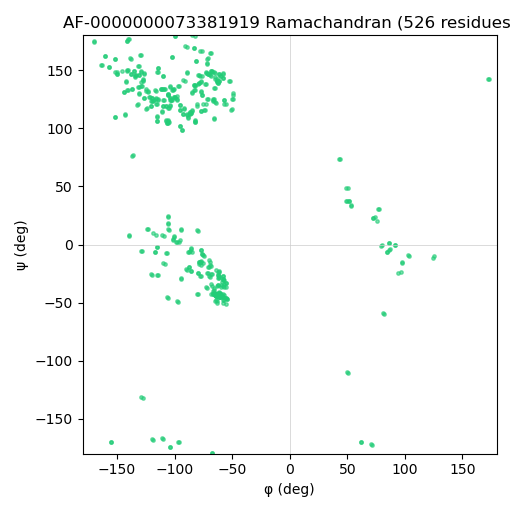6 PHE B N 1
ATOM 3853 C CA . PHE B 1 236 ? 11.086 -30.594 -3.121 1 90.94 236 PHE B CA 1
ATOM 3854 C C . PHE B 1 236 ? 12.086 -30.281 -4.23 1 90.94 236 PHE B C 1
ATOM 3856 O O . PHE B 1 236 ? 11.93 -30.75 -5.359 1 90.94 236 PHE B O 1
ATOM 3863 N N . GLY B 1 237 ? 13 -29.438 -3.93 1 93.06 237 GLY B N 1
ATOM 3864 C CA . GLY B 1 237 ? 13.883 -28.875 -4.938 1 93.06 237 GLY B CA 1
ATOM 3865 C C . GLY B 1 237 ? 14.648 -29.922 -5.723 1 93.06 237 GLY B C 1
ATOM 3866 O O . GLY B 1 237 ? 14.672 -29.891 -6.957 1 93.06 237 GLY B O 1
ATOM 3867 N N . ASP B 1 238 ? 15.219 -30.844 -5.051 1 94.31 238 ASP B N 1
ATOM 3868 C CA . ASP B 1 238 ? 16.031 -31.875 -5.715 1 94.31 238 ASP B CA 1
ATOM 3869 C C . ASP B 1 238 ? 15.164 -32.75 -6.629 1 94.31 238 ASP B C 1
ATOM 3871 O O . ASP B 1 238 ? 15.555 -33.031 -7.762 1 94.31 238 ASP B O 1
ATOM 3875 N N . GLU B 1 239 ? 14.062 -33.094 -6.121 1 95.81 239 GLU B N 1
ATOM 3876 C CA . GLU B 1 239 ? 13.148 -33.906 -6.914 1 95.81 239 GLU B CA 1
ATOM 3877 C C . GLU B 1 239 ? 12.625 -33.125 -8.117 1 95.81 239 GLU B C 1
ATOM 3879 O O . GLU B 1 239 ? 12.414 -33.719 -9.195 1 95.81 239 GLU B O 1
ATOM 3884 N N . LEU B 1 240 ? 12.352 -31.875 -7.938 1 96.88 240 LEU B N 1
ATOM 3885 C CA . LEU B 1 240 ? 11.891 -31.031 -9.039 1 96.88 240 LEU B CA 1
ATOM 3886 C C . LEU B 1 240 ? 12.969 -30.906 -10.109 1 96.88 240 LEU B C 1
ATOM 3888 O O . LEU B 1 240 ? 12.672 -30.984 -11.305 1 96.88 240 LEU B O 1
ATOM 3892 N N . ARG B 1 241 ? 14.211 -30.719 -9.695 1 97.19 241 ARG B N 1
ATOM 3893 C CA . ARG B 1 241 ? 15.32 -30.641 -10.641 1 97.19 241 ARG B CA 1
ATOM 3894 C C . ARG B 1 241 ? 15.422 -31.922 -11.477 1 97.19 241 ARG B C 1
ATOM 3896 O O . ARG B 1 241 ? 15.602 -31.859 -12.695 1 97.19 241 ARG B O 1
ATOM 3903 N N . GLN B 1 242 ? 15.297 -33 -10.789 1 97.88 242 GLN B N 1
ATOM 3904 C CA . GLN B 1 242 ? 15.359 -34.281 -11.477 1 97.88 242 GLN B CA 1
ATOM 3905 C C . GLN B 1 242 ? 14.211 -34.406 -12.469 1 97.88 242 GLN B C 1
ATOM 3907 O O . GLN B 1 242 ? 14.406 -34.875 -13.602 1 97.88 242 GLN B O 1
ATOM 3912 N N . ALA B 1 243 ? 13.039 -34.031 -12.031 1 97.75 243 ALA B N 1
ATOM 3913 C CA . ALA B 1 243 ? 11.875 -34.094 -12.914 1 97.75 243 ALA B CA 1
ATOM 3914 C C . ALA B 1 243 ? 12.086 -33.25 -14.164 1 97.75 243 ALA B C 1
ATOM 3916 O O . ALA B 1 243 ? 11.773 -33.688 -15.273 1 97.75 243 ALA B O 1
ATOM 3917 N N . PHE B 1 244 ? 12.617 -32.031 -14.023 1 98.31 244 PHE B N 1
ATOM 3918 C CA . PHE B 1 244 ? 12.82 -31.125 -15.156 1 98.31 244 PHE B CA 1
ATOM 3919 C C . PHE B 1 244 ? 13.914 -31.656 -16.078 1 98.31 244 PHE B C 1
ATOM 3921 O O . PHE B 1 244 ? 13.844 -31.484 -17.297 1 98.31 244 PHE B O 1
ATOM 3928 N N . GLU B 1 245 ? 14.922 -32.312 -15.461 1 98.19 245 GLU B N 1
ATOM 3929 C CA . GLU B 1 245 ? 15.953 -32.969 -16.266 1 98.19 245 GLU B CA 1
ATOM 3930 C C . GLU B 1 245 ? 15.359 -34.125 -17.078 1 98.19 245 GLU B C 1
ATOM 3932 O O . GLU B 1 245 ? 15.602 -34.219 -18.281 1 98.19 245 GLU B O 1
ATOM 3937 N N . ASP B 1 246 ? 14.633 -34.906 -16.406 1 98.25 246 ASP B N 1
ATOM 3938 C CA . ASP B 1 246 ? 14.008 -36.062 -17.062 1 98.25 246 ASP B CA 1
ATOM 3939 C C . ASP B 1 246 ? 13.102 -35.594 -18.203 1 98.25 246 ASP B C 1
ATOM 3941 O O . ASP B 1 246 ? 12.977 -36.281 -19.219 1 98.25 246 ASP B O 1
ATOM 3945 N N . GLU B 1 247 ? 12.453 -34.5 -17.984 1 98 247 GLU B N 1
ATOM 3946 C CA . GLU B 1 247 ? 11.5 -33.969 -18.969 1 98 247 GLU B CA 1
ATOM 3947 C C . GLU B 1 247 ? 12.195 -33.125 -20.031 1 98 247 GLU B C 1
ATOM 3949 O O . GLU B 1 247 ? 11.562 -32.656 -20.969 1 98 247 GLU B O 1
ATOM 3954 N N . GLY B 1 248 ? 13.484 -32.875 -19.875 1 97.88 248 GLY B N 1
ATOM 3955 C CA . GLY B 1 248 ? 14.305 -32.219 -20.891 1 97.88 248 GLY B CA 1
ATOM 3956 C C . GLY B 1 248 ? 14.102 -30.734 -20.969 1 97.88 248 GLY B C 1
ATOM 3957 O O . GLY B 1 248 ? 14.172 -30.141 -22.047 1 97.88 248 GLY B O 1
ATOM 3958 N N . ILE B 1 249 ? 13.758 -30.078 -19.828 1 98.25 249 ILE B N 1
ATOM 3959 C CA . ILE B 1 249 ? 13.484 -28.656 -19.906 1 98.25 249 ILE B CA 1
ATOM 3960 C C . ILE B 1 249 ? 14.398 -27.891 -18.938 1 98.25 249 ILE B C 1
ATOM 3962 O O . ILE B 1 249 ? 14.164 -26.719 -18.641 1 98.25 249 ILE B O 1
ATOM 3966 N N . SER B 1 250 ? 15.445 -28.547 -18.406 1 98.25 250 SER B N 1
ATOM 3967 C CA . SER B 1 250 ? 16.312 -27.969 -17.375 1 98.25 250 SER B CA 1
ATOM 3968 C C . SER B 1 250 ? 16.891 -26.641 -17.828 1 98.25 250 SER B C 1
ATOM 3970 O O . SER B 1 250 ? 17.078 -25.719 -17.031 1 98.25 250 SER B O 1
ATOM 3972 N N . ASP B 1 251 ? 17.141 -26.516 -19.109 1 98.12 251 ASP B N 1
ATOM 3973 C CA . ASP B 1 251 ? 17.797 -25.328 -19.656 1 98.12 251 ASP B CA 1
ATOM 3974 C C . ASP B 1 251 ? 16.844 -24.141 -19.703 1 98.12 251 ASP B C 1
ATOM 3976 O O . ASP B 1 251 ? 17.266 -23.016 -19.938 1 98.12 251 ASP B O 1
ATOM 3980 N N . LYS B 1 252 ? 15.547 -24.375 -19.453 1 98.56 252 LYS B N 1
ATOM 3981 C CA . LYS B 1 252 ? 14.531 -23.344 -19.531 1 98.56 252 LYS B CA 1
ATOM 3982 C C . LYS B 1 252 ? 14.008 -22.969 -18.156 1 98.56 252 LYS B C 1
ATOM 3984 O O . LYS B 1 252 ? 13.062 -22.188 -18.031 1 98.56 252 LYS B O 1
ATOM 3989 N N . VAL B 1 253 ? 14.656 -23.516 -17.125 1 98.81 253 VAL B N 1
ATOM 3990 C CA . VAL B 1 253 ? 14.188 -23.297 -15.758 1 98.81 253 VAL B CA 1
ATOM 3991 C C . VAL B 1 253 ? 15.031 -22.219 -15.086 1 98.81 253 VAL B C 1
ATOM 3993 O O . VAL B 1 253 ? 16.266 -22.281 -15.133 1 98.81 253 VAL B O 1
ATOM 3996 N N . CYS B 1 254 ? 14.391 -21.234 -14.562 1 98.69 254 CYS B N 1
ATOM 3997 C CA . CYS B 1 254 ? 15.055 -20.219 -13.758 1 98.69 254 CYS B CA 1
ATOM 3998 C C . CYS B 1 254 ? 14.75 -20.406 -12.273 1 98.69 254 CYS B C 1
ATOM 4000 O O . CYS B 1 254 ? 13.633 -20.141 -11.82 1 98.69 254 CYS B O 1
ATOM 4002 N N . TRP B 1 255 ? 15.703 -20.906 -11.555 1 98.25 255 TRP B N 1
ATOM 4003 C CA . TRP B 1 255 ? 15.555 -21.141 -10.125 1 98.25 255 TRP B CA 1
ATOM 4004 C C . TRP B 1 255 ? 15.727 -19.844 -9.336 1 98.25 255 TRP B C 1
ATOM 4006 O O . TRP B 1 255 ? 16.562 -19 -9.68 1 98.25 255 TRP B O 1
ATOM 4016 N N . LEU B 1 256 ? 14.984 -19.75 -8.258 1 97.69 256 LEU B N 1
ATOM 4017 C CA . LEU B 1 256 ? 15.039 -18.562 -7.418 1 97.69 256 LEU B CA 1
ATOM 4018 C C . LEU B 1 256 ? 15.867 -18.828 -6.164 1 97.69 256 LEU B C 1
ATOM 4020 O O . LEU B 1 256 ? 16.156 -19.969 -5.84 1 97.69 256 LEU B O 1
ATOM 4024 N N . LYS B 1 257 ? 16.281 -17.75 -5.566 1 92.25 257 LYS B N 1
ATOM 4025 C CA . LYS B 1 257 ? 16.984 -17.75 -4.281 1 92.25 257 LYS B CA 1
ATOM 4026 C C . LYS B 1 257 ? 16.266 -16.859 -3.271 1 92.25 257 LYS B C 1
ATOM 4028 O O . LYS B 1 257 ? 15.93 -15.711 -3.576 1 92.25 257 LYS B O 1
ATOM 4033 N N . GLY B 1 258 ? 16.078 -17.438 -2.074 1 94.25 258 GLY B N 1
ATOM 4034 C CA . GLY B 1 258 ? 15.328 -16.703 -1.066 1 94.25 258 GLY B CA 1
ATOM 4035 C C . GLY B 1 258 ? 15.891 -15.336 -0.767 1 94.25 258 GLY B C 1
ATOM 4036 O O . GLY B 1 258 ? 17.062 -15.203 -0.395 1 94.25 258 GLY B O 1
ATOM 4037 N N . GLY B 1 259 ? 15.086 -14.312 -0.968 1 96.81 259 GLY B N 1
ATOM 4038 C CA . GLY B 1 259 ? 15.422 -12.953 -0.567 1 96.81 259 GLY B CA 1
ATOM 4039 C C . GLY B 1 259 ? 16.266 -12.219 -1.59 1 96.81 259 GLY B C 1
ATOM 4040 O O . GLY B 1 259 ? 16.531 -11.023 -1.448 1 96.81 259 GLY B O 1
ATOM 4041 N N . GLU B 1 260 ? 16.688 -12.938 -2.625 1 97.56 260 GLU B N 1
ATOM 4042 C CA . GLU B 1 260 ? 17.531 -12.328 -3.646 1 97.56 260 GLU B CA 1
ATOM 4043 C C . GLU B 1 260 ? 16.75 -12.039 -4.918 1 97.56 260 GLU B C 1
ATOM 4045 O O . GLU B 1 260 ? 15.945 -12.867 -5.359 1 97.56 260 GLU B O 1
ATOM 4050 N N . GLU B 1 261 ? 17.016 -10.859 -5.418 1 98.5 261 GLU B N 1
ATOM 4051 C CA . GLU B 1 261 ? 16.391 -10.523 -6.695 1 98.5 261 GLU B CA 1
ATOM 4052 C C . GLU B 1 261 ? 17.016 -11.312 -7.84 1 98.5 261 GLU B C 1
ATOM 4054 O O . GLU B 1 261 ? 18.234 -11.289 -8.016 1 98.5 261 GLU B O 1
ATOM 4059 N N . VAL B 1 262 ? 16.25 -12.008 -8.594 1 98.81 262 VAL B N 1
ATOM 4060 C CA . VAL B 1 262 ? 16.703 -12.773 -9.75 1 98.81 262 VAL B CA 1
ATOM 4061 C C . VAL B 1 262 ? 16.109 -12.18 -11.023 1 98.81 262 VAL B C 1
ATOM 4063 O O . VAL B 1 262 ? 14.898 -11.992 -11.133 1 98.81 262 VAL B O 1
ATOM 4066 N N . SER B 1 263 ? 16.922 -11.82 -12 1 98.62 263 SER B N 1
ATOM 4067 C CA . SER B 1 263 ? 16.469 -11.352 -13.305 1 98.62 263 SER B CA 1
ATOM 4068 C C . SER B 1 263 ? 16 -12.516 -14.18 1 98.62 263 SER B C 1
ATOM 4070 O O . SER B 1 263 ? 16.797 -13.375 -14.555 1 98.62 263 SER B O 1
ATOM 4072 N N . VAL B 1 264 ? 14.75 -12.586 -14.516 1 98.69 264 VAL B N 1
ATOM 4073 C CA . VAL B 1 264 ? 14.164 -13.711 -15.234 1 98.69 264 VAL B CA 1
ATOM 4074 C C . VAL B 1 264 ? 14.086 -13.391 -16.734 1 98.69 264 VAL B C 1
ATOM 4076 O O . VAL B 1 264 ? 14.406 -14.242 -17.562 1 98.69 264 VAL B O 1
ATOM 4079 N N . LEU B 1 265 ? 13.531 -12.18 -16.953 1 98.12 265 LEU B N 1
ATOM 4080 C CA . LEU B 1 265 ? 13.406 -11.703 -18.328 1 98.12 265 LEU B CA 1
ATOM 4081 C C . LEU B 1 265 ? 14.18 -10.406 -18.531 1 98.12 265 LEU B C 1
ATOM 4083 O O . LEU B 1 265 ? 14.141 -9.516 -17.688 1 98.12 265 LEU B O 1
#

Organism: Aspergillus oryzae (strain ATCC 42149 / RIB 40) (NCBI:txid510516)

InterPro domains:
  IPR001279 Metallo-beta-lactamase [PF12706] (23-227)
  IPR036866 Ribonuclease Z/Hydroxyacylglutathione hydrolase-like [G3DSA:3.60.15.10] (3-264)
  IPR036866 Ribonuclease Z/Hydroxyacylglutathione hydrolase-like [SSF56281] (5-254)
  IPR050114 UPF0173/UPF0282/UlaG metal-dependent hydrolases [PTHR43546] (3-263)

Secondary structure (DSSP, 8-state):
-PPPEEEEEEETTEEEEEETTEEEEES---PPTT-EEE-SS-EEEB-S--SS-GGG-----EEE-S-SSSTTTS-HHHHGGGTTSEEEEEHHHHHHTTT-TTEEEE-TT-EEEEEETTEEEEEEEE----STTS---EEEEEETTS-B-TTSPBEEEEE--S----GGGGGHHHH-EEEEEEEE-S--EE-BTTBTTSPPEE-S--HHHHHHHHHHHT-SEEEEES-SSBTT-S--HHHHHHHHHHTT-GGGB----TT-EEE--/-PPPEEEEEEETTEEEEEETTEEEEES---PPTT-EEE-SS-EEEB-S--SS-GGG-----EEE-S-SSSTTTS-HHHHGGGTTSEEEEEHHHHHHTTT-TTEEEE-TT-EEEEEETTEEEEEEEE----STT----EEEEEETTS-B-TTSPBEEEEE--S----GGGGGGGGT-EEEEEEEE-S--EE-BTTBTTSPPEE-S--HHHHHHHHHHHT-SEEEEES-SSBTT-S--HHHHHHHHHHTT-GGGB----TT-EEE--